Protein AF-E7GTB9-F1 (afdb_monomer)

Organism: Clostridium symbiosum (strain WAL-14163) (NCBI:txid742740)

Radius of gyration: 50.79 Å; Cα contacts (8 Å, |Δi|>4): 417; chains: 1; bounding box: 106×48×145 Å

pLDDT: mean 70.53, std 17.2, range [31.98, 95.56]

Structure (mmCIF, N/CA/C/O backbone):
data_AF-E7GTB9-F1
#
_entry.id   AF-E7GTB9-F1
#
loop_
_atom_site.group_PDB
_atom_site.id
_atom_site.type_symbol
_atom_site.label_atom_id
_atom_site.label_alt_id
_atom_site.label_comp_id
_atom_site.label_asym_id
_atom_site.label_entity_id
_atom_site.label_seq_id
_atom_site.pdbx_PDB_ins_code
_atom_site.Cartn_x
_atom_site.Cartn_y
_atom_site.Cartn_z
_atom_site.occupancy
_atom_site.B_iso_or_equiv
_atom_site.auth_seq_id
_atom_site.auth_comp_id
_atom_site.auth_asym_id
_atom_site.auth_atom_id
_atom_site.pdbx_PDB_model_num
ATOM 1 N N . MET A 1 1 ? 47.084 -7.524 -55.480 1.00 50.69 1 MET A N 1
ATOM 2 C CA . MET A 1 1 ? 47.324 -6.364 -54.593 1.00 50.69 1 MET A CA 1
ATOM 3 C C . MET A 1 1 ? 46.061 -5.521 -54.382 1.00 50.69 1 MET A C 1
ATOM 5 O O . MET A 1 1 ? 45.583 -5.500 -53.260 1.00 50.69 1 MET A O 1
ATOM 9 N N . PHE A 1 2 ? 45.452 -4.916 -55.417 1.00 47.16 2 PHE A N 1
ATOM 10 C CA . PHE A 1 2 ? 44.262 -4.044 -55.263 1.00 47.16 2 PHE A CA 1
ATOM 11 C C . PHE A 1 2 ? 43.011 -4.750 -54.690 1.00 47.16 2 PHE A C 1
ATOM 13 O O . PHE A 1 2 ? 42.332 -4.218 -53.816 1.00 47.16 2 PHE A O 1
ATOM 20 N N . GLY A 1 3 ? 42.738 -5.992 -55.111 1.00 56.59 3 GLY A N 1
ATOM 21 C CA . GLY A 1 3 ? 41.616 -6.779 -54.572 1.00 56.59 3 GLY A CA 1
ATOM 22 C C . GLY A 1 3 ? 41.783 -7.187 -53.101 1.00 56.59 3 GLY A C 1
ATOM 23 O O . GLY A 1 3 ? 40.806 -7.245 -52.364 1.00 56.59 3 GLY A O 1
ATOM 24 N N . GLN A 1 4 ? 43.023 -7.401 -52.645 1.00 58.97 4 GLN A N 1
ATOM 25 C CA . GLN A 1 4 ? 43.315 -7.724 -51.241 1.00 58.97 4 GLN A CA 1
ATOM 26 C C . GLN A 1 4 ? 43.137 -6.497 -50.343 1.00 58.97 4 GLN A C 1
ATOM 28 O O . GLN A 1 4 ? 42.565 -6.608 -49.264 1.00 58.97 4 GLN A O 1
ATOM 33 N N . THR A 1 5 ? 43.551 -5.313 -50.802 1.00 65.88 5 THR A N 1
ATOM 34 C CA . THR A 1 5 ? 43.325 -4.062 -50.066 1.00 65.88 5 THR A CA 1
ATOM 35 C C . THR A 1 5 ? 41.849 -3.673 -50.006 1.00 65.88 5 THR A C 1
ATOM 37 O O . THR A 1 5 ? 41.401 -3.187 -48.972 1.00 65.88 5 THR A O 1
ATOM 40 N N . LEU A 1 6 ? 41.075 -3.942 -51.066 1.00 63.19 6 LEU A N 1
ATOM 41 C CA . LEU A 1 6 ? 39.626 -3.726 -51.069 1.00 63.19 6 LEU A CA 1
ATOM 42 C C . LEU A 1 6 ? 38.918 -4.659 -50.071 1.00 63.19 6 LEU A C 1
ATOM 44 O O . LEU A 1 6 ? 38.095 -4.197 -49.288 1.00 63.19 6 LEU A O 1
ATOM 48 N N . MET A 1 7 ? 39.281 -5.947 -50.049 1.00 64.88 7 MET A N 1
ATOM 49 C CA . MET A 1 7 ? 38.723 -6.929 -49.108 1.00 64.88 7 MET A CA 1
ATOM 50 C C . MET A 1 7 ? 39.005 -6.577 -47.646 1.00 64.88 7 MET A C 1
ATOM 52 O O . MET A 1 7 ? 38.112 -6.679 -46.811 1.00 64.88 7 MET A O 1
ATOM 56 N N . VAL A 1 8 ? 40.223 -6.124 -47.330 1.00 75.12 8 VAL A N 1
ATOM 57 C CA . VAL A 1 8 ? 40.574 -5.698 -45.965 1.00 75.12 8 VAL A CA 1
ATOM 58 C C . VAL A 1 8 ? 39.749 -4.484 -45.539 1.00 75.12 8 VAL A C 1
ATOM 60 O O . VAL A 1 8 ? 39.281 -4.432 -44.405 1.00 75.12 8 VAL A O 1
ATOM 63 N N . LEU A 1 9 ? 39.520 -3.533 -46.447 1.00 70.69 9 LEU A N 1
ATOM 64 C CA . LEU A 1 9 ? 38.722 -2.344 -46.154 1.00 70.69 9 LEU A CA 1
ATOM 65 C C . LEU A 1 9 ? 37.238 -2.691 -45.955 1.00 70.69 9 LEU A C 1
ATOM 67 O O . LEU A 1 9 ? 36.611 -2.157 -45.047 1.00 70.69 9 LEU A O 1
ATOM 71 N N . LEU A 1 10 ? 36.706 -3.637 -46.734 1.00 72.00 10 LEU A N 1
ATOM 72 C CA . LEU A 1 10 ? 35.327 -4.127 -46.618 1.00 72.00 10 LEU A CA 1
ATOM 73 C C . LEU A 1 10 ? 35.112 -4.949 -45.334 1.00 72.00 10 LEU A C 1
ATOM 75 O O . LEU A 1 10 ? 34.101 -4.803 -44.654 1.00 72.00 10 LEU A O 1
ATOM 79 N N . ALA A 1 11 ? 36.090 -5.770 -44.946 1.00 71.88 11 ALA A N 1
ATOM 80 C CA . ALA A 1 11 ? 36.054 -6.481 -43.671 1.00 71.88 11 ALA A CA 1
ATOM 81 C C . ALA A 1 11 ? 36.102 -5.508 -42.482 1.00 71.88 11 ALA A C 1
ATOM 83 O O . ALA A 1 11 ? 35.343 -5.658 -41.526 1.00 71.88 11 ALA A O 1
ATOM 84 N N . LEU A 1 12 ? 36.946 -4.473 -42.557 1.00 75.69 12 LEU A N 1
ATOM 85 C CA . LEU A 1 12 ? 37.057 -3.455 -41.513 1.00 75.69 12 LEU A CA 1
ATOM 86 C C . LEU A 1 12 ? 35.753 -2.657 -41.352 1.00 75.69 12 LEU A C 1
ATOM 88 O O . LEU A 1 12 ? 35.329 -2.410 -40.226 1.00 75.69 12 LEU A O 1
ATOM 92 N N . THR A 1 13 ? 35.090 -2.280 -42.451 1.00 75.50 13 THR A N 1
ATOM 93 C CA . THR A 1 13 ? 33.813 -1.552 -42.382 1.00 75.50 13 THR A CA 1
ATOM 94 C C . THR A 1 13 ? 32.691 -2.408 -41.811 1.00 75.50 13 THR A C 1
ATOM 96 O O . THR A 1 13 ? 31.901 -1.895 -41.022 1.00 75.50 13 THR A O 1
ATOM 99 N N . ILE A 1 14 ? 32.642 -3.705 -42.137 1.00 76.25 14 ILE A N 1
ATOM 100 C CA . ILE A 1 14 ? 31.675 -4.633 -41.536 1.00 76.25 14 ILE A CA 1
ATOM 101 C C . ILE A 1 14 ? 31.921 -4.749 -40.030 1.00 76.25 14 ILE A C 1
ATOM 103 O O . ILE A 1 14 ? 30.980 -4.582 -39.262 1.00 76.25 14 ILE A O 1
ATOM 107 N N . ILE A 1 15 ? 33.171 -4.954 -39.599 1.00 74.31 15 ILE A N 1
ATOM 108 C CA . ILE A 1 15 ? 33.518 -5.090 -38.174 1.00 74.31 15 ILE A CA 1
ATOM 109 C C . ILE A 1 15 ? 33.149 -3.820 -37.401 1.00 74.31 15 ILE A C 1
ATOM 111 O O . ILE A 1 15 ? 32.471 -3.901 -36.375 1.00 74.31 15 ILE A O 1
ATOM 115 N N . ILE A 1 16 ? 33.531 -2.646 -37.913 1.00 75.50 16 ILE A N 1
ATOM 116 C CA . ILE A 1 16 ? 33.202 -1.357 -37.290 1.00 75.50 16 ILE A CA 1
ATOM 117 C C . ILE A 1 16 ? 31.684 -1.145 -37.265 1.00 75.50 16 ILE A C 1
ATOM 119 O O . ILE A 1 16 ? 31.151 -0.738 -36.237 1.00 75.50 16 ILE A O 1
ATOM 123 N N . GLY A 1 17 ? 30.976 -1.473 -38.349 1.00 72.00 17 GLY A N 1
ATOM 124 C CA . GLY A 1 17 ? 29.518 -1.380 -38.423 1.00 72.00 17 GLY A CA 1
ATOM 125 C C . GLY A 1 17 ? 28.814 -2.285 -37.410 1.00 72.00 17 GLY A C 1
ATOM 126 O O . GLY A 1 17 ? 27.910 -1.834 -36.712 1.00 72.00 17 GLY A O 1
ATOM 127 N N . THR A 1 18 ? 29.264 -3.535 -37.264 1.00 72.00 18 THR A N 1
ATOM 128 C CA . THR A 1 18 ? 28.712 -4.476 -36.277 1.00 72.00 18 THR A CA 1
ATOM 129 C C . THR A 1 18 ? 29.018 -4.062 -34.843 1.00 72.00 18 THR A C 1
ATOM 131 O O . THR A 1 18 ? 28.119 -4.072 -34.006 1.00 72.00 18 THR A O 1
ATOM 134 N N . PHE A 1 19 ? 30.252 -3.635 -34.558 1.00 71.94 19 PHE A N 1
ATOM 135 C CA . PHE A 1 19 ? 30.634 -3.162 -33.230 1.00 71.94 19 PHE A CA 1
ATOM 136 C C . PHE A 1 19 ? 29.818 -1.929 -32.841 1.00 71.94 19 PHE A C 1
ATOM 138 O O . PHE A 1 19 ? 29.297 -1.849 -31.734 1.00 71.94 19 PHE A O 1
ATOM 145 N N . PHE A 1 20 ? 29.645 -0.998 -33.778 1.00 69.00 20 PHE A N 1
ATOM 146 C CA . PHE A 1 20 ? 28.876 0.214 -33.558 1.00 69.00 20 PHE A CA 1
ATOM 147 C C . PHE A 1 20 ? 27.376 -0.060 -33.386 1.00 69.00 20 PHE A C 1
ATOM 149 O O . PHE A 1 20 ? 26.754 0.521 -32.502 1.00 69.00 20 PHE A O 1
ATOM 156 N N . GLY A 1 21 ? 26.808 -0.986 -34.164 1.00 67.31 21 GLY A N 1
ATOM 157 C CA . GLY A 1 21 ? 25.423 -1.431 -34.000 1.00 67.31 21 GLY A CA 1
ATOM 158 C C . GLY A 1 21 ? 25.168 -2.066 -32.631 1.00 67.31 21 GLY A C 1
ATOM 159 O O . GLY A 1 21 ? 24.202 -1.706 -31.961 1.00 67.31 21 GLY A O 1
ATOM 160 N N . CYS A 1 22 ? 26.062 -2.950 -32.176 1.00 68.44 22 CYS A N 1
ATOM 161 C CA . CYS A 1 22 ? 25.972 -3.547 -30.841 1.00 68.44 22 CYS A CA 1
ATOM 162 C C . CYS A 1 22 ? 26.158 -2.506 -29.728 1.00 68.44 22 CYS A C 1
ATOM 164 O O . CYS A 1 22 ? 25.395 -2.488 -28.768 1.00 68.44 22 CYS A O 1
ATOM 166 N N . PHE A 1 23 ? 27.135 -1.609 -29.866 1.00 68.50 23 PHE A N 1
ATOM 167 C CA . PHE A 1 23 ? 27.421 -0.586 -28.862 1.00 68.50 23 PHE A CA 1
ATOM 168 C C . PHE A 1 23 ? 26.281 0.430 -28.717 1.00 68.50 23 PHE A C 1
ATOM 170 O O . PHE A 1 23 ? 25.886 0.756 -27.600 1.00 68.50 23 PHE A O 1
ATOM 177 N N . LEU A 1 24 ? 25.710 0.896 -29.834 1.00 66.56 24 LEU A N 1
ATOM 178 C CA . LEU A 1 24 ? 24.548 1.785 -29.812 1.00 66.56 24 LEU A CA 1
ATOM 179 C C . LEU A 1 24 ? 23.325 1.113 -29.199 1.00 66.56 24 LEU A C 1
ATOM 181 O O . LEU A 1 24 ? 22.601 1.766 -28.455 1.00 66.56 24 LEU A O 1
ATOM 185 N N . ARG A 1 25 ? 23.099 -0.169 -29.503 1.00 66.25 25 ARG A N 1
ATOM 186 C CA . ARG A 1 25 ? 21.997 -0.926 -28.910 1.00 66.25 25 ARG A CA 1
ATOM 187 C C . ARG A 1 25 ? 22.142 -0.996 -27.392 1.00 66.25 25 ARG A C 1
ATOM 189 O O . ARG A 1 25 ? 21.190 -0.655 -26.705 1.00 66.25 25 ARG A O 1
ATOM 196 N N . ASN A 1 26 ? 23.325 -1.351 -26.892 1.00 68.88 26 ASN A N 1
ATOM 197 C CA . ASN A 1 26 ? 23.567 -1.462 -25.452 1.00 68.88 26 ASN A CA 1
ATOM 198 C C . ASN A 1 26 ? 23.435 -0.108 -24.739 1.00 68.88 26 ASN A C 1
ATOM 200 O O . ASN A 1 26 ? 22.729 -0.015 -23.744 1.00 68.88 26 ASN A O 1
ATOM 204 N N . LEU A 1 27 ? 24.037 0.961 -25.276 1.00 69.38 27 LEU A N 1
ATOM 205 C CA . LEU A 1 27 ? 23.905 2.299 -24.683 1.00 69.38 27 LEU A CA 1
ATOM 206 C C . LEU A 1 27 ? 22.467 2.824 -24.714 1.00 69.38 27 LEU A C 1
ATOM 208 O O . LEU A 1 27 ? 22.045 3.529 -23.799 1.00 69.38 27 LEU A O 1
ATOM 212 N N . TYR A 1 28 ? 21.728 2.536 -25.787 1.00 67.50 28 TYR A N 1
ATOM 213 C CA . TYR A 1 28 ? 20.330 2.935 -25.893 1.00 67.50 28 TYR A CA 1
ATOM 214 C C . TYR A 1 28 ? 19.472 2.172 -24.889 1.00 67.50 28 TYR A C 1
ATOM 216 O O . TYR A 1 28 ? 18.642 2.786 -24.228 1.00 67.50 28 TYR A O 1
ATOM 224 N N . GLU A 1 29 ? 19.702 0.867 -24.751 1.00 67.94 29 GLU A N 1
ATOM 225 C CA . GLU A 1 29 ? 19.010 0.029 -23.778 1.00 67.94 29 GLU A CA 1
ATOM 226 C C . GLU A 1 29 ? 19.262 0.526 -22.353 1.00 67.94 29 GLU A C 1
ATOM 228 O O . GLU A 1 29 ? 18.302 0.792 -21.638 1.00 67.94 29 GLU A O 1
ATOM 233 N N . GLU A 1 30 ? 20.515 0.804 -21.985 1.00 68.75 30 GLU A N 1
ATOM 234 C CA . GLU A 1 30 ? 20.866 1.353 -20.669 1.00 68.75 30 GLU A CA 1
ATOM 235 C C . GLU A 1 30 ? 20.234 2.729 -20.401 1.00 68.75 30 GLU A C 1
ATOM 237 O O . GLU A 1 30 ? 19.638 2.933 -19.344 1.00 68.75 30 GLU A O 1
ATOM 242 N N . GLN A 1 31 ? 20.311 3.675 -21.346 1.00 69.38 31 GLN A N 1
ATOM 243 C CA . GLN A 1 31 ? 19.751 5.022 -21.149 1.00 69.38 31 GLN A CA 1
ATOM 244 C C . GLN A 1 31 ? 18.223 5.056 -21.173 1.00 69.38 31 GLN A C 1
ATOM 246 O O . GLN A 1 31 ? 17.612 5.907 -20.519 1.00 69.38 31 GLN A O 1
ATOM 251 N N . TYR A 1 32 ? 17.601 4.197 -21.979 1.00 69.50 32 TYR A N 1
ATOM 252 C CA . TYR A 1 32 ? 16.152 4.056 -22.006 1.00 69.50 32 TYR A CA 1
ATOM 253 C C . TYR A 1 32 ? 15.667 3.449 -20.694 1.00 69.50 32 TYR A C 1
ATOM 255 O O . TYR A 1 32 ? 14.778 4.017 -20.065 1.00 69.50 32 TYR A O 1
ATOM 263 N N . LEU A 1 33 ? 16.316 2.369 -20.246 1.00 71.25 33 LEU A N 1
ATOM 264 C CA . LEU A 1 33 ? 16.045 1.743 -18.960 1.00 71.25 33 LEU A CA 1
ATOM 265 C C . LEU A 1 33 ? 16.176 2.736 -17.818 1.00 71.25 33 LEU A C 1
ATOM 267 O O . LEU A 1 33 ? 15.254 2.851 -17.022 1.00 71.25 33 LEU A O 1
ATOM 271 N N . GLU A 1 34 ? 17.274 3.487 -17.745 1.00 74.50 34 GLU A N 1
ATOM 272 C CA . GLU A 1 34 ? 17.503 4.475 -16.688 1.00 74.50 34 GLU A CA 1
ATOM 273 C C . GLU A 1 34 ? 16.373 5.512 -16.643 1.00 74.50 34 GLU A C 1
ATOM 275 O O . GLU A 1 34 ? 15.696 5.649 -15.628 1.00 74.50 34 GLU A O 1
ATOM 280 N N . LYS A 1 35 ? 16.063 6.153 -17.775 1.00 74.88 35 LYS A N 1
ATOM 281 C CA . LYS A 1 35 ? 15.024 7.192 -17.822 1.00 74.88 35 LYS A CA 1
ATOM 282 C C . LYS A 1 35 ? 13.617 6.671 -17.590 1.00 74.88 35 LYS A C 1
ATOM 284 O O . LYS A 1 35 ? 12.850 7.310 -16.877 1.00 74.88 35 LYS A O 1
ATOM 289 N N . GLN A 1 36 ? 13.249 5.565 -18.231 1.00 74.69 36 GLN A N 1
ATOM 290 C CA . GLN A 1 36 ? 11.911 5.005 -18.078 1.00 74.69 36 GLN A CA 1
ATOM 291 C C . GLN A 1 36 ? 11.724 4.505 -16.650 1.00 74.69 36 GLN A C 1
ATOM 293 O O . GLN A 1 36 ? 10.713 4.811 -16.027 1.00 74.69 36 GLN A O 1
ATOM 298 N N . SER A 1 37 ? 12.726 3.819 -16.099 1.00 77.06 37 SER A N 1
ATOM 299 C CA . SER A 1 37 ? 12.666 3.353 -14.719 1.00 77.06 37 SER A CA 1
ATOM 300 C C . SER A 1 37 ? 12.644 4.506 -13.716 1.00 77.06 37 SER A C 1
ATOM 302 O O . SER A 1 37 ? 12.000 4.355 -12.689 1.00 77.06 37 SER A O 1
ATOM 304 N N . ASP A 1 38 ? 13.275 5.653 -13.986 1.00 80.69 38 ASP A N 1
ATOM 305 C CA . ASP A 1 38 ? 13.165 6.846 -13.133 1.00 80.69 38 ASP A CA 1
ATOM 306 C C . ASP A 1 38 ? 11.771 7.477 -13.178 1.00 80.69 38 ASP A C 1
ATOM 308 O O . ASP A 1 38 ? 11.236 7.849 -12.136 1.00 80.69 38 ASP A O 1
ATOM 312 N N . VAL A 1 39 ? 11.154 7.566 -14.361 1.00 81.00 39 VAL A N 1
ATOM 313 C CA . VAL A 1 39 ? 9.777 8.070 -14.508 1.00 81.00 39 VAL A CA 1
ATOM 314 C C . VAL A 1 39 ? 8.779 7.131 -13.829 1.00 81.00 39 VAL A C 1
ATOM 316 O O . VAL A 1 39 ? 7.953 7.586 -13.038 1.00 81.00 39 VAL A O 1
ATOM 319 N N .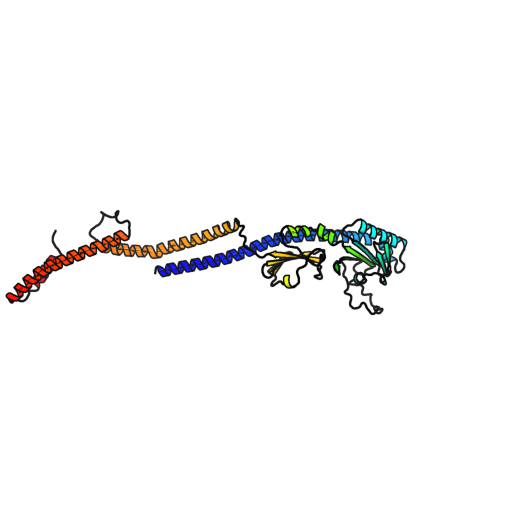 CYS A 1 40 ? 8.879 5.824 -14.087 1.00 79.88 40 CYS A N 1
ATOM 320 C CA . CYS A 1 40 ? 8.051 4.805 -13.443 1.00 79.88 40 CYS A CA 1
ATOM 321 C C . CYS A 1 40 ? 8.253 4.803 -11.924 1.00 79.88 40 CYS A C 1
ATOM 323 O O . CYS A 1 40 ? 7.284 4.801 -11.173 1.00 79.88 40 CYS A O 1
ATOM 325 N N . PHE A 1 41 ? 9.499 4.893 -11.453 1.00 84.31 41 PHE A N 1
ATOM 326 C CA . PHE A 1 41 ? 9.802 4.957 -10.026 1.00 84.31 41 PHE A CA 1
ATOM 327 C C . PHE A 1 41 ? 9.244 6.219 -9.370 1.00 84.31 41 PHE A C 1
ATOM 329 O O . PHE A 1 41 ? 8.657 6.128 -8.297 1.00 84.31 41 PHE A O 1
ATOM 336 N N . ALA A 1 42 ? 9.380 7.385 -10.007 1.00 84.44 42 ALA A N 1
ATOM 337 C CA . ALA A 1 42 ? 8.806 8.627 -9.499 1.00 84.44 42 ALA A CA 1
ATOM 338 C C . ALA A 1 42 ? 7.279 8.529 -9.373 1.00 84.44 42 ALA A C 1
ATOM 340 O O . ALA A 1 42 ? 6.732 8.935 -8.351 1.00 84.44 42 ALA A O 1
ATOM 341 N N . ASN A 1 43 ? 6.614 7.931 -10.363 1.00 84.56 43 ASN A N 1
ATOM 342 C CA . ASN A 1 43 ? 5.172 7.716 -10.340 1.00 84.56 43 ASN A CA 1
ATOM 343 C C . ASN A 1 43 ? 4.750 6.732 -9.232 1.00 84.56 43 ASN A C 1
ATOM 345 O O . ASN A 1 43 ? 3.892 7.058 -8.415 1.00 84.56 43 ASN A O 1
ATOM 349 N N . ILE A 1 44 ? 5.409 5.571 -9.126 1.00 87.06 44 ILE A N 1
ATOM 350 C CA . ILE A 1 44 ? 5.165 4.611 -8.038 1.00 87.06 44 ILE A CA 1
ATOM 351 C C . ILE A 1 44 ? 5.367 5.274 -6.671 1.00 87.06 44 ILE A C 1
ATOM 353 O O . ILE A 1 44 ? 4.528 5.120 -5.788 1.00 87.06 44 ILE A O 1
ATOM 357 N N . LYS A 1 45 ? 6.450 6.037 -6.503 1.00 87.56 45 LYS A N 1
ATOM 358 C CA . LYS A 1 45 ? 6.785 6.724 -5.252 1.00 87.56 45 LYS A CA 1
ATOM 359 C C . LYS A 1 45 ? 5.774 7.813 -4.896 1.00 87.56 45 LYS A C 1
ATOM 361 O O . LYS A 1 45 ? 5.473 8.015 -3.723 1.00 87.56 45 LYS A O 1
ATOM 366 N N . GLU A 1 46 ? 5.240 8.521 -5.887 1.00 87.75 46 GLU A N 1
ATOM 367 C CA . GLU A 1 46 ? 4.146 9.471 -5.680 1.00 87.75 46 GLU A CA 1
ATOM 368 C C . GLU A 1 46 ? 2.882 8.750 -5.191 1.00 87.75 46 GLU A C 1
ATOM 370 O O . GLU A 1 46 ? 2.242 9.211 -4.246 1.00 87.75 46 GLU A O 1
ATOM 375 N N . ARG A 1 47 ? 2.554 7.583 -5.763 1.00 87.69 47 ARG A N 1
ATOM 376 C CA . ARG A 1 47 ? 1.366 6.806 -5.363 1.00 87.69 47 ARG A CA 1
ATOM 377 C C . ARG A 1 47 ? 1.530 6.184 -3.984 1.00 87.69 47 ARG A C 1
ATOM 379 O O . ARG A 1 47 ? 0.615 6.256 -3.165 1.00 87.69 47 ARG A O 1
ATOM 386 N N . SER A 1 48 ? 2.705 5.626 -3.703 1.00 89.06 48 SER A N 1
ATOM 387 C CA . SER A 1 48 ? 3.020 5.063 -2.394 1.00 89.06 48 SER A CA 1
ATOM 388 C C . SER A 1 48 ? 2.980 6.132 -1.306 1.00 89.06 48 SER A C 1
ATOM 390 O O . SER A 1 48 ? 2.530 5.854 -0.201 1.00 89.06 48 SER A O 1
ATOM 392 N N . LEU A 1 49 ? 3.382 7.369 -1.618 1.00 90.44 49 LEU A N 1
ATOM 393 C CA . LEU A 1 49 ? 3.330 8.479 -0.673 1.00 90.44 49 LEU A CA 1
ATOM 394 C C . LEU A 1 49 ? 1.893 8.790 -0.225 1.00 90.44 49 LEU A C 1
ATOM 396 O O . LEU A 1 49 ? 1.689 9.133 0.938 1.00 90.44 49 LEU A O 1
ATOM 400 N N . GLU A 1 50 ? 0.899 8.668 -1.106 1.00 89.56 50 GLU A N 1
ATOM 401 C CA . GLU A 1 50 ? -0.510 8.844 -0.726 1.00 89.56 50 GLU A CA 1
ATOM 402 C C . GLU A 1 50 ? -0.987 7.735 0.224 1.00 89.56 50 GLU A C 1
ATOM 404 O O . GLU A 1 50 ? -1.616 8.033 1.243 1.00 89.56 50 GLU A O 1
ATOM 409 N N . ALA A 1 51 ? -0.606 6.477 -0.025 1.00 88.75 51 ALA A N 1
ATOM 410 C CA . ALA A 1 51 ? -0.870 5.379 0.910 1.00 88.75 51 ALA A CA 1
ATOM 411 C C . ALA A 1 51 ? -0.167 5.594 2.262 1.00 88.75 51 ALA A C 1
ATOM 413 O O . ALA A 1 51 ? -0.772 5.421 3.319 1.00 88.75 51 ALA A O 1
ATOM 414 N N . ASP A 1 52 ? 1.088 6.045 2.244 1.00 91.31 52 ASP A N 1
ATOM 415 C CA . ASP A 1 52 ? 1.878 6.309 3.448 1.00 91.31 52 ASP A CA 1
ATOM 416 C C . ASP A 1 52 ? 1.311 7.472 4.279 1.00 91.31 52 ASP A C 1
ATOM 418 O O . ASP A 1 52 ? 1.415 7.463 5.511 1.00 91.31 52 ASP A O 1
ATOM 422 N N . LYS A 1 53 ? 0.718 8.482 3.627 1.00 91.56 53 LYS A N 1
ATOM 423 C CA . LYS A 1 53 ? -0.006 9.578 4.291 1.00 91.56 53 LYS A CA 1
ATOM 424 C C . LYS A 1 53 ? -1.283 9.071 4.954 1.00 91.56 53 LYS A C 1
ATOM 426 O O . LYS A 1 53 ? -1.522 9.424 6.109 1.00 91.56 53 LYS A O 1
ATOM 431 N N . ALA A 1 54 ? -2.072 8.253 4.252 1.00 90.56 54 ALA A N 1
ATOM 432 C CA . ALA A 1 54 ? -3.292 7.661 4.796 1.00 90.56 54 ALA A CA 1
ATOM 433 C C . ALA A 1 54 ? -2.971 6.780 6.012 1.00 90.56 54 ALA A C 1
ATOM 435 O O . ALA A 1 54 ? -3.493 7.022 7.099 1.00 90.56 54 ALA A O 1
ATOM 436 N N . ALA A 1 55 ? -2.011 5.860 5.872 1.00 91.50 55 ALA A N 1
ATOM 437 C CA . ALA A 1 55 ? -1.549 5.007 6.961 1.00 91.50 55 ALA A CA 1
ATOM 438 C C . ALA A 1 55 ? -1.072 5.831 8.166 1.00 91.50 55 ALA A C 1
ATOM 440 O O . ALA A 1 55 ? -1.509 5.589 9.283 1.00 91.50 55 ALA A O 1
ATOM 441 N N . ALA A 1 56 ? -0.255 6.868 7.956 1.00 92.00 56 ALA A N 1
ATOM 442 C CA . ALA A 1 56 ? 0.215 7.717 9.053 1.00 92.00 56 ALA A CA 1
ATOM 443 C C . ALA A 1 56 ? -0.902 8.508 9.742 1.00 92.00 56 ALA A C 1
ATOM 445 O O . ALA A 1 56 ? -0.866 8.695 10.959 1.00 92.00 56 ALA A O 1
ATOM 446 N N . SER A 1 57 ? -1.890 8.982 8.977 1.00 92.75 57 SER A N 1
ATOM 447 C CA . SER A 1 57 ? -3.058 9.656 9.542 1.00 92.75 57 SER A CA 1
ATOM 448 C C . SER A 1 57 ? -3.864 8.704 10.424 1.00 92.75 57 SER A C 1
ATOM 450 O O . SER A 1 57 ? -4.241 9.081 11.533 1.00 92.75 57 SER A O 1
ATOM 452 N N . LEU A 1 58 ? -4.071 7.466 9.969 1.00 92.69 58 LEU A N 1
ATOM 453 C CA . LEU A 1 58 ? -4.769 6.430 10.725 1.00 92.69 58 LEU A CA 1
ATOM 454 C C . LEU A 1 58 ? -3.986 6.005 11.971 1.00 92.69 58 LEU A C 1
ATOM 456 O O . LEU A 1 58 ? -4.572 5.972 13.049 1.00 92.69 58 LEU A O 1
ATOM 460 N N . THR A 1 59 ? -2.667 5.800 11.870 1.00 92.94 59 THR A N 1
ATOM 461 C CA . THR A 1 59 ? -1.787 5.533 13.022 1.00 92.94 59 THR A CA 1
ATOM 462 C C . THR A 1 59 ? -1.962 6.606 14.096 1.00 92.94 59 THR A C 1
ATOM 464 O O . THR A 1 59 ? -2.252 6.283 15.244 1.00 92.94 59 THR A O 1
ATOM 467 N N . ALA A 1 60 ? -1.880 7.889 13.728 1.00 92.75 60 ALA A N 1
ATOM 468 C CA . ALA A 1 60 ? -2.030 8.988 14.682 1.00 92.75 60 ALA A CA 1
ATOM 469 C C . ALA A 1 60 ? -3.429 9.028 15.332 1.00 92.75 60 ALA A C 1
ATOM 471 O O . ALA A 1 60 ? -3.563 9.365 16.509 1.00 92.75 60 ALA A O 1
ATOM 472 N N . LYS A 1 61 ? -4.483 8.669 14.586 1.00 92.81 61 LYS A N 1
ATOM 473 C CA . LYS A 1 61 ? -5.851 8.568 15.123 1.00 92.81 61 LYS A CA 1
ATOM 474 C C . LYS A 1 61 ? -5.993 7.397 16.098 1.00 92.81 61 LYS A C 1
ATOM 476 O O . LYS A 1 61 ? -6.596 7.577 17.153 1.00 92.81 61 LYS A O 1
ATOM 481 N N . MET A 1 62 ? -5.415 6.237 15.782 1.00 92.94 62 MET A N 1
ATOM 482 C CA . MET A 1 62 ? -5.395 5.064 16.667 1.00 92.94 62 MET A CA 1
ATOM 483 C C . MET A 1 62 ? -4.631 5.370 17.962 1.00 92.94 62 MET A C 1
ATOM 485 O O . MET A 1 62 ? -5.146 5.113 19.048 1.00 92.94 62 MET A O 1
ATOM 489 N N . GLU A 1 63 ? -3.462 6.009 17.869 1.00 92.50 63 GLU A N 1
ATOM 490 C CA . GLU A 1 63 ? -2.695 6.463 19.036 1.00 92.50 63 GLU A CA 1
ATOM 491 C C . GLU A 1 63 ? -3.497 7.452 19.892 1.00 92.50 63 GLU A C 1
ATOM 493 O O . GLU A 1 63 ? -3.551 7.314 21.115 1.00 92.50 63 GLU A O 1
ATOM 498 N N . SER A 1 64 ? -4.167 8.424 19.264 1.00 91.94 64 SER A N 1
ATOM 499 C CA . SER A 1 64 ? -5.015 9.386 19.974 1.00 91.94 64 SER A CA 1
ATOM 500 C C . SER A 1 64 ? -6.190 8.713 20.688 1.00 91.94 64 SER A C 1
ATOM 502 O O . SER A 1 64 ? -6.542 9.140 21.787 1.00 91.94 64 SER A O 1
ATOM 504 N N . LEU A 1 65 ? -6.798 7.685 20.086 1.00 91.81 65 LEU A N 1
ATOM 505 C CA . LEU A 1 65 ? -7.874 6.905 20.702 1.00 91.81 65 LEU A CA 1
ATOM 506 C C . LEU A 1 65 ? -7.359 6.130 21.923 1.00 91.81 65 LEU A C 1
ATOM 508 O O . LEU A 1 65 ? -7.994 6.123 22.973 1.00 91.81 65 LEU A O 1
ATOM 512 N N . LEU A 1 66 ? -6.188 5.503 21.812 1.00 90.12 66 LEU A N 1
ATOM 513 C CA . LEU A 1 66 ? -5.560 4.752 22.903 1.00 90.12 66 LEU A CA 1
ATOM 514 C C . LEU A 1 66 ? -5.163 5.657 24.081 1.00 90.12 66 LEU A C 1
ATOM 516 O O . LEU A 1 66 ? -5.332 5.288 25.244 1.00 90.12 66 LEU A O 1
ATOM 520 N N . GLN A 1 67 ? -4.695 6.870 23.787 1.00 89.19 67 GLN A N 1
ATOM 521 C CA . GLN A 1 67 ? -4.338 7.877 24.790 1.00 89.19 67 GLN A CA 1
ATOM 522 C C . GLN A 1 67 ? -5.556 8.590 25.404 1.00 89.19 67 GLN A C 1
ATOM 524 O O . GLN A 1 67 ? -5.403 9.327 26.384 1.00 89.19 67 GLN A O 1
ATOM 529 N N . ALA A 1 68 ? -6.765 8.387 24.868 1.00 90.44 68 ALA A N 1
ATOM 530 C CA . ALA A 1 68 ? -7.980 8.960 25.431 1.00 90.44 68 ALA A CA 1
ATOM 531 C C . ALA A 1 68 ? -8.205 8.458 26.866 1.00 90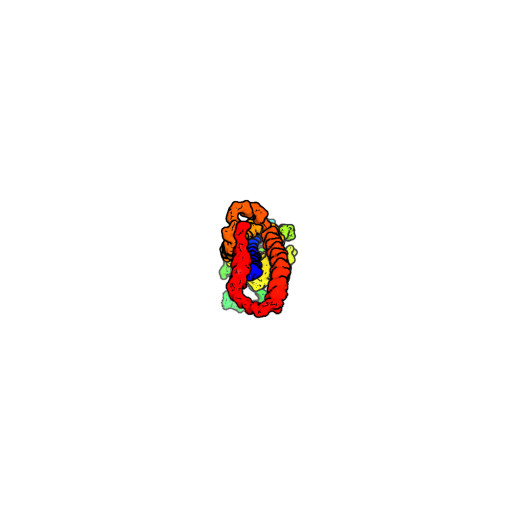.44 68 ALA A C 1
ATOM 533 O O . ALA A 1 68 ? -7.990 7.286 27.190 1.00 90.44 68 ALA A O 1
ATOM 534 N N . GLN A 1 69 ? -8.679 9.349 27.741 1.00 88.12 69 GLN A N 1
ATOM 535 C CA . GLN A 1 69 ? -8.834 9.058 29.169 1.00 88.12 69 GLN A CA 1
ATOM 536 C C . GLN A 1 69 ? -9.763 7.864 29.428 1.00 88.12 69 GLN A C 1
ATOM 538 O O . GLN A 1 69 ? -9.506 7.069 30.335 1.00 88.12 69 GLN A O 1
ATOM 543 N N . ASP A 1 70 ? -10.835 7.736 28.648 1.00 87.88 70 ASP A N 1
ATOM 544 C CA . ASP A 1 70 ? -11.794 6.644 28.797 1.00 87.88 70 ASP A CA 1
ATOM 545 C C . ASP A 1 70 ? -11.210 5.311 28.314 1.00 87.88 70 ASP A C 1
ATOM 547 O O . ASP A 1 70 ? -11.355 4.306 29.010 1.00 87.88 70 ASP A O 1
ATOM 551 N N . CYS A 1 71 ? -10.449 5.313 27.216 1.00 86.44 71 CYS A N 1
ATOM 552 C CA . CYS A 1 71 ? -9.747 4.130 26.715 1.00 86.44 71 CYS A CA 1
ATOM 553 C C . CYS A 1 71 ? -8.668 3.656 27.703 1.00 86.44 71 CYS A C 1
ATOM 555 O O . CYS A 1 71 ? -8.650 2.494 28.106 1.00 86.44 71 CYS A O 1
ATOM 557 N N . SER A 1 72 ? -7.844 4.578 28.209 1.00 87.31 72 SER A N 1
ATOM 558 C CA . SER A 1 72 ? -6.826 4.279 29.226 1.00 87.31 72 SER A CA 1
ATOM 559 C C . SER A 1 72 ? -7.425 3.696 30.512 1.00 87.31 72 SER A C 1
ATOM 561 O O . SER A 1 72 ? -6.841 2.811 31.133 1.00 87.31 72 SER A O 1
ATOM 563 N N . ARG A 1 73 ? -8.612 4.159 30.926 1.00 86.25 73 ARG A N 1
ATOM 564 C CA . ARG A 1 73 ? -9.320 3.599 32.089 1.00 86.25 73 ARG A CA 1
ATOM 565 C C . ARG A 1 73 ? -9.822 2.182 31.839 1.00 86.25 73 ARG A C 1
ATOM 567 O O . ARG A 1 73 ? -9.732 1.368 32.752 1.00 86.25 73 ARG A O 1
ATOM 574 N N . LEU A 1 74 ? -10.313 1.892 30.634 1.00 86.88 74 LEU A N 1
ATOM 575 C CA . LEU A 1 74 ? -10.749 0.547 30.248 1.00 86.88 74 LEU A CA 1
ATOM 576 C C . LEU A 1 74 ? -9.586 -0.451 30.185 1.00 86.88 74 LEU A C 1
ATOM 578 O O . LEU A 1 74 ? -9.747 -1.602 30.578 1.00 86.88 74 LEU A O 1
ATOM 582 N N . MET A 1 75 ? -8.400 -0.010 29.759 1.00 85.81 75 MET A N 1
ATOM 583 C CA . MET A 1 75 ? -7.196 -0.855 29.755 1.00 85.81 75 MET A CA 1
ATOM 584 C C . MET A 1 75 ? -6.766 -1.287 31.164 1.00 85.81 75 MET A C 1
ATOM 586 O O . MET A 1 75 ? -6.187 -2.357 31.337 1.00 85.81 75 MET A O 1
ATOM 590 N N . VAL A 1 76 ? -7.034 -0.458 32.179 1.00 85.00 76 VAL A N 1
ATOM 591 C CA . VAL A 1 76 ? -6.593 -0.685 33.567 1.00 85.00 76 VAL A CA 1
ATOM 592 C C . VAL A 1 76 ? -7.711 -1.264 34.448 1.00 85.00 76 VAL A C 1
ATOM 594 O O . VAL A 1 76 ? -7.431 -1.770 35.533 1.00 85.00 76 VAL A O 1
ATOM 597 N N . SER A 1 77 ? -8.973 -1.247 34.003 1.00 78.38 77 SER A N 1
ATOM 598 C CA . SER A 1 77 ? -10.118 -1.719 34.800 1.00 78.38 77 SER A CA 1
ATOM 599 C C . SER A 1 77 ? -10.178 -3.240 35.007 1.00 78.38 77 SER A C 1
ATOM 601 O O . SER A 1 77 ? -10.974 -3.712 35.815 1.00 78.38 77 SER A O 1
ATOM 603 N N . GLY A 1 78 ? -9.313 -4.017 34.346 1.00 72.62 78 GLY A N 1
ATOM 604 C CA . GLY A 1 78 ? -9.241 -5.470 34.517 1.00 72.62 78 GLY A CA 1
ATOM 605 C C . GLY A 1 78 ? -10.443 -6.192 33.900 1.00 72.62 78 GLY A C 1
ATOM 606 O O . GLY A 1 78 ? -10.850 -5.865 32.789 1.00 72.62 78 GLY A O 1
ATOM 607 N N . LYS A 1 79 ? -10.998 -7.188 34.607 1.00 74.25 79 LYS A N 1
ATOM 608 C CA . LYS A 1 79 ? -12.095 -8.039 34.100 1.00 74.25 79 LYS A CA 1
ATOM 609 C C . LYS A 1 79 ? -13.453 -7.329 34.040 1.00 74.25 79 LYS A C 1
ATOM 611 O O . LYS A 1 79 ? -14.284 -7.679 33.206 1.00 74.25 79 LYS A O 1
ATOM 616 N N . ASP A 1 80 ? -13.677 -6.333 34.898 1.00 76.75 80 ASP A N 1
ATOM 617 C CA . ASP A 1 80 ? -14.948 -5.613 34.961 1.00 76.75 80 ASP A CA 1
ATOM 618 C C . ASP A 1 80 ? -14.929 -4.409 34.013 1.00 76.75 80 ASP A C 1
ATOM 620 O O . ASP A 1 80 ? -14.225 -3.419 34.227 1.00 76.75 80 ASP A O 1
ATOM 624 N N . LEU A 1 81 ? -15.724 -4.491 32.944 1.00 78.56 81 LEU A N 1
ATOM 625 C CA . LEU A 1 81 ? -15.828 -3.421 31.960 1.00 78.56 81 LEU A CA 1
ATOM 626 C C . LEU A 1 81 ? -16.617 -2.239 32.538 1.00 78.56 81 LEU A C 1
ATOM 628 O O . LEU A 1 81 ? -17.802 -2.354 32.864 1.00 78.56 81 LEU A O 1
ATOM 632 N N . LEU A 1 82 ? -15.983 -1.070 32.603 1.00 84.56 82 LEU A N 1
ATOM 633 C CA . LEU A 1 82 ? -16.651 0.160 33.012 1.00 84.56 82 LEU A CA 1
ATOM 634 C C . LEU A 1 82 ? -17.627 0.618 31.917 1.00 84.56 82 LEU A C 1
ATOM 636 O O . LEU A 1 82 ? -17.230 1.192 30.903 1.00 84.56 82 LEU A O 1
ATOM 640 N N . GLN A 1 83 ? -18.920 0.353 32.120 1.00 85.44 83 GLN A N 1
ATOM 641 C CA . GLN A 1 83 ? -19.940 0.482 31.073 1.00 85.44 83 GLN A CA 1
ATOM 642 C C . GLN A 1 83 ? -20.050 1.899 30.489 1.00 85.44 83 GLN A C 1
ATOM 644 O O . GLN A 1 83 ? -20.220 2.045 29.283 1.00 85.44 83 GLN A O 1
ATOM 649 N N . GLN A 1 84 ? -19.914 2.948 31.306 1.00 87.62 84 GLN A N 1
ATOM 650 C CA . GLN A 1 84 ? -19.984 4.330 30.819 1.00 87.62 84 GLN A CA 1
ATOM 651 C C . GLN A 1 84 ? -18.804 4.671 29.894 1.00 87.62 84 GLN A C 1
ATOM 653 O O . GLN A 1 84 ? -19.004 5.226 28.818 1.00 87.62 84 GLN A O 1
ATOM 658 N N . GLN A 1 85 ? -17.588 4.292 30.282 1.00 89.12 85 GLN A N 1
ATOM 659 C CA . GLN A 1 85 ? -16.369 4.496 29.502 1.00 89.12 85 GLN A CA 1
ATOM 660 C C . GLN A 1 85 ? -16.402 3.665 28.218 1.00 89.12 85 GLN A C 1
ATOM 662 O O . GLN A 1 85 ? -16.043 4.167 27.159 1.00 89.12 85 GLN A O 1
ATOM 667 N N . ALA A 1 86 ? -16.898 2.426 28.291 1.00 88.81 86 ALA A N 1
ATOM 668 C CA . ALA A 1 86 ? -17.083 1.577 27.119 1.00 88.81 86 ALA A CA 1
ATOM 669 C C . ALA A 1 86 ? -18.017 2.227 26.091 1.00 88.81 86 ALA A C 1
ATOM 671 O O . ALA A 1 86 ? -17.698 2.252 24.907 1.00 88.81 86 ALA A O 1
ATOM 672 N N . MET A 1 87 ? -19.134 2.813 26.535 1.00 90.75 87 MET A N 1
ATOM 673 C CA . MET A 1 87 ? -20.050 3.527 25.638 1.00 90.75 87 MET A CA 1
ATOM 674 C C . MET A 1 87 ? -19.427 4.792 25.038 1.00 90.75 87 MET A C 1
ATOM 676 O O . MET A 1 87 ? -19.667 5.080 23.866 1.00 90.75 87 MET A O 1
ATOM 680 N N . ASN A 1 88 ? -18.608 5.525 25.798 1.00 91.81 88 ASN A N 1
ATOM 681 C CA . ASN A 1 88 ? -17.889 6.688 25.273 1.00 91.81 88 ASN A CA 1
ATOM 682 C C . ASN A 1 88 ? -16.900 6.283 24.171 1.00 91.81 88 ASN A C 1
ATOM 684 O O . ASN A 1 88 ? -16.928 6.860 23.088 1.00 91.81 88 ASN A O 1
ATOM 688 N N . VAL A 1 89 ? -16.090 5.248 24.409 1.00 92.50 89 VAL A N 1
ATOM 689 C CA . VAL A 1 89 ? -15.109 4.750 23.430 1.00 92.50 89 VAL A CA 1
ATOM 690 C C . VAL A 1 89 ? -15.792 4.189 22.184 1.00 92.50 89 VAL A C 1
ATOM 692 O O . VAL A 1 89 ? -15.374 4.467 21.066 1.00 92.50 89 VAL A O 1
ATOM 695 N N . VAL A 1 90 ? -16.895 3.461 22.350 1.00 94.12 90 VAL A N 1
ATOM 696 C CA . VAL A 1 90 ? -17.736 3.009 21.236 1.00 94.12 90 VAL A CA 1
ATOM 697 C C . VAL A 1 90 ? -18.251 4.184 20.396 1.00 94.12 90 VAL A C 1
ATOM 699 O O . VAL A 1 90 ? -18.242 4.132 19.166 1.00 94.12 90 VAL A O 1
ATOM 702 N N . GLN A 1 91 ? -18.689 5.265 21.044 1.00 93.06 91 GLN A N 1
ATOM 703 C CA . GLN A 1 91 ? -19.149 6.461 20.345 1.00 93.06 91 GLN A CA 1
ATOM 704 C C . GLN A 1 91 ? -17.996 7.179 19.624 1.00 93.06 91 GLN A C 1
ATOM 706 O O . GLN A 1 91 ? -18.214 7.729 18.542 1.00 93.06 91 GLN A O 1
ATOM 711 N N . GLU A 1 92 ? -16.781 7.157 20.174 1.00 92.44 92 GLU A N 1
ATOM 712 C CA . GLU A 1 92 ? -15.571 7.655 19.507 1.00 92.44 92 GLU A CA 1
ATOM 713 C C . GLU A 1 92 ? -15.199 6.808 18.283 1.00 92.44 92 GLU A C 1
ATOM 715 O O . GLU A 1 92 ? -14.959 7.377 17.220 1.00 92.44 92 GLU A O 1
ATOM 720 N N . LEU A 1 93 ? -15.246 5.474 18.385 1.00 94.25 93 LEU A N 1
ATOM 721 C CA . LEU A 1 93 ? -15.038 4.549 17.261 1.00 94.25 93 LEU A CA 1
ATOM 722 C C . LEU A 1 93 ? -16.064 4.775 16.143 1.00 94.25 93 LEU A C 1
ATOM 724 O O . LEU A 1 93 ? -15.696 4.902 14.979 1.00 94.25 93 LEU A O 1
ATOM 728 N N . SER A 1 94 ? -17.348 4.892 16.496 1.00 94.62 94 SER A N 1
ATOM 729 C CA . SER A 1 94 ? -18.415 5.243 15.548 1.00 94.62 94 SER A CA 1
ATOM 730 C C . SER A 1 94 ? -18.144 6.595 14.884 1.00 94.62 94 SER A C 1
ATOM 732 O O . SER A 1 94 ? -18.251 6.717 13.670 1.00 94.62 94 SER A O 1
ATOM 734 N N . SER A 1 95 ? -17.723 7.601 15.659 1.00 92.69 95 SER A N 1
ATOM 735 C CA . SER A 1 95 ? -17.411 8.932 15.122 1.00 92.69 95 SER A CA 1
ATOM 736 C C . SER A 1 95 ? -16.172 8.938 14.223 1.00 92.69 95 SER A C 1
ATOM 738 O O . SER A 1 95 ? -16.058 9.812 13.367 1.00 92.69 95 SER A O 1
ATOM 740 N N . LEU A 1 96 ? -15.229 8.015 14.435 1.00 92.50 96 LEU A N 1
ATOM 741 C CA . LEU A 1 96 ? -14.046 7.849 13.595 1.00 92.50 96 LEU A CA 1
ATOM 742 C C . LEU A 1 96 ? -14.437 7.321 12.213 1.00 92.50 96 LEU A C 1
ATOM 744 O O . LEU A 1 96 ? -14.028 7.918 11.224 1.00 92.50 96 LEU A O 1
ATOM 748 N N . VAL A 1 97 ? -15.288 6.294 12.156 1.00 93.56 97 VAL A N 1
ATOM 749 C CA . VAL A 1 97 ? -15.832 5.760 10.895 1.00 93.56 97 VAL A CA 1
ATOM 750 C C . VAL A 1 97 ? -16.697 6.802 10.175 1.00 93.56 97 VAL A C 1
ATOM 752 O O . VAL A 1 97 ? -16.547 7.008 8.978 1.00 93.56 97 VAL A O 1
ATOM 755 N N . ASP A 1 98 ? -17.542 7.543 10.899 1.00 92.00 98 ASP A N 1
ATOM 756 C CA . ASP A 1 98 ? -18.417 8.560 10.291 1.00 92.00 98 ASP A CA 1
ATOM 757 C C . ASP A 1 98 ? -17.649 9.756 9.691 1.00 92.00 98 ASP A C 1
ATOM 759 O O . ASP A 1 98 ? -18.161 10.456 8.815 1.00 92.00 98 ASP A O 1
ATOM 763 N N . ARG A 1 99 ? -16.446 10.054 10.202 1.00 90.81 99 ARG A N 1
ATOM 764 C CA . ARG A 1 99 ? -15.640 11.218 9.788 1.00 90.81 99 ARG A CA 1
ATOM 765 C C . ARG A 1 99 ? -14.529 10.878 8.806 1.00 90.81 99 ARG A C 1
ATOM 767 O O . ARG A 1 99 ? -13.975 11.803 8.211 1.00 90.81 99 ARG A O 1
ATOM 774 N N . ASP A 1 100 ? -14.152 9.611 8.704 1.00 91.12 100 ASP A N 1
ATOM 775 C CA . ASP A 1 100 ? -13.006 9.173 7.923 1.00 91.12 100 ASP A CA 1
ATOM 776 C C . ASP A 1 100 ? -13.425 8.193 6.833 1.00 91.12 100 ASP A C 1
ATOM 778 O O . ASP A 1 100 ? -13.714 7.030 7.094 1.00 91.12 100 ASP A O 1
ATOM 782 N N . GLU A 1 101 ? -13.411 8.669 5.590 1.00 90.88 101 GLU A N 1
ATOM 783 C CA . GLU A 1 101 ? -13.758 7.868 4.414 1.00 90.88 101 GLU A CA 1
ATOM 784 C C . GLU A 1 101 ? -12.808 6.674 4.204 1.00 90.88 101 GLU A C 1
ATOM 786 O O . GLU A 1 101 ? -13.179 5.725 3.511 1.00 90.88 101 GLU A O 1
ATOM 791 N N . ASP A 1 102 ? -11.604 6.704 4.796 1.00 90.19 102 ASP A N 1
ATOM 792 C CA . ASP A 1 102 ? -10.605 5.634 4.682 1.00 90.19 102 ASP A CA 1
ATOM 793 C C . ASP A 1 102 ? -10.903 4.424 5.585 1.00 90.19 102 ASP A C 1
ATOM 795 O O . ASP A 1 102 ? -10.260 3.382 5.436 1.00 90.19 102 ASP A O 1
ATOM 799 N N . VAL A 1 103 ? -11.880 4.522 6.495 1.00 93.94 103 VAL A N 1
ATOM 800 C CA . VAL A 1 103 ? -12.221 3.468 7.462 1.00 93.94 103 VAL A CA 1
ATOM 801 C C . VAL A 1 103 ? -13.667 3.018 7.270 1.00 93.94 103 VAL A C 1
ATOM 803 O O . VAL A 1 103 ? -14.588 3.824 7.287 1.00 93.94 103 VAL A O 1
ATOM 806 N N . MET A 1 104 ? -13.878 1.711 7.121 1.00 93.44 104 MET A N 1
ATOM 807 C CA . MET A 1 104 ? -15.217 1.116 7.033 1.00 93.44 104 MET A CA 1
ATOM 808 C C . MET A 1 104 ? -15.739 0.649 8.390 1.00 93.44 104 MET A C 1
ATOM 810 O O . MET A 1 104 ? -16.912 0.830 8.704 1.00 93.44 104 MET A O 1
ATOM 814 N N . GLU A 1 105 ? -14.877 0.022 9.187 1.00 94.88 105 GLU A N 1
ATOM 815 C CA . GLU A 1 105 ? -15.219 -0.537 10.495 1.00 94.88 105 GLU A CA 1
ATOM 816 C C . GLU A 1 105 ? -14.042 -0.309 11.445 1.00 94.88 105 GLU A C 1
ATOM 818 O O . GLU A 1 105 ? -12.880 -0.342 11.030 1.00 94.88 105 GLU A O 1
ATOM 823 N N . ALA A 1 106 ? -14.330 -0.074 12.723 1.00 95.56 106 ALA A N 1
ATOM 824 C CA . ALA A 1 106 ? -13.308 0.130 13.739 1.00 95.56 106 ALA A CA 1
ATOM 825 C C . ALA A 1 106 ? -13.652 -0.652 15.006 1.00 95.56 106 ALA A C 1
ATOM 827 O O . ALA A 1 106 ? -14.786 -0.609 15.486 1.00 95.56 106 ALA A O 1
ATOM 828 N N . TYR A 1 107 ? -12.655 -1.328 15.567 1.00 94.94 107 TYR A N 1
ATOM 829 C CA . TYR A 1 107 ? -12.796 -2.153 16.756 1.00 94.94 107 TYR A CA 1
ATOM 830 C C . TYR A 1 107 ? -11.684 -1.869 17.762 1.00 94.94 107 TYR A C 1
ATOM 832 O O . TYR A 1 107 ? -10.538 -1.602 17.398 1.00 94.94 107 TYR A O 1
ATOM 840 N N . LEU A 1 108 ? -12.024 -1.982 19.041 1.00 93.69 108 LEU A N 1
ATOM 841 C CA . LEU A 1 108 ? -11.080 -2.012 20.149 1.00 93.69 108 LEU A CA 1
ATOM 842 C C . LEU A 1 108 ? -11.241 -3.336 20.891 1.00 93.69 108 LEU A C 1
ATOM 844 O O . LEU A 1 108 ? -12.283 -3.599 21.490 1.00 93.69 108 LEU A O 1
ATOM 848 N N . TYR A 1 109 ? -10.198 -4.152 20.872 1.00 92.00 109 TYR A N 1
ATOM 849 C CA . TYR A 1 109 ? -10.102 -5.369 21.658 1.00 92.00 109 TYR A CA 1
ATOM 850 C C . TYR A 1 109 ? -9.344 -5.105 22.959 1.00 92.00 109 TYR A C 1
ATOM 852 O O . TYR A 1 109 ? -8.267 -4.507 22.960 1.00 92.00 109 TYR A O 1
ATOM 860 N N . LEU A 1 110 ? -9.917 -5.561 24.072 1.00 90.06 110 LEU A N 1
ATOM 861 C CA . LEU A 1 110 ? -9.350 -5.459 25.412 1.00 90.06 110 LEU A CA 1
ATOM 862 C C . LEU A 1 110 ? -9.074 -6.870 25.960 1.00 90.06 110 LEU A C 1
ATOM 864 O O . LEU A 1 110 ? -9.992 -7.471 26.532 1.00 90.06 110 LEU A O 1
ATOM 868 N N . PRO A 1 111 ? -7.833 -7.388 25.851 1.00 85.62 111 PRO A N 1
ATOM 869 C CA . PRO A 1 111 ? -7.490 -8.760 26.233 1.00 85.62 111 PRO A CA 1
ATOM 870 C C . PRO A 1 111 ? -7.875 -9.134 27.670 1.00 85.62 111 PRO A C 1
ATOM 872 O O . PRO A 1 111 ? -8.407 -10.208 27.904 1.00 85.62 111 PRO A O 1
ATOM 875 N N . TYR A 1 112 ? -7.694 -8.232 28.642 1.00 83.06 112 TYR A N 1
ATOM 876 C CA . TYR A 1 112 ? -7.971 -8.525 30.061 1.00 83.06 112 TYR A CA 1
ATOM 877 C C . TYR A 1 112 ? -9.454 -8.655 30.408 1.00 83.06 112 TYR A C 1
ATOM 879 O O . TYR A 1 112 ? -9.789 -9.275 31.418 1.00 83.06 112 TYR A O 1
ATOM 887 N N . SER A 1 113 ? -10.325 -8.033 29.614 1.00 84.19 113 SER A N 1
ATOM 888 C CA . SER A 1 113 ? -11.777 -8.102 29.803 1.00 84.19 113 SER A CA 1
ATOM 889 C C . SER A 1 113 ? -12.448 -9.060 28.822 1.00 84.19 113 SER A C 1
ATOM 891 O O . SER A 1 113 ? -13.649 -9.292 28.942 1.00 84.19 113 SER A O 1
ATOM 893 N N . GLU A 1 114 ? -11.687 -9.591 27.855 1.00 87.12 114 GLU A N 1
ATOM 894 C CA . GLU A 1 114 ? -12.181 -10.435 26.762 1.00 87.12 114 GLU A CA 1
ATOM 895 C C . GLU A 1 114 ? -13.363 -9.780 26.026 1.00 87.12 114 GLU A C 1
ATOM 897 O O . GLU A 1 114 ? -14.343 -10.424 25.650 1.00 87.12 114 GLU A O 1
ATOM 902 N N . LYS A 1 115 ? -13.297 -8.453 25.845 1.00 89.56 115 LYS A N 1
ATOM 903 C CA . LYS A 1 115 ? -14.328 -7.662 25.162 1.00 89.56 115 LYS A CA 1
ATOM 904 C C . LYS A 1 115 ? -13.799 -7.040 23.884 1.00 89.56 115 LYS A C 1
ATOM 906 O O . LYS A 1 115 ? -12.679 -6.532 23.845 1.00 89.56 115 LYS A O 1
ATOM 911 N N . VAL A 1 116 ? -14.663 -7.007 22.878 1.00 92.06 116 VAL A N 1
ATOM 912 C CA . VAL A 1 116 ? -14.476 -6.252 21.640 1.00 92.06 116 VAL A CA 1
ATOM 913 C C . VAL A 1 116 ? -15.547 -5.168 21.583 1.00 92.06 116 VAL A C 1
ATOM 915 O O . VAL A 1 116 ? -16.741 -5.454 21.687 1.00 92.06 116 VAL A O 1
ATOM 918 N N . LEU A 1 117 ? -15.111 -3.920 21.459 1.00 93.06 117 LEU A N 1
ATOM 919 C CA . LEU A 1 117 ? -15.957 -2.744 21.294 1.00 93.06 117 LEU A CA 1
ATOM 920 C C . LEU A 1 117 ? -15.934 -2.355 19.817 1.00 93.06 117 LEU A C 1
ATOM 922 O O . LEU A 1 117 ? -14.851 -2.182 19.264 1.00 93.06 117 LEU A O 1
ATOM 926 N N . GLY A 1 118 ? -17.097 -2.235 19.183 1.00 94.12 118 GLY A N 1
ATOM 927 C CA . GLY A 1 118 ? -17.216 -1.955 17.751 1.00 94.12 118 GLY A CA 1
ATOM 928 C C . GLY A 1 118 ? -17.793 -0.577 17.434 1.00 94.12 118 GLY A C 1
ATOM 929 O O . GLY A 1 118 ? -18.570 -0.003 18.202 1.00 94.12 118 GLY A O 1
ATOM 930 N N . SER A 1 119 ? -17.448 -0.057 16.256 1.00 93.88 119 SER A N 1
ATOM 931 C CA . SER A 1 119 ? -18.018 1.170 15.682 1.00 93.88 119 SER A CA 1
ATOM 932 C C . SER A 1 119 ? -19.517 1.063 15.378 1.00 93.88 119 SER A C 1
ATOM 934 O O . SER A 1 119 ? -20.202 2.078 15.295 1.00 93.88 119 SER A O 1
ATOM 936 N N . ASP A 1 120 ? -20.052 -0.154 15.272 1.00 90.75 120 ASP A N 1
ATOM 937 C CA . ASP A 1 120 ? -21.483 -0.473 15.138 1.00 90.75 120 ASP A CA 1
ATOM 938 C C . ASP A 1 120 ? -22.277 -0.317 16.448 1.00 90.75 120 ASP A C 1
ATOM 940 O O . ASP A 1 120 ? -23.464 -0.636 16.526 1.00 90.75 120 ASP A O 1
ATOM 944 N N . LYS A 1 121 ? -21.622 0.200 17.486 1.00 88.81 121 LYS A N 1
ATOM 945 C CA . LYS A 1 121 ? -22.150 0.360 18.837 1.00 88.81 121 LYS A CA 1
ATOM 946 C C . LYS A 1 121 ? -22.353 -0.935 19.609 1.00 88.81 121 LYS A C 1
ATOM 948 O O . LYS A 1 121 ? -23.061 -0.947 20.619 1.00 88.81 121 LYS A O 1
ATOM 953 N N . SER A 1 122 ? -21.694 -2.005 19.175 1.00 88.62 122 SER A N 1
ATOM 954 C CA . SER A 1 122 ? -21.687 -3.276 19.882 1.00 88.62 122 SER A CA 1
ATOM 955 C C . SER A 1 122 ? -20.563 -3.356 20.919 1.00 88.62 122 SER A C 1
ATOM 957 O O . SER A 1 122 ? -19.490 -2.763 20.791 1.00 88.62 122 SER A O 1
ATOM 959 N N . VAL A 1 123 ? -20.832 -4.117 21.979 1.00 90.31 123 VAL A N 1
ATOM 960 C CA . VAL A 1 123 ? -19.823 -4.602 22.922 1.00 90.31 123 VAL A CA 1
ATOM 961 C C . VAL A 1 123 ? -20.054 -6.096 23.061 1.00 90.31 123 VAL A C 1
ATOM 963 O O . VAL A 1 123 ? -21.051 -6.523 23.648 1.00 90.31 123 VAL A O 1
ATOM 966 N N . VAL A 1 124 ? -19.156 -6.890 22.492 1.00 90.62 124 VAL A N 1
ATOM 967 C CA . VAL A 1 124 ? -19.269 -8.351 22.438 1.00 90.62 124 VAL A CA 1
ATOM 968 C C . VAL A 1 124 ? -18.132 -9.007 23.211 1.00 90.62 124 VAL A C 1
ATOM 970 O O . VAL A 1 124 ? -17.097 -8.391 23.455 1.00 90.62 124 VAL A O 1
ATOM 973 N N . ASN A 1 125 ? -18.335 -10.254 23.635 1.00 88.06 125 ASN A N 1
ATOM 974 C CA . ASN A 1 125 ? -17.223 -11.083 24.105 1.00 88.06 125 ASN A CA 1
ATOM 975 C C . ASN A 1 125 ? -16.314 -11.433 22.927 1.00 88.06 125 ASN A C 1
ATOM 977 O O . ASN A 1 125 ? -16.822 -11.592 21.813 1.00 88.06 125 ASN A O 1
ATOM 981 N N . SER A 1 126 ? -15.021 -11.615 23.192 1.00 84.38 126 SER A N 1
ATOM 982 C CA . SER A 1 126 ? -14.040 -12.091 22.214 1.00 84.38 126 SER A CA 1
ATOM 983 C C . SER A 1 126 ? -14.560 -13.308 21.464 1.00 84.38 126 SER A C 1
ATOM 985 O O . SER A 1 126 ? -14.583 -13.262 20.246 1.00 84.38 126 SER A O 1
ATOM 987 N N . ASP A 1 127 ? -15.110 -14.312 22.151 1.00 84.88 127 ASP A N 1
ATOM 988 C CA . ASP A 1 127 ? -15.597 -15.575 21.561 1.00 84.88 127 ASP A CA 1
ATOM 989 C C . ASP A 1 127 ? -16.718 -15.405 20.524 1.00 84.88 127 ASP A C 1
ATOM 991 O O . ASP A 1 127 ? -16.902 -16.244 19.646 1.00 84.88 127 ASP A O 1
ATOM 995 N N . ASN A 1 128 ? -17.480 -14.313 20.621 1.00 86.06 128 ASN A N 1
ATOM 996 C CA . ASN A 1 128 ? -18.585 -14.014 19.710 1.00 86.06 128 ASN A CA 1
ATOM 997 C C . ASN A 1 128 ? -18.162 -13.099 18.552 1.00 86.06 128 ASN A C 1
ATOM 999 O O . ASN A 1 128 ? -18.991 -12.755 17.709 1.00 86.06 128 ASN A O 1
ATOM 1003 N N . PHE A 1 129 ? -16.901 -12.667 18.514 1.00 85.94 129 PHE A N 1
ATOM 1004 C CA . PHE A 1 129 ? -16.370 -11.879 17.415 1.00 85.94 129 PHE A CA 1
ATOM 1005 C C . PHE A 1 129 ? -16.130 -12.776 16.197 1.00 85.94 129 PHE A C 1
ATOM 1007 O O . PHE A 1 129 ? -15.512 -13.834 16.296 1.00 85.94 129 PHE A O 1
ATOM 1014 N N . ALA A 1 130 ? -16.629 -12.356 15.034 1.00 84.12 130 ALA A N 1
ATOM 1015 C CA . ALA A 1 130 ? -16.602 -13.180 13.826 1.00 84.12 130 ALA A CA 1
ATOM 1016 C C . ALA A 1 130 ? -15.181 -13.438 13.290 1.00 84.12 130 ALA A C 1
ATOM 1018 O O . ALA A 1 130 ? -14.952 -14.461 12.656 1.00 84.12 130 ALA A O 1
ATOM 1019 N N . ARG A 1 131 ? -14.242 -12.518 13.546 1.00 83.19 131 ARG A N 1
ATOM 1020 C CA . ARG A 1 131 ? -12.872 -12.526 13.015 1.00 83.19 131 ARG A CA 1
ATOM 1021 C C . ARG A 1 131 ? -11.853 -12.803 14.125 1.00 83.19 131 ARG A C 1
ATOM 1023 O O . ARG A 1 131 ? -11.070 -11.927 14.496 1.00 83.19 131 ARG A O 1
ATOM 1030 N N . GLN A 1 132 ? -11.900 -14.007 14.697 1.00 82.88 132 GLN A N 1
ATOM 1031 C CA . GLN A 1 132 ? -11.021 -14.432 15.801 1.00 82.88 132 GLN A CA 1
ATOM 1032 C C . GLN A 1 132 ? -9.533 -14.260 15.471 1.00 82.88 132 GLN A C 1
ATOM 1034 O O . GLN A 1 132 ? -8.734 -13.884 16.327 1.00 82.88 132 GLN A O 1
ATOM 1039 N N . GLU A 1 133 ? -9.171 -14.470 14.208 1.00 82.44 133 GLU A N 1
ATOM 1040 C CA . GLU A 1 133 ? -7.822 -14.321 13.677 1.00 82.44 133 GLU A CA 1
ATOM 1041 C C . GLU A 1 133 ? -7.226 -12.920 13.892 1.00 82.44 133 GLU A C 1
ATOM 1043 O O . GLU A 1 133 ? -6.022 -12.795 14.097 1.00 82.44 133 GLU A O 1
ATOM 1048 N N . LEU A 1 134 ? -8.051 -11.866 13.943 1.00 84.19 134 LEU A N 1
ATOM 1049 C CA . LEU A 1 134 ? -7.586 -10.490 14.160 1.00 84.19 134 LEU A CA 1
ATOM 1050 C C . LEU A 1 134 ? -7.297 -10.182 15.638 1.00 84.19 134 LEU A C 1
ATOM 1052 O O . LEU A 1 134 ? -6.648 -9.182 15.949 1.00 84.19 134 LEU A O 1
ATOM 1056 N N . LEU A 1 135 ? -7.765 -11.018 16.568 1.00 83.00 135 LEU A N 1
ATOM 1057 C CA . LEU A 1 135 ? -7.570 -10.816 18.008 1.00 83.00 135 LEU A CA 1
ATOM 1058 C C . LEU A 1 135 ? -6.228 -11.383 18.508 1.00 83.00 135 LEU A C 1
ATOM 1060 O O . LEU A 1 135 ? -5.739 -10.961 19.560 1.00 83.00 135 LEU A O 1
ATOM 1064 N N . ARG A 1 136 ? -5.611 -12.313 17.762 1.00 70.50 136 ARG A N 1
ATOM 1065 C CA . ARG A 1 136 ? -4.310 -12.917 18.094 1.00 70.50 136 ARG A CA 1
ATOM 1066 C C . ARG A 1 136 ? -3.152 -12.029 17.650 1.00 70.50 136 ARG A C 1
ATOM 1068 O O . ARG A 1 136 ? -2.967 -11.799 16.457 1.00 70.50 136 ARG A O 1
ATOM 1075 N N . GLY A 1 137 ? -2.378 -11.532 18.610 1.00 61.47 137 GLY A N 1
ATOM 1076 C CA . GLY A 1 137 ? -1.151 -10.784 18.355 1.00 61.47 137 GLY A CA 1
ATOM 1077 C C . GLY A 1 137 ? 0.109 -11.594 18.539 1.00 61.47 137 GLY A C 1
ATOM 1078 O O . GLY A 1 137 ? 0.151 -12.470 19.402 1.00 61.47 137 GLY A O 1
ATOM 1079 N N . ALA A 1 138 ? 1.134 -11.245 17.762 1.00 49.25 138 ALA A N 1
ATOM 1080 C CA . ALA A 1 138 ? 2.492 -11.725 17.965 1.00 49.25 138 ALA A CA 1
ATOM 1081 C C . ALA A 1 138 ? 2.988 -11.225 19.327 1.00 49.25 138 ALA A C 1
ATOM 1083 O O . ALA A 1 138 ? 3.326 -10.057 19.497 1.00 49.25 138 ALA A O 1
ATOM 1084 N N . GLY A 1 139 ? 2.943 -12.098 20.332 1.00 43.66 139 GLY A N 1
ATOM 1085 C CA . GLY A 1 139 ? 3.232 -11.737 21.724 1.00 43.66 139 GLY A CA 1
ATOM 1086 C C . GLY A 1 139 ? 2.111 -12.037 22.717 1.00 43.66 139 GLY A C 1
ATOM 1087 O O . GLY A 1 139 ? 2.335 -11.914 23.919 1.00 43.66 139 GLY A O 1
ATOM 1088 N N . ASN A 1 140 ? 0.959 -12.550 22.269 1.00 42.78 140 ASN A N 1
ATOM 1089 C CA . ASN A 1 140 ? -0.066 -13.128 23.153 1.00 42.78 140 ASN A CA 1
ATOM 1090 C C . ASN A 1 140 ? 0.354 -14.490 23.747 1.00 42.78 140 ASN A C 1
ATOM 1092 O O . ASN A 1 140 ? -0.493 -15.263 24.195 1.00 42.78 140 ASN A O 1
ATOM 1096 N N . GLY A 1 141 ? 1.661 -14.776 23.792 1.00 39.78 141 GLY A N 1
ATOM 1097 C CA . GLY A 1 141 ? 2.231 -15.780 24.673 1.00 39.78 141 GLY A CA 1
ATOM 1098 C C . GLY A 1 141 ? 1.976 -15.359 26.114 1.00 39.78 141 GLY A C 1
ATOM 1099 O O . GLY A 1 141 ? 2.794 -14.682 26.736 1.00 39.78 141 GLY A O 1
ATOM 1100 N N . TYR A 1 142 ? 0.810 -15.739 26.634 1.00 41.88 142 TYR A N 1
ATOM 1101 C CA . TYR A 1 142 ? 0.564 -15.809 28.063 1.00 41.88 142 TYR A CA 1
ATOM 1102 C C . TYR A 1 142 ? 1.773 -16.495 28.705 1.00 41.88 142 TYR A C 1
ATOM 1104 O O . TYR A 1 142 ? 2.121 -17.625 28.363 1.00 41.88 142 TYR A O 1
ATOM 1112 N N . GLY A 1 143 ? 2.467 -15.761 29.574 1.00 35.91 143 GLY A N 1
ATOM 1113 C CA . GLY A 1 143 ? 3.630 -16.271 30.280 1.00 35.91 143 GLY A CA 1
ATOM 1114 C C . GLY A 1 143 ? 3.283 -17.525 31.083 1.00 35.91 143 GLY A C 1
ATOM 1115 O O . GLY A 1 143 ? 2.300 -17.528 31.810 1.00 35.91 143 GLY A O 1
ATOM 1116 N N . ASP A 1 144 ? 4.120 -18.549 30.932 1.00 34.28 144 ASP A N 1
ATOM 1117 C CA . ASP A 1 144 ? 4.482 -19.620 31.878 1.00 34.28 144 ASP A CA 1
ATOM 1118 C C . ASP A 1 144 ? 3.408 -20.429 32.641 1.00 34.28 144 ASP A C 1
ATOM 1120 O O . ASP A 1 144 ? 3.762 -21.347 33.377 1.00 34.28 144 ASP A O 1
ATOM 1124 N N . GLU A 1 145 ? 2.112 -20.214 32.430 1.00 36.62 145 GLU A N 1
ATOM 1125 C CA . GLU A 1 145 ? 1.052 -21.105 32.918 1.00 36.62 145 GLU A CA 1
ATOM 1126 C C . GLU A 1 145 ? 0.094 -21.423 31.768 1.00 36.62 145 GLU A C 1
ATOM 1128 O O . GLU A 1 145 ? -0.892 -20.735 31.517 1.00 36.62 145 GLU A O 1
ATOM 1133 N N . ALA A 1 146 ? 0.444 -22.473 31.025 1.00 38.66 146 ALA A N 1
ATOM 1134 C CA . ALA A 1 146 ? -0.353 -23.027 29.944 1.00 38.66 146 ALA A CA 1
ATOM 1135 C C . ALA A 1 146 ? -1.696 -23.566 30.472 1.00 38.66 146 ALA A C 1
ATOM 1137 O O . ALA A 1 146 ? -1.794 -24.730 30.869 1.00 38.66 146 ALA A O 1
ATOM 1138 N N . GLU A 1 147 ? -2.746 -22.744 30.436 1.00 38.75 147 GLU A N 1
ATOM 1139 C CA . GLU A 1 147 ? -4.090 -23.288 30.261 1.00 38.75 147 GLU A CA 1
ATOM 1140 C C . GLU A 1 147 ? -4.199 -23.836 28.827 1.00 38.75 147 GLU A C 1
ATOM 1142 O O . GLU A 1 147 ? -3.775 -23.175 27.874 1.00 38.75 147 GLU A O 1
ATOM 1147 N N . PRO A 1 148 ? -4.682 -25.077 28.651 1.00 37.66 148 PRO A N 1
ATOM 1148 C CA . PRO A 1 148 ? -4.694 -25.726 27.351 1.00 37.66 148 PRO A CA 1
ATOM 1149 C C . PRO A 1 148 ? -5.639 -24.983 26.408 1.00 37.66 148 PRO A C 1
ATOM 1151 O O . PRO A 1 148 ? -6.821 -24.814 26.711 1.00 37.66 148 PRO A O 1
ATOM 1154 N N . GLU A 1 149 ? -5.107 -24.573 25.254 1.00 44.62 149 GLU A N 1
ATOM 1155 C CA . GLU A 1 149 ? -5.884 -23.941 24.193 1.00 44.62 149 GLU A CA 1
ATOM 1156 C C . GLU A 1 149 ? -7.146 -24.760 23.865 1.00 44.62 149 GLU A C 1
ATOM 1158 O O . GLU A 1 149 ? -7.071 -25.996 23.769 1.00 44.62 149 GLU A O 1
ATOM 1163 N N . PRO A 1 150 ? -8.306 -24.111 23.646 1.00 39.41 150 PRO A N 1
ATOM 1164 C CA . PRO A 1 150 ? -9.479 -24.806 23.150 1.00 39.41 150 PRO A CA 1
ATOM 1165 C C . PRO A 1 150 ? -9.131 -25.503 21.830 1.00 39.41 150 PRO A C 1
ATOM 1167 O O . PRO A 1 150 ? -8.608 -24.916 20.880 1.00 39.41 150 PRO A O 1
ATOM 1170 N N . SER A 1 151 ? -9.376 -26.810 21.821 1.00 35.06 151 SER A N 1
ATOM 1171 C CA . SER A 1 151 ? -8.951 -27.764 20.802 1.00 35.06 151 SER A CA 1
ATOM 1172 C C . SER A 1 151 ? -9.655 -27.473 19.471 1.00 35.06 151 SER A C 1
ATOM 1174 O O . SER A 1 151 ? -10.730 -27.998 19.200 1.00 35.06 151 SER A O 1
ATOM 1176 N N . GLY A 1 152 ? -9.074 -26.589 18.660 1.00 41.12 152 GLY A N 1
ATOM 1177 C CA . GLY A 1 152 ? -9.631 -26.185 17.364 1.00 41.12 152 GLY A CA 1
ATOM 1178 C C . GLY A 1 152 ? -8.949 -24.990 16.689 1.00 41.12 152 GLY A C 1
ATOM 1179 O O . GLY A 1 152 ? -9.208 -24.753 15.516 1.00 41.12 152 GLY A O 1
ATOM 1180 N N . LEU A 1 153 ? -8.071 -24.261 17.391 1.00 46.47 153 LEU A N 1
ATOM 1181 C CA . LEU A 1 153 ? -7.458 -23.006 16.914 1.00 46.47 153 LEU A CA 1
ATOM 1182 C C . LEU A 1 153 ? -5.945 -23.104 16.611 1.00 46.47 153 LEU A C 1
ATOM 1184 O O . LEU A 1 153 ? -5.277 -22.083 16.455 1.00 46.47 153 LEU A O 1
ATOM 1188 N N . GLN A 1 154 ? -5.386 -24.316 16.519 1.00 41.34 154 GLN A N 1
ATOM 1189 C CA . GLN A 1 154 ? -3.935 -24.543 16.363 1.00 41.34 154 GLN A CA 1
ATOM 1190 C C . GLN A 1 154 ? -3.368 -24.202 14.970 1.00 41.34 154 GLN A C 1
ATOM 1192 O O . GLN A 1 154 ? -2.159 -24.041 14.853 1.00 41.34 154 GLN A O 1
ATOM 1197 N N . ASP A 1 155 ? -4.213 -24.029 13.948 1.00 42.25 155 ASP A N 1
ATOM 1198 C CA . ASP A 1 155 ? -3.778 -23.763 12.563 1.00 42.25 155 ASP A CA 1
ATOM 1199 C C . ASP A 1 155 ? -3.927 -22.290 12.120 1.00 42.25 155 ASP A C 1
ATOM 1201 O O . ASP A 1 155 ? -3.642 -21.958 10.969 1.00 42.25 155 ASP A O 1
ATOM 1205 N N . MET A 1 156 ? -4.384 -21.383 12.993 1.00 50.75 156 MET A N 1
ATOM 1206 C CA . MET A 1 156 ? -4.621 -19.982 12.609 1.00 50.75 156 MET A CA 1
ATOM 1207 C C . MET A 1 156 ? -3.376 -19.116 12.837 1.00 50.75 156 MET A C 1
ATOM 1209 O O . MET A 1 156 ? -2.927 -18.946 13.971 1.00 50.75 156 MET A O 1
ATOM 1213 N N . GLN A 1 157 ? -2.842 -18.570 11.740 1.00 55.78 157 GLN A N 1
ATOM 1214 C CA . GLN A 1 157 ? -1.643 -17.731 11.687 1.00 55.78 157 GLN A CA 1
ATOM 1215 C C . GLN A 1 157 ? -1.810 -16.458 12.537 1.00 55.78 157 GLN A C 1
ATOM 1217 O O . GLN A 1 157 ? -2.813 -15.756 12.413 1.00 55.78 157 GLN A O 1
ATOM 1222 N N . GLU A 1 158 ? -0.835 -16.168 13.404 1.00 60.94 158 GLU A N 1
ATOM 1223 C CA . GLU A 1 158 ? -0.818 -14.941 14.208 1.00 60.94 158 GLU A CA 1
ATOM 1224 C C . GLU A 1 158 ? -0.709 -13.701 13.315 1.00 60.94 158 GLU A C 1
ATOM 1226 O O . GLU A 1 158 ? 0.015 -13.695 12.315 1.00 60.94 158 GLU A O 1
ATOM 1231 N N . VAL A 1 159 ? -1.434 -12.644 13.685 1.00 65.06 159 VAL A N 1
ATOM 1232 C CA . VAL A 1 159 ? -1.487 -11.399 12.922 1.00 65.06 159 VAL A CA 1
ATOM 1233 C C . VAL A 1 159 ? -0.733 -10.309 13.683 1.00 65.06 159 VAL A C 1
ATOM 1235 O O . VAL A 1 159 ? -1.148 -9.857 14.758 1.00 65.06 159 VAL A O 1
ATOM 1238 N N . GLU A 1 160 ? 0.405 -9.908 13.116 1.00 70.75 160 GLU A N 1
ATOM 1239 C CA . GLU A 1 160 ? 1.249 -8.828 13.632 1.00 70.75 160 GLU A CA 1
ATOM 1240 C C . GLU A 1 160 ? 0.574 -7.455 13.492 1.00 70.75 160 GLU A C 1
ATOM 1242 O O . GLU A 1 160 ? -0.287 -7.237 12.633 1.00 70.75 160 GLU A O 1
ATOM 1247 N N . SER A 1 161 ? 0.973 -6.518 14.355 1.00 77.50 161 SER A N 1
ATOM 1248 C CA . SER A 1 161 ? 0.588 -5.117 14.220 1.00 77.50 161 SER A CA 1
ATOM 1249 C C . SER A 1 161 ? 1.161 -4.539 12.921 1.00 77.50 161 SER A C 1
ATOM 1251 O O . SER A 1 161 ? 2.290 -4.821 12.523 1.00 77.50 161 SER A O 1
ATOM 1253 N N . GLY A 1 162 ? 0.359 -3.741 12.222 1.00 82.81 162 GLY A N 1
ATOM 1254 C CA . GLY A 1 162 ? 0.702 -3.226 10.904 1.00 82.81 162 GLY A CA 1
ATOM 1255 C C . GLY A 1 162 ? -0.474 -3.226 9.938 1.00 82.81 162 GLY A C 1
ATOM 1256 O O . GLY A 1 162 ? -1.636 -3.328 10.335 1.00 82.81 162 GLY A O 1
ATOM 1257 N N . LEU A 1 163 ? -0.149 -3.068 8.658 1.00 86.56 163 LEU A N 1
ATOM 1258 C CA . LEU A 1 163 ? -1.090 -2.947 7.552 1.00 86.56 163 LEU A CA 1
ATOM 1259 C C . LEU A 1 163 ? -0.981 -4.170 6.636 1.00 86.56 163 LEU A C 1
ATOM 1261 O O . LEU A 1 163 ? 0.087 -4.433 6.088 1.00 86.56 163 LEU A O 1
ATOM 1265 N N . PHE A 1 164 ? -2.076 -4.897 6.435 1.00 87.75 164 PHE A N 1
ATOM 1266 C CA . PHE A 1 164 ? -2.071 -6.141 5.659 1.00 87.75 164 PHE A CA 1
ATOM 1267 C C . PHE A 1 164 ? -3.438 -6.435 5.024 1.00 87.75 164 PHE A C 1
ATOM 1269 O O . PHE A 1 164 ? -4.438 -5.787 5.343 1.00 87.75 164 PHE A O 1
ATOM 1276 N N . CYS A 1 165 ? -3.495 -7.415 4.117 1.00 86.12 165 CYS A N 1
ATOM 1277 C CA . CYS A 1 165 ? -4.729 -7.789 3.415 1.00 86.12 165 CYS A CA 1
ATOM 1278 C C . CYS A 1 165 ? -5.144 -9.233 3.697 1.00 86.12 165 CYS A C 1
ATOM 1280 O O . CYS A 1 165 ? -4.415 -10.166 3.380 1.00 86.12 165 CYS A O 1
ATOM 1282 N N . LEU A 1 166 ? -6.321 -9.435 4.286 1.00 84.50 166 LEU A N 1
ATOM 1283 C CA . LEU A 1 166 ? -6.854 -10.752 4.637 1.00 84.50 166 LEU A CA 1
ATOM 1284 C C . LEU A 1 166 ? -8.182 -10.971 3.910 1.00 84.50 166 LEU A C 1
ATOM 1286 O O . LEU A 1 166 ? -9.065 -10.125 3.995 1.00 84.50 166 LEU A O 1
ATOM 1290 N N . ASP A 1 167 ? -8.317 -12.089 3.195 1.00 81.31 167 ASP A N 1
ATOM 1291 C CA . ASP A 1 167 ? -9.518 -12.441 2.417 1.00 81.31 167 ASP A CA 1
ATOM 1292 C C . ASP A 1 167 ? -9.994 -11.348 1.433 1.00 81.31 167 ASP A C 1
ATOM 1294 O O . ASP A 1 167 ? -11.184 -11.221 1.162 1.00 81.31 167 ASP A O 1
ATOM 1298 N N . GLY A 1 168 ? -9.071 -10.539 0.897 1.00 77.56 168 GLY A N 1
ATOM 1299 C CA . GLY A 1 168 ? -9.393 -9.404 0.017 1.00 77.56 168 GLY A CA 1
ATOM 1300 C C . GLY A 1 168 ? -9.826 -8.126 0.749 1.00 77.56 168 GLY A C 1
ATOM 1301 O O . GLY A 1 168 ? -10.072 -7.108 0.109 1.00 77.56 168 GLY A O 1
ATOM 1302 N N . GLU A 1 169 ? -9.873 -8.140 2.081 1.00 88.19 169 GLU A N 1
ATOM 1303 C CA . GLU A 1 169 ? -10.154 -6.973 2.915 1.00 88.19 169 GLU A CA 1
ATOM 1304 C C . GLU A 1 169 ? -8.848 -6.378 3.470 1.00 88.19 169 GLU A C 1
ATOM 1306 O O . GLU A 1 169 ? -7.936 -7.096 3.889 1.00 88.19 169 GLU A O 1
ATOM 1311 N N . GLY A 1 170 ? -8.746 -5.048 3.480 1.00 89.69 170 GLY A N 1
ATOM 1312 C CA . GLY A 1 170 ? -7.600 -4.332 4.039 1.00 89.69 170 GLY A CA 1
ATOM 1313 C C . GLY A 1 170 ? -7.778 -4.094 5.532 1.00 89.69 170 GLY A C 1
ATOM 1314 O O . GLY A 1 170 ? -8.792 -3.533 5.944 1.00 89.69 170 GLY A O 1
ATOM 1315 N N . TRP A 1 171 ? -6.785 -4.468 6.332 1.00 91.62 171 TRP A N 1
ATOM 1316 C CA . TRP A 1 171 ? -6.822 -4.341 7.785 1.00 91.62 171 TRP A CA 1
ATOM 1317 C C . TRP A 1 171 ? -5.594 -3.607 8.305 1.00 91.62 171 TRP A C 1
ATOM 1319 O O . TRP A 1 171 ? -4.478 -3.803 7.822 1.00 91.62 171 TRP A O 1
ATOM 1329 N N . MET A 1 172 ? -5.809 -2.779 9.321 1.00 92.56 172 MET A N 1
ATOM 1330 C CA . MET A 1 172 ? -4.752 -2.099 10.052 1.00 92.56 172 MET A CA 1
ATOM 1331 C C . MET A 1 172 ? -4.900 -2.377 11.544 1.00 92.56 172 MET A C 1
ATOM 1333 O O . MET A 1 172 ? -5.942 -2.083 12.132 1.00 92.56 172 MET A O 1
ATOM 1337 N N . ILE A 1 173 ? -3.861 -2.945 12.153 1.00 91.50 173 ILE A N 1
ATOM 1338 C CA . ILE A 1 173 ? -3.851 -3.332 13.566 1.00 91.50 173 ILE A CA 1
ATOM 1339 C C . ILE A 1 173 ? -2.753 -2.581 14.309 1.00 91.50 173 ILE A C 1
ATOM 1341 O O . ILE A 1 173 ? -1.620 -2.495 13.842 1.00 91.50 173 ILE A O 1
ATOM 1345 N N . MET A 1 174 ? -3.088 -2.073 15.492 1.00 90.69 174 MET A N 1
ATOM 1346 C CA . MET A 1 174 ? -2.136 -1.488 16.430 1.00 90.69 174 MET A CA 1
ATOM 1347 C C . MET A 1 174 ? -2.316 -2.119 17.802 1.00 90.69 174 MET A C 1
ATOM 1349 O O . MET A 1 174 ? -3.406 -2.065 18.375 1.00 90.69 174 MET A O 1
ATOM 1353 N N . ASP A 1 175 ? -1.232 -2.672 18.328 1.00 89.62 175 ASP A N 1
ATOM 1354 C CA . ASP A 1 175 ? -1.152 -3.140 19.704 1.00 89.62 175 ASP A CA 1
ATOM 1355 C C . ASP A 1 175 ? -0.658 -2.014 20.606 1.00 89.62 175 ASP A C 1
ATOM 1357 O O . ASP A 1 175 ? 0.150 -1.182 20.201 1.00 89.62 175 ASP A O 1
ATOM 1361 N N . TYR A 1 176 ? -1.168 -1.951 21.833 1.00 86.06 176 TYR A N 1
ATOM 1362 C CA . TYR A 1 176 ? -0.728 -0.954 22.795 1.00 86.06 176 TYR A CA 1
ATOM 1363 C C . TYR A 1 176 ? -0.759 -1.475 24.230 1.00 86.06 176 TYR A C 1
ATOM 1365 O O . TYR A 1 176 ? -1.800 -1.955 24.691 1.00 86.06 176 TYR A O 1
ATOM 1373 N N . PRO A 1 177 ? 0.339 -1.316 24.988 1.00 81.69 177 PRO A N 1
ATOM 1374 C CA . PRO A 1 177 ? 1.705 -1.076 24.519 1.00 81.69 177 PRO A CA 1
ATOM 1375 C C . PRO A 1 177 ? 2.273 -2.319 23.804 1.00 81.69 177 PRO A C 1
ATOM 1377 O O . PRO A 1 177 ? 1.932 -3.440 24.175 1.00 81.69 177 PRO A O 1
ATOM 1380 N N . ASP A 1 178 ? 3.198 -2.121 22.860 1.00 70.31 178 ASP A N 1
ATOM 1381 C CA . ASP A 1 178 ? 3.788 -3.187 22.021 1.00 70.31 178 ASP A CA 1
ATOM 1382 C C . ASP A 1 178 ? 4.387 -4.371 22.804 1.00 70.31 178 ASP A C 1
ATOM 1384 O O . ASP A 1 178 ? 4.419 -5.496 22.320 1.00 70.31 178 ASP A O 1
ATOM 1388 N N . SER A 1 179 ? 4.895 -4.139 24.019 1.00 71.31 179 SER A N 1
ATOM 1389 C CA . SER A 1 179 ? 5.572 -5.172 24.817 1.00 71.31 179 SER A CA 1
ATOM 1390 C C . SER A 1 179 ? 4.626 -6.087 25.596 1.00 71.31 179 SER A C 1
ATOM 1392 O O . SER A 1 179 ? 5.004 -7.204 25.947 1.00 71.31 179 SER A O 1
ATOM 1394 N N . LYS A 1 180 ? 3.426 -5.600 25.927 1.00 79.88 180 LYS A N 1
ATOM 1395 C CA . LYS A 1 180 ? 2.386 -6.356 26.629 1.00 79.88 180 LYS A CA 1
ATOM 1396 C C . LYS A 1 180 ? 1.034 -5.743 26.301 1.00 79.88 180 LYS A C 1
ATOM 1398 O O . LYS A 1 180 ? 0.561 -4.874 27.033 1.00 79.88 180 LYS A O 1
ATOM 1403 N N . THR A 1 181 ? 0.428 -6.221 25.224 1.00 81.88 181 THR A N 1
ATOM 1404 C CA . THR A 1 181 ? -0.817 -5.694 24.664 1.00 81.88 181 THR A CA 1
ATOM 1405 C C . THR A 1 181 ? -1.913 -5.589 25.730 1.00 81.88 181 THR A C 1
ATOM 1407 O O . THR A 1 181 ? -2.443 -6.588 26.215 1.00 81.88 181 THR A O 1
ATOM 1410 N N . LEU A 1 182 ? -2.239 -4.357 26.127 1.00 85.44 182 LEU A N 1
ATOM 1411 C CA . LEU A 1 182 ? -3.364 -4.029 27.011 1.00 85.44 182 LEU A CA 1
ATOM 1412 C C . LEU A 1 182 ? -4.623 -3.698 26.205 1.00 85.44 182 LEU A C 1
ATOM 1414 O O . LEU A 1 182 ? -5.739 -3.880 26.688 1.00 85.44 182 LEU A O 1
ATOM 1418 N N . ALA A 1 183 ? -4.430 -3.205 24.986 1.00 88.94 183 ALA A N 1
ATOM 1419 C CA . ALA A 1 183 ? -5.461 -2.894 24.020 1.00 88.94 183 ALA A CA 1
ATOM 1420 C C . ALA A 1 183 ? -4.941 -3.165 22.611 1.00 88.94 183 ALA A C 1
ATOM 1422 O O . ALA A 1 183 ? -3.765 -2.953 22.322 1.00 88.94 183 ALA A O 1
ATOM 1423 N N . ARG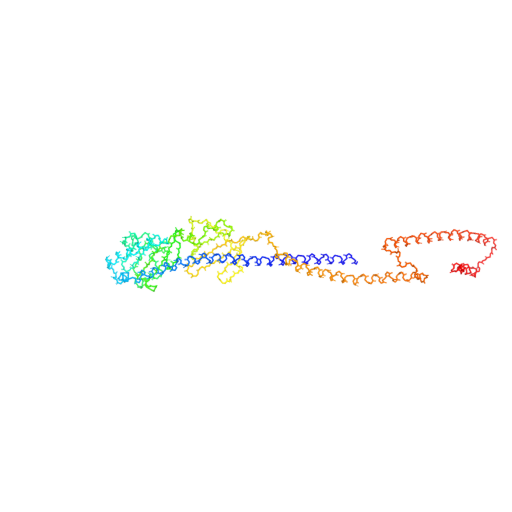 A 1 184 ? -5.845 -3.583 21.734 1.00 91.62 184 ARG A N 1
ATOM 1424 C CA . ARG A 1 184 ? -5.592 -3.742 20.308 1.00 91.62 184 ARG A CA 1
ATOM 1425 C C . ARG A 1 184 ? -6.654 -2.980 19.532 1.00 91.62 184 ARG A C 1
ATOM 1427 O O . ARG A 1 184 ? -7.841 -3.259 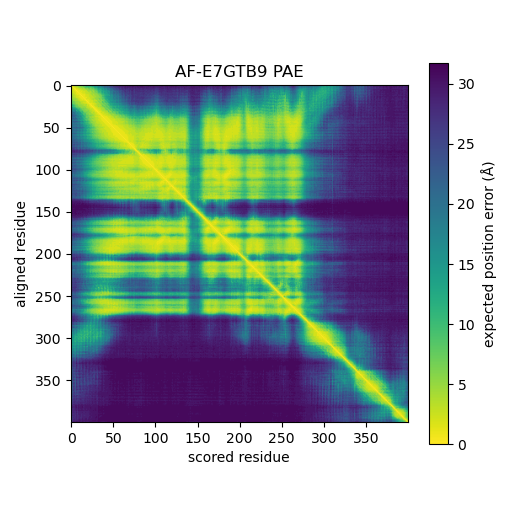19.680 1.00 91.62 184 ARG A O 1
ATOM 1434 N N . VAL A 1 185 ? -6.239 -2.024 18.711 1.00 93.50 185 VAL A N 1
ATOM 1435 C CA . VAL A 1 185 ? -7.135 -1.302 17.800 1.00 93.50 185 VAL A CA 1
ATOM 1436 C C . VAL A 1 185 ? -7.065 -1.965 16.434 1.00 93.50 185 VAL A C 1
ATOM 1438 O O . VAL A 1 185 ? -5.975 -2.197 15.917 1.00 93.50 185 VAL A O 1
ATOM 1441 N N . ILE A 1 186 ? -8.223 -2.268 15.858 1.00 94.38 186 ILE A N 1
ATOM 1442 C CA . ILE A 1 186 ? -8.363 -2.960 14.576 1.00 94.38 186 ILE A CA 1
ATOM 1443 C C . ILE A 1 186 ? -9.238 -2.087 13.687 1.00 94.38 186 ILE A C 1
ATOM 1445 O O . ILE A 1 186 ? -10.384 -1.807 14.032 1.00 94.38 186 ILE A O 1
ATOM 1449 N N . LEU A 1 187 ? -8.712 -1.658 12.547 1.00 94.94 187 LEU A N 1
ATOM 1450 C CA . LEU A 1 187 ? -9.453 -0.894 11.551 1.00 94.94 187 LEU A CA 1
ATOM 1451 C C . LEU A 1 187 ? -9.596 -1.718 10.277 1.00 94.94 187 LEU A C 1
ATOM 1453 O O . LEU A 1 187 ? -8.608 -2.242 9.760 1.00 94.94 187 LEU A O 1
ATOM 1457 N N . LYS A 1 188 ? -10.815 -1.776 9.748 1.00 94.62 188 LYS A N 1
ATOM 1458 C CA . LYS A 1 188 ? -11.087 -2.226 8.386 1.00 94.62 188 LYS A CA 1
ATOM 1459 C C . LYS A 1 188 ? -11.006 -1.030 7.456 1.00 94.62 188 LYS A C 1
ATOM 1461 O O . LYS A 1 188 ? -11.723 -0.044 7.639 1.00 94.62 188 LYS A O 1
ATOM 1466 N N . LEU A 1 189 ? -10.145 -1.117 6.457 1.00 94.00 189 LEU A N 1
ATOM 1467 C CA . LEU A 1 189 ? -9.874 -0.027 5.535 1.00 94.00 189 LEU A CA 1
ATOM 1468 C C . LEU A 1 189 ? -10.824 -0.036 4.346 1.00 94.00 189 LEU A C 1
ATOM 1470 O O . LEU A 1 189 ? -11.177 -1.085 3.807 1.00 94.00 189 LEU A O 1
ATOM 1474 N N . ASN A 1 190 ? -11.159 1.160 3.878 1.00 92.56 190 ASN A N 1
ATOM 1475 C CA . ASN A 1 190 ? -11.871 1.362 2.629 1.00 92.56 190 ASN A CA 1
ATOM 1476 C C . ASN A 1 190 ? -10.887 1.316 1.451 1.00 92.56 190 ASN A C 1
ATOM 1478 O O . ASN A 1 190 ? -10.415 2.341 0.953 1.00 92.56 190 ASN A O 1
ATOM 1482 N N . LEU A 1 191 ? -10.554 0.099 1.013 1.00 91.31 191 LEU A N 1
ATOM 1483 C CA . LEU A 1 191 ? -9.651 -0.117 -0.119 1.00 91.31 191 LEU A CA 1
ATOM 1484 C C . LEU A 1 191 ? -10.093 0.621 -1.404 1.00 91.31 191 LEU A C 1
ATOM 1486 O O . LEU A 1 191 ? -9.217 1.189 -2.057 1.00 91.31 191 LEU A O 1
ATOM 1490 N N . PRO A 1 192 ? -11.393 0.686 -1.773 1.00 91.12 192 PRO A N 1
ATOM 1491 C CA . PRO A 1 192 ? -11.853 1.490 -2.910 1.00 91.12 192 PRO A CA 1
ATOM 1492 C C . PRO A 1 192 ? -11.488 2.975 -2.839 1.00 91.12 192 PRO A C 1
ATOM 1494 O O . PRO A 1 192 ? -11.021 3.550 -3.827 1.00 91.12 192 PRO A O 1
ATOM 1497 N N . GLU A 1 193 ? -11.666 3.608 -1.679 1.00 90.50 193 GLU A N 1
ATOM 1498 C CA . GLU A 1 193 ? -11.318 5.021 -1.512 1.00 90.50 193 GLU A CA 1
ATOM 1499 C C . GLU A 1 193 ? -9.807 5.239 -1.537 1.00 90.50 193 GLU A C 1
ATOM 1501 O O . GLU A 1 193 ? -9.326 6.172 -2.189 1.00 90.50 193 GLU A O 1
ATOM 1506 N N . LEU A 1 194 ? -9.038 4.334 -0.928 1.00 89.19 194 LEU A N 1
ATOM 1507 C CA . LEU A 1 194 ? -7.580 4.382 -0.984 1.00 89.19 194 LEU A CA 1
ATOM 1508 C C . LEU A 1 194 ? -7.064 4.209 -2.424 1.00 89.19 194 LEU A C 1
ATOM 1510 O O . LEU A 1 194 ? -6.199 4.963 -2.872 1.00 89.19 194 LEU A O 1
ATOM 1514 N N . TYR A 1 195 ? -7.649 3.278 -3.185 1.00 89.00 195 TYR A N 1
ATOM 1515 C CA . TYR A 1 195 ? -7.370 3.071 -4.609 1.00 89.00 195 TYR A CA 1
ATOM 1516 C C . TYR A 1 195 ? -7.614 4.344 -5.432 1.00 89.00 195 TYR A C 1
ATOM 1518 O O . TYR A 1 195 ? -6.784 4.734 -6.263 1.00 89.00 195 TYR A O 1
ATOM 1526 N N . ARG A 1 196 ? -8.729 5.037 -5.161 1.00 88.38 196 ARG A N 1
ATOM 1527 C CA . ARG A 1 196 ? -9.080 6.310 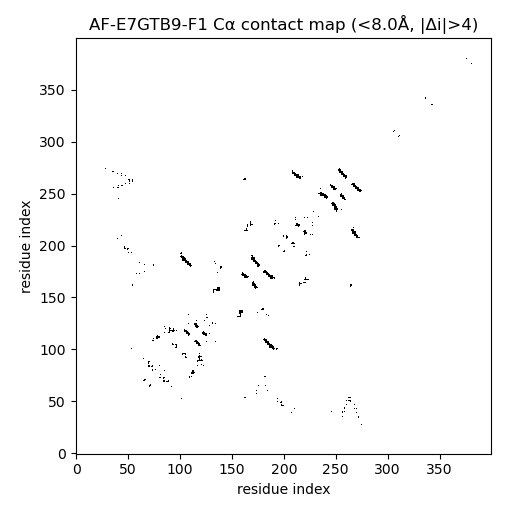-5.800 1.00 88.38 196 ARG A CA 1
ATOM 1528 C C . ARG A 1 196 ? -8.097 7.423 -5.439 1.00 88.38 196 ARG A C 1
ATOM 1530 O O . ARG A 1 196 ? -7.640 8.125 -6.341 1.00 88.38 196 ARG A O 1
ATOM 1537 N N . LYS A 1 197 ? -7.749 7.576 -4.156 1.00 88.31 197 LYS A N 1
ATOM 1538 C CA . LYS A 1 197 ? -6.812 8.604 -3.661 1.00 88.31 197 LYS A CA 1
ATOM 1539 C C . LYS A 1 197 ? -5.405 8.429 -4.226 1.00 88.31 197 LYS A C 1
ATOM 1541 O O . LYS A 1 197 ? -4.790 9.412 -4.630 1.00 88.31 197 LYS A O 1
ATOM 1546 N N . MET A 1 198 ? -4.931 7.190 -4.351 1.00 87.00 198 MET A N 1
ATOM 1547 C CA . MET A 1 198 ? -3.652 6.906 -5.011 1.00 87.00 198 MET A CA 1
ATOM 1548 C C . MET A 1 198 ? -3.685 7.171 -6.521 1.00 87.00 198 MET A C 1
ATOM 1550 O O . MET A 1 198 ? -2.634 7.248 -7.147 1.00 87.00 198 MET A O 1
ATOM 1554 N N . GLY A 1 199 ? -4.858 7.333 -7.140 1.00 84.00 199 GLY A N 1
ATOM 1555 C CA . GLY A 1 199 ? -4.975 7.629 -8.569 1.00 84.00 199 GLY A CA 1
ATOM 1556 C C . GLY A 1 199 ? -4.617 6.458 -9.488 1.00 84.00 199 GLY A C 1
ATOM 1557 O O . GLY A 1 199 ? -4.382 6.673 -10.676 1.00 84.00 199 GLY A O 1
ATOM 1558 N N . LEU A 1 200 ? -4.627 5.225 -8.971 1.00 81.50 200 LEU A N 1
ATOM 1559 C CA . LEU A 1 200 ? -4.299 4.008 -9.728 1.00 81.50 200 LEU A CA 1
ATOM 1560 C C . LEU A 1 200 ? -5.297 3.727 -10.869 1.00 81.50 200 LEU A C 1
ATOM 1562 O O . LEU A 1 200 ? -4.955 3.087 -11.860 1.00 81.50 200 LEU A O 1
ATOM 1566 N N . ALA A 1 201 ? -6.520 4.259 -10.773 1.00 69.25 201 ALA A N 1
ATOM 1567 C CA . ALA A 1 201 ? -7.530 4.165 -11.827 1.00 69.25 201 ALA A CA 1
ATOM 1568 C C . ALA A 1 201 ? -7.143 4.932 -13.107 1.00 69.25 201 ALA A C 1
ATOM 1570 O O . ALA A 1 201 ? -7.509 4.529 -14.211 1.00 69.25 201 ALA A O 1
ATOM 1571 N N . ALA A 1 202 ? -6.412 6.046 -12.978 1.00 60.53 202 ALA A N 1
ATOM 1572 C CA . ALA A 1 202 ? -6.083 6.912 -14.111 1.00 60.53 202 ALA A CA 1
ATOM 1573 C C . ALA A 1 202 ? -5.064 6.259 -15.062 1.00 60.53 202 ALA A C 1
ATOM 1575 O O . ALA A 1 202 ? -5.113 6.478 -16.274 1.00 60.53 202 ALA A O 1
ATOM 1576 N N . GLU A 1 203 ? -4.188 5.401 -14.539 1.00 57.78 203 GLU A N 1
ATOM 1577 C CA . GLU A 1 203 ? -3.137 4.724 -15.311 1.00 57.78 203 GLU A CA 1
ATOM 1578 C C . GLU A 1 203 ? -3.660 3.668 -16.279 1.00 57.78 203 GLU A C 1
ATOM 1580 O O . GLU A 1 203 ? -2.998 3.369 -17.275 1.00 57.78 203 GLU A O 1
ATOM 1585 N N . GLN A 1 204 ? -4.886 3.180 -16.061 1.00 54.88 204 GLN A N 1
ATOM 1586 C CA . GLN A 1 204 ? -5.551 2.293 -17.013 1.00 54.88 204 GLN A CA 1
ATOM 1587 C C . GLN A 1 204 ? -5.750 2.958 -18.384 1.00 54.88 204 GLN A C 1
ATOM 1589 O O . GLN A 1 204 ? -5.891 2.270 -19.393 1.00 54.88 204 GLN A O 1
ATOM 1594 N N . THR A 1 205 ? -5.754 4.295 -18.429 1.00 43.97 205 THR A N 1
ATOM 1595 C CA . THR A 1 205 ? -6.105 5.074 -19.624 1.00 43.97 205 THR A CA 1
ATOM 1596 C C . THR A 1 205 ? -4.915 5.729 -20.323 1.00 43.97 205 THR A C 1
ATOM 1598 O O . THR A 1 205 ? -4.994 6.003 -21.518 1.00 43.97 205 THR A O 1
ATOM 1601 N N . THR A 1 206 ? -3.802 5.959 -19.620 1.00 45.06 206 THR A N 1
ATOM 1602 C CA . THR A 1 206 ? -2.645 6.723 -20.127 1.00 45.06 206 THR A CA 1
ATOM 1603 C C . THR A 1 206 ? -1.530 5.872 -20.728 1.00 45.06 206 THR A C 1
ATOM 1605 O O . THR A 1 206 ? -0.533 6.424 -21.185 1.00 45.06 206 THR A O 1
ATOM 1608 N N . GLY A 1 207 ? -1.667 4.543 -20.750 1.00 46.66 207 GLY A N 1
ATOM 1609 C CA . GLY A 1 207 ? -0.662 3.655 -21.348 1.00 46.66 207 GLY A CA 1
ATOM 1610 C C . GLY A 1 207 ? 0.669 3.597 -20.584 1.00 46.66 207 GLY A C 1
ATOM 1611 O O . GLY A 1 207 ? 1.623 3.011 -21.080 1.00 46.66 207 GLY A O 1
ATOM 1612 N N . SER A 1 208 ? 0.742 4.159 -19.368 1.00 54.41 208 SER A N 1
ATOM 1613 C CA . SER A 1 208 ? 1.959 4.192 -18.536 1.00 54.41 208 SER A CA 1
ATOM 1614 C C . SER A 1 208 ? 2.284 2.856 -17.844 1.00 54.41 208 SER A C 1
ATOM 1616 O O . SER A 1 208 ? 3.226 2.795 -17.061 1.00 54.41 208 SER A O 1
ATOM 1618 N N . GLY A 1 209 ? 1.549 1.780 -18.136 1.00 66.25 209 GLY A N 1
ATOM 1619 C CA . GLY A 1 209 ? 1.699 0.481 -17.479 1.00 66.25 209 GLY A CA 1
ATOM 1620 C C . GLY A 1 209 ? 1.005 0.444 -16.115 1.00 66.25 209 GLY A C 1
ATOM 1621 O O . GLY A 1 209 ? 1.123 1.372 -15.324 1.00 66.25 209 GLY A O 1
ATOM 1622 N N . MET A 1 210 ? 0.271 -0.636 -15.845 1.00 77.56 210 MET A N 1
ATOM 1623 C CA . MET A 1 210 ? -0.477 -0.822 -14.595 1.00 77.56 210 MET A CA 1
ATOM 1624 C C . MET A 1 210 ? 0.467 -1.010 -13.400 1.00 77.56 210 MET A C 1
ATOM 1626 O O . MET A 1 210 ? 1.405 -1.810 -13.489 1.00 77.56 210 MET A O 1
ATOM 1630 N N . ILE A 1 211 ? 0.180 -0.339 -12.281 1.00 85.69 211 ILE A N 1
ATOM 1631 C CA . ILE A 1 211 ? 0.809 -0.603 -10.980 1.00 85.69 211 ILE A CA 1
ATOM 1632 C C . ILE A 1 211 ? -0.026 -1.634 -10.208 1.00 85.69 211 ILE A C 1
ATOM 1634 O O . ILE A 1 211 ? -1.206 -1.425 -9.927 1.00 85.69 211 ILE A O 1
ATOM 1638 N N . TYR A 1 212 ? 0.607 -2.743 -9.839 1.00 87.50 212 TYR A N 1
ATOM 1639 C CA . TYR A 1 212 ? 0.056 -3.786 -8.979 1.00 87.50 212 TYR A CA 1
ATOM 1640 C C . TYR A 1 212 ? 0.594 -3.615 -7.562 1.00 87.50 212 TYR A C 1
ATOM 1642 O O . TYR A 1 212 ? 1.790 -3.402 -7.382 1.00 87.50 212 TYR A O 1
ATOM 1650 N N . VAL A 1 213 ? -0.276 -3.726 -6.560 1.00 89.44 213 VAL A N 1
ATOM 1651 C CA . VAL A 1 213 ? 0.102 -3.549 -5.151 1.00 89.44 213 VAL A CA 1
ATOM 1652 C C . VAL A 1 213 ? -0.111 -4.851 -4.391 1.00 89.44 213 VAL A C 1
ATOM 1654 O O . VAL A 1 213 ? -1.203 -5.421 -4.456 1.00 89.44 213 VAL A O 1
ATOM 1657 N N . TYR A 1 214 ? 0.916 -5.308 -3.685 1.00 88.31 214 TYR A N 1
ATOM 1658 C CA . TYR A 1 214 ? 0.892 -6.494 -2.831 1.00 88.31 214 TYR A CA 1
ATOM 1659 C C . TYR A 1 214 ? 1.223 -6.105 -1.391 1.00 88.31 214 TYR A C 1
ATOM 1661 O O . TYR A 1 214 ? 2.012 -5.186 -1.165 1.00 88.31 214 TYR A O 1
ATOM 1669 N N . ASP A 1 215 ? 0.623 -6.787 -0.421 1.00 86.38 215 ASP A N 1
ATOM 1670 C CA . ASP A 1 215 ? 0.994 -6.635 0.983 1.00 86.38 215 ASP A CA 1
ATOM 1671 C C . ASP A 1 215 ? 2.351 -7.307 1.273 1.00 86.38 215 ASP A C 1
ATOM 1673 O O . ASP A 1 215 ? 2.964 -7.935 0.404 1.00 86.38 215 ASP A O 1
ATOM 1677 N N . SER A 1 216 ? 2.845 -7.177 2.505 1.00 79.19 216 SER A N 1
ATOM 1678 C CA . SER A 1 216 ? 4.114 -7.785 2.933 1.00 79.19 216 SER A CA 1
ATOM 1679 C C . SER A 1 216 ? 4.120 -9.320 2.890 1.00 79.19 216 SER A C 1
ATOM 1681 O O . SER A 1 216 ? 5.185 -9.926 2.979 1.00 79.19 216 SER A O 1
ATOM 1683 N N . ARG A 1 217 ? 2.948 -9.949 2.744 1.00 77.69 217 ARG A N 1
ATOM 1684 C CA . ARG A 1 217 ? 2.742 -11.400 2.644 1.00 77.69 217 ARG A CA 1
ATOM 1685 C C . ARG A 1 217 ? 2.497 -11.840 1.200 1.00 77.69 217 ARG A C 1
ATOM 1687 O O . ARG A 1 217 ? 2.033 -12.954 0.975 1.00 77.69 217 ARG A O 1
ATOM 1694 N N . GLU A 1 218 ? 2.800 -10.968 0.237 1.00 79.31 218 GLU A N 1
ATOM 1695 C CA . GLU A 1 218 ? 2.637 -11.203 -1.200 1.00 79.31 218 GLU A CA 1
ATOM 1696 C C . GLU A 1 218 ? 1.167 -11.386 -1.628 1.00 79.31 218 GLU A C 1
ATOM 1698 O O . GLU A 1 218 ? 0.877 -11.916 -2.703 1.00 79.31 218 GLU A O 1
ATOM 1703 N N . VAL A 1 219 ? 0.214 -10.906 -0.820 1.00 84.38 219 VAL A N 1
ATOM 1704 C CA . VAL A 1 219 ? -1.220 -10.962 -1.126 1.00 84.38 219 VAL A CA 1
ATOM 1705 C C . VAL A 1 219 ? -1.639 -9.710 -1.908 1.00 84.38 219 VAL A C 1
ATOM 1707 O O . VAL A 1 219 ? -1.304 -8.593 -1.507 1.00 84.38 219 VAL A O 1
ATOM 1710 N N . PRO A 1 220 ? -2.389 -9.848 -3.018 1.00 86.88 220 PRO A N 1
ATOM 1711 C CA . PRO A 1 220 ? -2.956 -8.717 -3.750 1.00 86.88 220 PRO A CA 1
ATOM 1712 C C . PRO A 1 220 ? -3.811 -7.794 -2.869 1.00 86.88 220 PRO A C 1
ATOM 1714 O O . PRO A 1 220 ? -4.786 -8.243 -2.271 1.00 86.88 220 PRO A O 1
ATOM 1717 N N . VAL A 1 221 ? -3.490 -6.496 -2.841 1.00 88.00 221 VAL A N 1
ATOM 1718 C CA . VAL A 1 221 ? -4.218 -5.505 -2.023 1.00 88.00 221 VAL A CA 1
ATOM 1719 C C . VAL A 1 221 ? -5.559 -5.101 -2.647 1.00 88.00 221 VAL A C 1
ATOM 1721 O O . VAL A 1 221 ? -6.545 -4.959 -1.939 1.00 88.00 221 VAL A O 1
ATOM 1724 N N . PHE A 1 222 ? -5.629 -4.917 -3.970 1.00 88.38 222 PHE A N 1
ATOM 1725 C CA . PHE A 1 222 ? -6.812 -4.394 -4.676 1.00 88.38 222 PHE A CA 1
ATOM 1726 C C . PHE A 1 222 ? -7.454 -5.436 -5.598 1.00 88.38 222 PHE A C 1
ATOM 1728 O O . PHE A 1 222 ? -7.768 -5.136 -6.753 1.00 88.38 222 PHE A O 1
ATOM 1735 N N . SER A 1 223 ? -7.605 -6.674 -5.124 1.00 83.00 223 SER A N 1
ATOM 1736 C CA . SER A 1 223 ? -8.094 -7.820 -5.912 1.00 83.00 223 SER A CA 1
ATOM 1737 C C . SER A 1 223 ? -9.448 -7.579 -6.592 1.00 83.00 223 SER A C 1
ATOM 1739 O O . SER A 1 223 ? -9.657 -8.049 -7.709 1.00 83.00 223 SER A O 1
ATOM 1741 N N . ASP A 1 224 ? -10.332 -6.803 -5.964 1.00 82.19 224 ASP A N 1
ATOM 1742 C CA . ASP A 1 224 ? -11.664 -6.487 -6.500 1.00 82.19 224 ASP A CA 1
ATOM 1743 C C . ASP A 1 224 ? -11.657 -5.380 -7.572 1.00 82.19 224 ASP A C 1
ATOM 1745 O O . ASP A 1 224 ? -12.620 -5.230 -8.325 1.00 82.19 224 ASP A O 1
ATOM 1749 N N . MET A 1 225 ? -10.584 -4.585 -7.651 1.00 82.62 225 MET A N 1
ATOM 1750 C CA . MET A 1 225 ? -10.485 -3.409 -8.533 1.00 82.62 225 MET A CA 1
ATOM 1751 C C . MET A 1 225 ? -9.493 -3.607 -9.682 1.00 82.62 225 MET A C 1
ATOM 1753 O O . MET A 1 225 ? -9.627 -2.978 -10.734 1.00 82.62 225 MET A O 1
ATOM 1757 N N . LEU A 1 226 ? -8.490 -4.465 -9.488 1.00 81.69 226 LEU A N 1
ATOM 1758 C CA . LEU A 1 226 ? -7.436 -4.755 -10.451 1.00 81.69 226 LEU A CA 1
ATOM 1759 C C . LEU A 1 226 ? -7.383 -6.253 -10.748 1.00 81.69 226 LEU A C 1
ATOM 1761 O O . LEU A 1 226 ? -7.357 -7.087 -9.850 1.00 81.69 226 LEU A O 1
ATOM 1765 N N . ALA A 1 227 ? -7.280 -6.599 -12.031 1.00 79.81 227 ALA A N 1
ATOM 1766 C CA . ALA A 1 227 ? -6.997 -7.967 -12.443 1.00 79.81 227 ALA A CA 1
ATOM 1767 C C . ALA A 1 227 ? -5.493 -8.236 -12.313 1.00 79.81 227 ALA A C 1
ATOM 1769 O O . ALA A 1 227 ? -4.697 -7.814 -13.157 1.00 79.81 227 ALA A O 1
ATOM 1770 N N . TYR A 1 228 ? -5.105 -8.937 -11.250 1.00 80.00 228 TYR A N 1
ATOM 1771 C CA . TYR A 1 228 ? -3.707 -9.268 -11.001 1.00 80.00 228 TYR A CA 1
ATOM 1772 C C . TYR A 1 228 ? -3.191 -10.310 -12.008 1.00 80.00 228 TYR A C 1
ATOM 1774 O O . TYR A 1 228 ? -3.907 -11.253 -12.368 1.00 80.00 228 TYR A O 1
ATOM 1782 N N . PRO A 1 229 ? -1.950 -10.163 -12.501 1.00 73.31 229 PRO A N 1
ATOM 1783 C CA . PRO A 1 229 ? -1.342 -11.149 -13.376 1.00 73.31 229 PRO A CA 1
ATOM 1784 C C . PRO A 1 229 ? -1.092 -12.447 -12.598 1.00 73.31 229 PRO A C 1
ATOM 1786 O O . PRO A 1 229 ? -0.600 -12.419 -11.476 1.00 73.31 229 PRO A O 1
ATOM 1789 N N . GLY A 1 230 ? -1.404 -13.595 -13.206 1.00 67.88 230 GLY A N 1
ATOM 1790 C CA . GLY A 1 230 ? -1.051 -14.896 -12.629 1.00 67.88 230 GLY A CA 1
ATOM 1791 C C . GLY A 1 230 ? 0.466 -15.058 -12.467 1.00 67.88 230 GLY A C 1
ATOM 1792 O O . GLY A 1 230 ? 1.230 -14.419 -13.195 1.00 67.88 230 GLY A O 1
ATOM 1793 N N . ALA A 1 231 ? 0.891 -15.937 -11.553 1.00 63.91 231 ALA A N 1
ATOM 1794 C CA . ALA A 1 231 ? 2.298 -16.161 -11.195 1.00 63.91 231 ALA A CA 1
ATOM 1795 C C . ALA A 1 231 ? 3.214 -16.380 -12.417 1.00 63.91 231 ALA A C 1
ATOM 1797 O O . ALA A 1 231 ? 4.310 -15.826 -12.486 1.00 63.91 231 ALA A O 1
ATOM 1798 N N . ASP A 1 232 ? 2.720 -17.078 -13.443 1.00 55.19 232 ASP A N 1
ATOM 1799 C CA . ASP A 1 232 ? 3.445 -17.351 -14.691 1.00 55.19 232 ASP A CA 1
ATOM 1800 C C . ASP A 1 232 ? 3.853 -16.075 -15.456 1.00 55.19 232 ASP A C 1
ATOM 1802 O O . ASP A 1 232 ? 4.828 -16.065 -16.206 1.00 55.19 232 ASP A O 1
ATOM 1806 N N . LYS A 1 233 ? 3.103 -14.978 -15.283 1.00 56.66 233 LYS A N 1
ATOM 1807 C CA . LYS A 1 233 ? 3.337 -13.685 -15.950 1.00 56.66 233 LYS A CA 1
ATOM 1808 C C . LYS A 1 233 ? 4.301 -12.775 -15.184 1.00 56.66 233 LYS A C 1
ATOM 1810 O O . LYS A 1 233 ? 4.738 -11.774 -15.750 1.00 56.66 233 LYS A O 1
ATOM 1815 N N . LEU A 1 234 ? 4.615 -13.112 -13.933 1.00 60.38 234 LEU A N 1
ATOM 1816 C CA . LEU A 1 234 ? 5.564 -12.397 -13.075 1.00 60.38 234 LEU A CA 1
ATOM 1817 C C . LEU A 1 234 ? 6.903 -13.129 -12.949 1.00 60.38 234 LEU A C 1
ATOM 1819 O O . LEU A 1 234 ? 7.751 -12.712 -12.168 1.00 60.38 234 LEU A O 1
ATOM 1823 N N . LEU A 1 235 ? 7.118 -14.198 -13.723 1.00 59.16 235 LEU A N 1
ATOM 1824 C CA . LEU A 1 235 ? 8.390 -14.912 -13.740 1.00 59.16 235 LEU A CA 1
ATOM 1825 C C . LEU A 1 235 ? 9.519 -13.956 -14.150 1.00 59.16 235 LEU A C 1
ATOM 1827 O O . LEU A 1 235 ? 9.585 -13.473 -15.287 1.00 59.16 235 LEU A O 1
ATOM 1831 N N . VAL A 1 236 ? 10.401 -13.682 -13.195 1.00 63.81 236 VAL A N 1
ATOM 1832 C CA . VAL A 1 236 ? 11.615 -12.887 -13.363 1.00 63.81 236 VAL A CA 1
ATOM 1833 C C . VAL A 1 236 ? 12.798 -13.822 -13.575 1.00 63.81 236 VAL A C 1
ATOM 1835 O O . VAL A 1 236 ? 12.903 -14.863 -12.931 1.00 63.81 236 VAL A O 1
ATOM 1838 N N . SER A 1 237 ? 13.663 -13.489 -14.529 1.00 58.78 237 SER A N 1
ATOM 1839 C CA . SER A 1 237 ? 14.801 -14.337 -14.899 1.00 58.78 237 SER A CA 1
ATOM 1840 C C . SER A 1 237 ? 16.053 -13.974 -14.105 1.00 58.78 237 SER A C 1
ATOM 1842 O O . SER A 1 237 ? 16.720 -14.863 -13.590 1.00 58.78 237 SER A O 1
ATOM 1844 N N . GLU A 1 238 ? 16.351 -12.678 -13.974 1.00 62.22 238 GLU A N 1
ATOM 1845 C CA . GLU A 1 238 ? 17.522 -12.156 -13.259 1.00 62.22 238 GLU A CA 1
ATOM 1846 C C . GLU A 1 238 ? 17.219 -10.758 -12.682 1.00 62.22 238 GLU A C 1
ATOM 1848 O O . GLU A 1 238 ? 16.471 -9.975 -13.282 1.00 62.22 238 GLU A O 1
ATOM 1853 N N . GLN A 1 239 ? 17.790 -10.448 -11.512 1.00 64.50 239 GLN A N 1
ATOM 1854 C CA . GLN A 1 239 ? 17.786 -9.101 -10.931 1.00 64.50 239 GLN A CA 1
ATOM 1855 C C . GLN A 1 239 ? 18.920 -8.2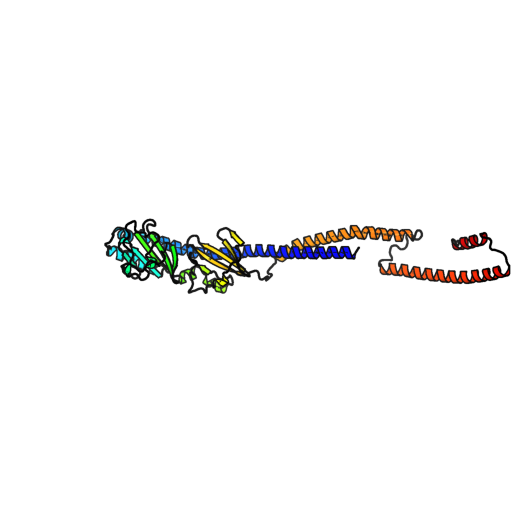91 -11.565 1.00 64.50 239 GLN A C 1
ATOM 1857 O O . GLN A 1 239 ? 20.087 -8.648 -11.412 1.00 64.50 239 GLN A O 1
ATOM 1862 N N . GLU A 1 240 ? 18.596 -7.204 -12.264 1.00 60.97 240 GLU A N 1
ATOM 1863 C CA . GLU A 1 240 ? 19.611 -6.403 -12.963 1.00 60.97 240 GLU A CA 1
ATOM 1864 C C . GLU A 1 240 ? 20.180 -5.277 -12.100 1.00 60.97 240 GLU A C 1
ATOM 1866 O O . GLU A 1 240 ? 21.360 -4.940 -12.217 1.00 60.97 240 GLU A O 1
ATOM 1871 N N . ARG A 1 241 ? 19.359 -4.665 -11.237 1.00 63.84 241 ARG A N 1
ATOM 1872 C CA . ARG A 1 241 ? 19.791 -3.511 -10.439 1.00 63.84 241 ARG A CA 1
ATOM 1873 C C . ARG A 1 241 ? 19.018 -3.397 -9.127 1.00 63.84 241 ARG A C 1
ATOM 1875 O O . ARG A 1 241 ? 17.802 -3.587 -9.101 1.00 63.84 241 ARG A O 1
ATOM 1882 N N . LYS A 1 242 ? 19.739 -3.045 -8.058 1.00 70.31 242 LYS A N 1
ATOM 1883 C CA . LYS A 1 242 ? 19.196 -2.631 -6.759 1.00 70.31 242 LYS A CA 1
ATOM 1884 C C . LYS A 1 242 ? 19.880 -1.339 -6.339 1.00 70.31 242 LYS A C 1
ATOM 1886 O O . LYS A 1 242 ? 21.065 -1.349 -6.019 1.00 70.31 242 LYS A O 1
ATOM 1891 N N . GLU A 1 243 ? 19.147 -0.236 -6.368 1.00 61.78 243 GLU A N 1
ATOM 1892 C CA . GLU A 1 243 ? 19.675 1.083 -6.010 1.00 61.78 243 GLU A CA 1
ATOM 1893 C C . GLU A 1 243 ? 18.558 1.895 -5.341 1.00 61.78 243 GLU A C 1
ATOM 1895 O O . GLU A 1 243 ? 17.461 1.968 -5.874 1.00 61.78 243 GLU A O 1
ATOM 1900 N N . ASP A 1 244 ? 18.792 2.446 -4.148 1.00 61.19 244 ASP A N 1
ATOM 1901 C CA . ASP A 1 244 ? 17.844 3.333 -3.438 1.00 61.19 244 ASP A CA 1
ATOM 1902 C C . ASP A 1 244 ? 16.386 2.806 -3.303 1.00 61.19 244 ASP A C 1
ATOM 1904 O O . ASP A 1 244 ? 15.411 3.527 -3.508 1.00 61.19 244 ASP A O 1
ATOM 1908 N N . GLY A 1 245 ? 16.216 1.510 -2.997 1.00 65.00 245 GLY A N 1
ATOM 1909 C CA . GLY A 1 245 ? 14.892 0.869 -2.857 1.00 65.00 245 GLY A CA 1
ATOM 1910 C C . GLY A 1 245 ? 14.174 0.565 -4.181 1.00 65.00 245 GLY A C 1
ATOM 1911 O O . GLY A 1 245 ? 13.049 0.072 -4.169 1.00 65.00 245 GLY A O 1
ATOM 1912 N N . LYS A 1 246 ? 14.830 0.837 -5.313 1.00 72.94 246 LYS A N 1
ATOM 1913 C CA . LYS A 1 246 ? 14.409 0.501 -6.674 1.00 72.94 246 LYS A CA 1
ATOM 1914 C C . LYS A 1 246 ? 14.981 -0.864 -7.047 1.00 72.94 246 LYS A C 1
ATOM 1916 O O . LYS A 1 246 ? 16.202 -1.013 -7.159 1.00 72.94 246 LYS A O 1
ATOM 1921 N N . GLU A 1 247 ? 14.122 -1.855 -7.251 1.00 79.94 247 GLU A N 1
ATOM 1922 C CA . GLU A 1 247 ? 14.530 -3.184 -7.710 1.00 79.94 247 GLU A CA 1
ATOM 1923 C C . GLU A 1 247 ? 14.007 -3.422 -9.127 1.00 79.94 247 GLU A C 1
ATOM 1925 O O . GLU A 1 247 ? 12.808 -3.335 -9.384 1.00 79.94 247 GLU A O 1
ATOM 1930 N N . ILE A 1 248 ? 14.919 -3.676 -10.071 1.00 78.25 248 ILE A N 1
ATOM 1931 C CA . ILE A 1 248 ? 14.573 -3.917 -11.477 1.00 78.25 248 ILE A CA 1
ATOM 1932 C C . ILE A 1 248 ? 14.892 -5.364 -11.828 1.00 78.25 248 ILE A C 1
ATOM 1934 O O . ILE A 1 248 ? 16.031 -5.820 -11.685 1.00 78.25 248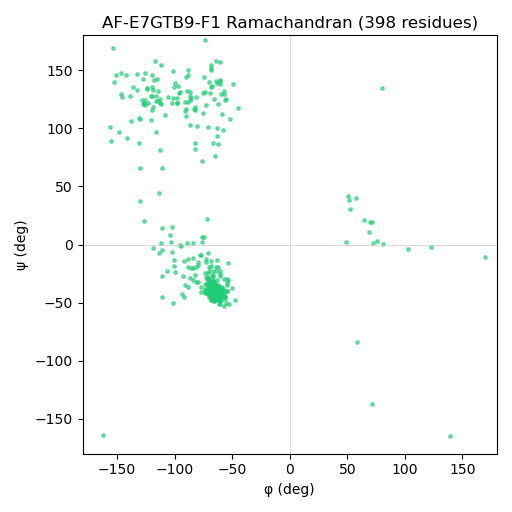 ILE A O 1
ATOM 1938 N N . TYR A 1 249 ? 13.883 -6.059 -12.339 1.00 76.62 249 TYR A N 1
ATOM 1939 C CA . TYR A 1 249 ? 13.967 -7.447 -12.762 1.00 76.62 249 TYR A CA 1
ATOM 1940 C C . TYR A 1 249 ? 13.687 -7.588 -14.251 1.00 76.62 249 TYR A C 1
ATOM 1942 O O . TYR A 1 249 ? 12.788 -6.946 -14.796 1.00 76.62 249 TYR A O 1
ATOM 1950 N N . ARG A 1 250 ? 14.417 -8.483 -14.916 1.00 72.94 250 ARG A N 1
ATOM 1951 C CA . ARG A 1 250 ? 14.170 -8.811 -16.321 1.00 72.94 250 ARG A CA 1
ATOM 1952 C C . ARG A 1 250 ? 13.114 -9.909 -16.434 1.00 72.94 250 ARG A C 1
ATOM 1954 O O . ARG A 1 250 ? 13.234 -10.943 -15.779 1.00 72.94 250 ARG A O 1
ATOM 1961 N N . SER A 1 251 ? 12.100 -9.720 -17.281 1.00 69.31 251 SER A N 1
ATOM 1962 C CA . SER A 1 251 ? 11.050 -10.723 -17.514 1.00 69.31 251 SER A CA 1
ATOM 1963 C C . SER A 1 251 ? 10.703 -10.834 -19.000 1.00 69.31 251 SER A C 1
ATOM 1965 O O . SER A 1 251 ? 10.045 -9.960 -19.570 1.00 69.31 251 SER A O 1
ATOM 1967 N N . GLY A 1 252 ? 11.146 -11.931 -19.629 1.00 65.62 252 GLY A N 1
ATOM 1968 C CA . GLY A 1 252 ? 10.830 -12.322 -21.009 1.00 65.62 252 GLY A CA 1
ATOM 1969 C C . GLY A 1 252 ? 11.226 -11.292 -22.074 1.00 65.62 252 GLY A C 1
ATOM 1970 O O . GLY A 1 252 ? 12.274 -11.414 -22.701 1.00 65.62 252 GLY A O 1
ATOM 1971 N N . GLY A 1 253 ? 10.357 -10.303 -22.295 1.00 64.38 253 GLY A N 1
ATOM 1972 C CA . GLY A 1 253 ? 10.498 -9.233 -23.287 1.00 64.38 253 GLY A CA 1
ATOM 1973 C C . GLY A 1 253 ? 10.347 -7.823 -22.713 1.00 64.38 253 GLY A C 1
ATOM 1974 O O . GLY A 1 253 ? 10.033 -6.910 -23.464 1.00 64.38 253 GLY A O 1
ATOM 1975 N N . GLY A 1 254 ? 10.513 -7.642 -21.402 1.00 73.75 254 GLY A N 1
ATOM 1976 C CA . GLY A 1 254 ? 10.447 -6.343 -20.738 1.00 73.75 254 GLY A CA 1
ATOM 1977 C C . GLY A 1 254 ? 11.082 -6.372 -19.354 1.00 73.75 254 GLY A C 1
ATOM 1978 O O . GLY A 1 254 ? 11.812 -7.305 -19.003 1.00 73.75 254 GLY A O 1
ATOM 1979 N N . TYR A 1 255 ? 10.777 -5.347 -18.569 1.00 77.00 255 TYR A N 1
ATOM 1980 C CA . TYR A 1 255 ? 11.344 -5.140 -17.245 1.00 77.00 255 TYR A CA 1
ATOM 1981 C C . TYR A 1 255 ? 10.226 -4.977 -16.218 1.00 77.00 255 TYR A C 1
ATOM 1983 O O . TYR A 1 255 ? 9.147 -4.474 -16.523 1.00 77.00 255 TYR A O 1
ATOM 1991 N N . ILE A 1 256 ? 10.464 -5.429 -14.997 1.00 80.81 256 ILE A N 1
ATOM 1992 C CA . ILE A 1 256 ? 9.547 -5.282 -13.872 1.00 80.81 256 ILE A CA 1
ATOM 1993 C C . ILE A 1 256 ? 10.250 -4.412 -12.846 1.00 80.81 256 ILE A C 1
ATOM 1995 O O . ILE A 1 256 ? 11.361 -4.720 -12.420 1.00 80.81 256 ILE A O 1
ATOM 1999 N N . LEU A 1 257 ? 9.603 -3.312 -12.489 1.00 83.50 257 LEU A N 1
ATOM 2000 C CA . LEU A 1 257 ? 10.048 -2.411 -11.447 1.00 83.50 257 LEU A CA 1
ATOM 2001 C C . LEU A 1 257 ? 9.300 -2.748 -10.160 1.00 83.50 257 LEU A C 1
ATOM 2003 O O . LEU A 1 257 ? 8.070 -2.774 -10.162 1.00 83.50 257 LEU A O 1
ATOM 2007 N N . VAL A 1 258 ? 10.042 -2.983 -9.084 1.00 86.19 258 VAL A N 1
ATOM 2008 C CA . VAL A 1 258 ? 9.519 -3.256 -7.746 1.00 86.19 258 VAL A CA 1
ATOM 2009 C C . VAL A 1 258 ? 10.016 -2.176 -6.793 1.00 86.19 258 VAL A C 1
ATOM 2011 O O . VAL A 1 258 ? 11.198 -1.822 -6.781 1.00 86.19 258 VAL A O 1
ATOM 2014 N N . TYR A 1 259 ? 9.095 -1.649 -5.996 1.00 87.00 259 TYR A N 1
ATOM 2015 C CA . TYR A 1 259 ? 9.368 -0.711 -4.918 1.00 87.00 259 TYR A CA 1
ATOM 2016 C C . TYR A 1 259 ? 8.629 -1.155 -3.660 1.00 87.00 259 TYR A C 1
ATOM 2018 O O . TYR A 1 259 ? 7.437 -1.443 -3.717 1.00 87.00 259 TYR A O 1
ATOM 2026 N N . GLN A 1 260 ? 9.320 -1.175 -2.524 1.00 87.56 260 GLN A N 1
ATOM 2027 C CA . GLN A 1 260 ? 8.709 -1.455 -1.229 1.00 87.56 260 GLN A CA 1
ATOM 2028 C C . GLN A 1 260 ? 8.596 -0.163 -0.417 1.00 87.56 260 GLN A C 1
ATOM 2030 O O . GLN A 1 260 ? 9.596 0.526 -0.201 1.00 87.56 260 GLN A O 1
ATOM 2035 N N . SER A 1 261 ? 7.395 0.154 0.072 1.00 85.06 261 SER A N 1
ATOM 2036 C CA . SER A 1 261 ? 7.237 1.258 1.023 1.00 85.06 261 SER A CA 1
ATOM 2037 C C . SER A 1 261 ? 7.773 0.857 2.396 1.00 85.06 261 SER A C 1
ATOM 2039 O O . SER A 1 261 ? 7.399 -0.174 2.954 1.00 85.06 261 SER A O 1
ATOM 2041 N N . GLY A 1 262 ? 8.601 1.722 2.985 1.00 80.19 262 GLY A N 1
ATOM 2042 C CA . GLY A 1 262 ? 9.122 1.530 4.339 1.00 80.19 262 GLY A CA 1
ATOM 2043 C C . GLY A 1 262 ? 8.096 1.756 5.456 1.00 80.19 262 GLY A C 1
ATOM 2044 O O . GLY A 1 262 ? 8.390 1.419 6.597 1.00 80.19 262 GLY A O 1
ATOM 2045 N N . ARG A 1 263 ? 6.922 2.340 5.165 1.00 82.62 263 ARG A N 1
ATOM 2046 C CA . ARG A 1 263 ? 5.879 2.608 6.173 1.00 82.62 263 ARG A CA 1
ATOM 2047 C C . ARG A 1 263 ? 4.750 1.590 6.128 1.00 82.62 263 ARG A C 1
ATOM 2049 O O . ARG A 1 263 ? 4.370 1.068 7.166 1.00 82.62 263 ARG A O 1
ATOM 2056 N N . THR A 1 264 ? 4.202 1.342 4.944 1.00 83.00 264 THR A N 1
ATOM 2057 C CA . THR A 1 264 ? 3.097 0.390 4.764 1.00 83.00 264 THR A CA 1
ATOM 2058 C C . THR A 1 264 ? 3.585 -1.048 4.618 1.00 83.00 264 THR A C 1
ATOM 2060 O O . THR A 1 264 ? 2.808 -1.973 4.819 1.00 83.00 264 THR A O 1
ATOM 2063 N N . GLY A 1 265 ? 4.857 -1.253 4.260 1.00 82.94 265 GLY A N 1
ATOM 2064 C CA . GLY A 1 265 ? 5.404 -2.576 3.954 1.00 82.94 265 GLY A CA 1
ATOM 2065 C C . GLY A 1 265 ? 4.917 -3.149 2.619 1.00 82.94 265 GLY A C 1
ATOM 2066 O O . GLY A 1 265 ? 5.311 -4.257 2.266 1.00 82.94 265 GLY A O 1
ATOM 2067 N N . TRP A 1 266 ? 4.086 -2.407 1.877 1.00 89.44 266 TRP A N 1
ATOM 2068 C CA . TRP A 1 266 ? 3.514 -2.832 0.603 1.00 89.44 266 TRP A CA 1
ATOM 2069 C C . TRP A 1 266 ? 4.531 -2.791 -0.534 1.00 89.44 266 TRP A C 1
ATOM 2071 O O . TRP A 1 266 ? 5.362 -1.880 -0.621 1.00 89.44 266 TRP A O 1
ATOM 2081 N N . TYR A 1 267 ? 4.401 -3.757 -1.438 1.00 88.00 267 TYR A N 1
ATOM 2082 C CA . TYR A 1 267 ? 5.160 -3.863 -2.673 1.00 88.00 267 TYR A CA 1
ATOM 2083 C C . TYR A 1 267 ? 4.355 -3.300 -3.839 1.00 88.00 267 TYR A C 1
ATOM 2085 O O . TYR A 1 267 ? 3.268 -3.774 -4.159 1.00 88.00 267 TYR A O 1
ATOM 2093 N N . PHE A 1 268 ? 4.924 -2.310 -4.512 1.00 87.88 268 PHE A N 1
ATOM 2094 C CA . PHE A 1 268 ? 4.400 -1.711 -5.727 1.00 87.88 268 PHE A CA 1
ATOM 2095 C C . PHE A 1 268 ? 5.187 -2.251 -6.916 1.00 87.88 268 PHE A C 1
ATOM 2097 O O . PHE A 1 268 ? 6.409 -2.111 -6.980 1.00 87.88 268 PHE A O 1
ATOM 2104 N N . ILE A 1 269 ? 4.480 -2.871 -7.853 1.00 87.25 269 ILE A N 1
ATOM 2105 C CA . ILE A 1 269 ? 5.057 -3.573 -8.994 1.00 87.25 269 ILE A CA 1
ATOM 2106 C C . ILE A 1 269 ? 4.497 -2.978 -10.278 1.00 87.25 269 ILE A C 1
ATOM 2108 O O . ILE A 1 269 ? 3.292 -3.021 -10.509 1.00 87.25 269 ILE A O 1
ATOM 2112 N N . GLN A 1 270 ? 5.363 -2.474 -11.152 1.00 85.31 270 GLN A N 1
ATOM 2113 C CA . GLN A 1 270 ? 4.969 -1.959 -12.461 1.00 85.31 270 GLN A CA 1
ATOM 2114 C C . GLN A 1 270 ? 5.732 -2.675 -13.568 1.00 85.31 270 GLN A C 1
ATOM 2116 O O . GLN A 1 270 ? 6.953 -2.841 -13.508 1.00 85.31 270 GLN A O 1
ATOM 2121 N N . ARG A 1 271 ? 5.009 -3.090 -14.611 1.00 77.44 271 ARG A N 1
ATOM 2122 C CA . ARG A 1 271 ? 5.624 -3.673 -15.803 1.00 77.44 271 ARG A CA 1
ATOM 2123 C C . ARG A 1 271 ? 6.005 -2.568 -16.779 1.00 77.44 271 ARG A C 1
ATOM 2125 O O . ARG A 1 271 ? 5.150 -1.808 -17.220 1.00 77.44 271 ARG A O 1
ATOM 2132 N N . MET A 1 272 ? 7.273 -2.543 -17.156 1.00 75.19 272 MET A N 1
ATOM 2133 C CA . MET A 1 272 ? 7.806 -1.732 -18.239 1.00 75.19 272 MET A CA 1
ATOM 2134 C C . MET A 1 272 ? 7.896 -2.623 -19.479 1.00 75.19 272 MET A C 1
ATOM 2136 O O . MET A 1 272 ? 8.524 -3.688 -19.456 1.00 75.19 272 MET A O 1
ATOM 2140 N N . GLU A 1 273 ? 7.222 -2.229 -20.558 1.00 67.19 273 GLU A N 1
ATOM 2141 C CA . GLU A 1 273 ? 7.384 -2.919 -21.837 1.00 67.19 273 GLU A CA 1
ATOM 2142 C C . GLU A 1 273 ? 8.842 -2.819 -22.291 1.00 67.19 273 GLU A C 1
ATOM 2144 O O . GLU A 1 273 ? 9.506 -1.800 -22.087 1.00 67.19 273 GLU A O 1
ATOM 2149 N N . GLY A 1 274 ? 9.368 -3.900 -22.869 1.00 58.47 274 GLY A N 1
ATOM 2150 C CA . GLY A 1 274 ? 10.683 -3.844 -23.487 1.00 58.47 274 GLY A CA 1
ATOM 2151 C C . GLY A 1 274 ? 10.669 -2.889 -24.668 1.00 58.47 274 GLY A C 1
ATOM 2152 O O . GLY A 1 274 ? 9.628 -2.600 -25.253 1.00 58.47 274 GLY A O 1
ATOM 2153 N N . ILE A 1 275 ? 11.855 -2.411 -25.023 1.00 54.28 275 ILE A N 1
ATOM 2154 C CA . ILE A 1 275 ? 12.059 -1.472 -26.121 1.00 54.28 275 ILE A CA 1
ATOM 2155 C C . ILE A 1 275 ? 11.529 -2.085 -27.423 1.00 54.28 275 ILE A C 1
ATOM 2157 O O . ILE A 1 275 ? 12.222 -2.838 -28.111 1.00 54.28 275 ILE A O 1
ATOM 2161 N N . HIS A 1 276 ? 10.313 -1.713 -27.806 1.00 43.31 276 HIS A N 1
ATOM 2162 C CA . HIS A 1 276 ? 9.943 -1.639 -29.204 1.00 43.31 276 HIS A CA 1
ATOM 2163 C C . HIS A 1 276 ? 10.614 -0.371 -29.727 1.00 43.31 276 HIS A C 1
ATOM 2165 O O . HIS A 1 276 ? 10.327 0.722 -29.250 1.00 43.31 276 HIS A O 1
ATOM 2171 N N . LEU A 1 277 ? 11.588 -0.519 -30.631 1.00 43.34 277 LEU A N 1
ATOM 2172 C CA . LEU A 1 277 ? 12.232 0.611 -31.301 1.00 43.34 277 LEU A CA 1
ATOM 2173 C C . LEU A 1 277 ? 11.198 1.333 -32.179 1.00 43.34 277 LEU A C 1
ATOM 2175 O O . LEU A 1 277 ? 11.210 1.181 -33.397 1.00 43.34 277 LEU A O 1
ATOM 2179 N N . ASP A 1 278 ? 10.316 2.118 -31.570 1.00 38.41 278 ASP A N 1
ATOM 2180 C CA . ASP A 1 278 ? 9.659 3.213 -32.260 1.00 38.41 278 ASP A CA 1
ATOM 2181 C C . ASP A 1 278 ? 10.597 4.413 -32.121 1.00 38.41 278 ASP A C 1
ATOM 2183 O O . ASP A 1 278 ? 10.845 4.953 -31.041 1.00 38.41 278 ASP A O 1
ATOM 2187 N N . VAL A 1 279 ? 11.304 4.693 -33.212 1.00 41.97 279 VAL A N 1
ATOM 2188 C CA . VAL A 1 279 ? 12.509 5.525 -33.251 1.00 41.97 279 VAL A CA 1
ATOM 2189 C C . VAL A 1 279 ? 12.120 7.004 -33.138 1.00 41.97 279 VAL A C 1
ATOM 2191 O O . VAL A 1 279 ? 12.244 7.775 -34.084 1.00 41.97 279 VAL A O 1
ATOM 2194 N N . GLU A 1 280 ? 11.694 7.455 -31.961 1.00 46.44 280 GLU A N 1
ATOM 2195 C CA . GLU A 1 280 ? 11.542 8.883 -31.671 1.00 46.44 280 GLU A CA 1
ATOM 2196 C C . GLU A 1 280 ? 12.898 9.480 -31.285 1.00 46.44 280 GLU A C 1
ATOM 2198 O O . GLU A 1 280 ? 13.276 9.493 -30.114 1.00 46.44 280 GLU A O 1
ATOM 2203 N N . THR A 1 281 ? 13.712 9.941 -32.246 1.00 48.56 281 THR A N 1
ATOM 2204 C CA . THR A 1 281 ? 15.074 10.378 -31.878 1.00 48.56 281 THR A CA 1
ATOM 2205 C C . THR A 1 281 ? 15.711 11.515 -32.681 1.00 48.56 281 THR A C 1
ATOM 2207 O O . THR A 1 281 ? 16.494 11.292 -33.601 1.00 48.56 281 THR A O 1
ATOM 2210 N N . PRO A 1 282 ? 15.621 12.755 -32.168 1.00 49.91 282 PRO A N 1
ATOM 2211 C CA . PRO A 1 282 ? 16.639 13.783 -32.407 1.00 49.91 282 PRO A CA 1
ATOM 2212 C C . PRO A 1 282 ? 17.989 13.472 -31.715 1.00 49.91 282 PRO A C 1
ATOM 2214 O O . PRO A 1 282 ? 19.023 14.021 -32.099 1.00 49.91 282 PRO A O 1
ATOM 2217 N N . ARG A 1 283 ? 18.032 12.579 -30.707 1.00 52.97 283 ARG A N 1
ATOM 2218 C CA . ARG A 1 283 ? 19.273 12.231 -29.975 1.00 52.97 283 ARG A CA 1
ATOM 2219 C C . ARG A 1 283 ? 20.085 11.087 -30.597 1.00 52.97 283 ARG A C 1
ATOM 2221 O O . ARG A 1 283 ? 21.310 11.205 -30.616 1.00 52.97 283 ARG A O 1
ATOM 2228 N N . LEU A 1 284 ? 19.451 10.052 -31.169 1.00 52.00 284 LEU A N 1
ATOM 2229 C CA . LEU A 1 284 ? 20.166 9.041 -31.971 1.00 52.00 284 LEU A CA 1
ATOM 2230 C C . LEU A 1 284 ? 20.819 9.692 -33.184 1.00 52.00 284 LEU A C 1
ATOM 2232 O O . LEU A 1 284 ? 21.973 9.396 -33.447 1.00 52.00 284 LEU A O 1
ATOM 2236 N N . VAL A 1 285 ? 20.162 10.653 -33.843 1.00 56.53 285 VAL A N 1
ATOM 2237 C CA . VAL A 1 285 ? 20.787 11.426 -34.931 1.00 56.53 285 VAL A CA 1
ATOM 2238 C C . VAL A 1 285 ? 22.068 12.115 -34.454 1.00 56.53 285 VAL A C 1
ATOM 2240 O O . VAL A 1 285 ? 23.062 12.112 -35.171 1.00 56.53 285 VAL A O 1
ATOM 2243 N N . LYS A 1 286 ? 22.101 12.642 -33.224 1.00 54.91 286 LYS A N 1
ATOM 2244 C CA . LYS A 1 286 ? 23.287 13.311 -32.669 1.00 54.91 286 LYS A CA 1
ATOM 2245 C C . LYS A 1 286 ? 24.416 12.330 -32.326 1.00 54.91 286 LYS A C 1
ATOM 2247 O O . LYS A 1 286 ? 25.572 12.606 -32.645 1.00 54.91 286 LYS A O 1
ATOM 2252 N N . ALA A 1 287 ? 24.107 11.175 -31.736 1.00 59.38 287 ALA A N 1
ATOM 2253 C CA . ALA A 1 287 ? 25.105 10.139 -31.455 1.00 59.38 287 ALA A CA 1
ATOM 2254 C C . ALA A 1 287 ? 25.625 9.501 -32.757 1.00 59.38 287 ALA A C 1
ATOM 2256 O O . ALA A 1 287 ? 26.834 9.444 -32.982 1.00 59.38 287 ALA A O 1
ATOM 2257 N N . LEU A 1 288 ? 24.717 9.132 -33.663 1.00 60.81 288 LEU A N 1
ATOM 2258 C CA . LEU A 1 288 ? 25.021 8.627 -35.001 1.00 60.81 288 LEU A CA 1
ATOM 2259 C C . LEU A 1 288 ? 25.867 9.627 -35.797 1.00 60.81 288 LEU A C 1
ATOM 2261 O O . LEU A 1 288 ? 26.821 9.223 -36.451 1.00 60.81 288 LEU A O 1
ATOM 2265 N N . ALA A 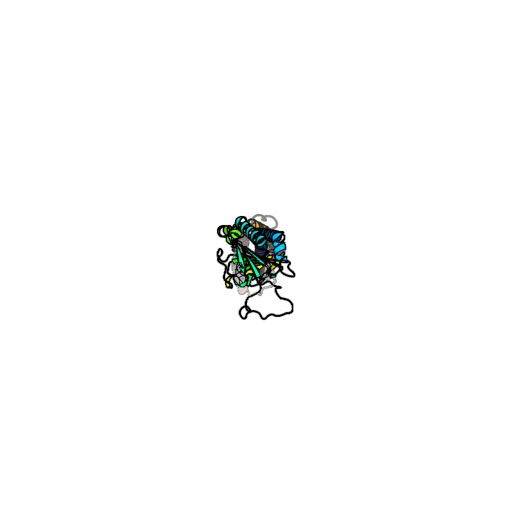1 289 ? 25.583 10.928 -35.695 1.00 60.75 289 ALA A N 1
ATOM 2266 C CA . ALA A 1 289 ? 26.392 11.966 -36.323 1.00 60.75 289 ALA A CA 1
ATOM 2267 C C . ALA A 1 289 ? 27.802 12.032 -35.727 1.00 60.75 289 ALA A C 1
ATOM 2269 O O . ALA A 1 289 ? 28.769 12.065 -36.477 1.00 60.75 289 ALA A O 1
ATOM 2270 N N . THR A 1 290 ? 27.947 12.014 -34.399 1.00 64.38 290 THR A N 1
ATOM 2271 C CA . THR A 1 290 ? 29.268 12.161 -33.757 1.00 64.38 290 THR A CA 1
ATOM 2272 C C . THR A 1 290 ? 30.179 10.968 -34.049 1.00 64.38 290 THR A C 1
ATOM 2274 O O . THR A 1 290 ? 31.335 11.134 -34.435 1.00 64.38 290 THR A O 1
ATOM 2277 N N . TYR A 1 291 ? 29.653 9.753 -33.917 1.00 66.56 291 TYR A N 1
ATOM 2278 C CA . TYR A 1 291 ? 30.430 8.537 -34.144 1.00 66.56 291 TYR A CA 1
ATOM 2279 C C . TYR A 1 291 ? 30.536 8.171 -35.628 1.00 66.56 291 TYR A C 1
ATOM 2281 O O . TYR A 1 291 ? 31.579 7.685 -36.063 1.00 66.56 291 TYR A O 1
ATOM 2289 N N . GLY A 1 292 ? 29.509 8.473 -36.427 1.00 67.38 292 GLY A N 1
ATOM 2290 C CA . GLY A 1 292 ? 29.558 8.365 -37.884 1.00 67.38 292 GLY A CA 1
ATOM 2291 C C . GLY A 1 292 ? 30.606 9.299 -38.486 1.00 67.38 292 GLY A C 1
ATOM 2292 O O . GLY A 1 292 ? 31.364 8.878 -39.354 1.00 67.38 292 GLY A O 1
ATOM 2293 N N . LEU A 1 293 ? 30.735 10.527 -37.968 1.00 67.50 293 LEU A N 1
ATOM 2294 C CA . LEU A 1 293 ? 31.803 11.455 -38.352 1.00 67.50 293 LEU A CA 1
ATOM 2295 C C . LEU A 1 293 ? 33.188 10.880 -38.021 1.00 67.50 293 LEU A C 1
ATOM 2297 O O . LEU A 1 293 ? 34.094 10.950 -38.845 1.00 67.50 293 LEU A O 1
ATOM 2301 N N . LEU A 1 294 ? 33.347 10.259 -36.850 1.00 69.00 294 LEU A N 1
ATOM 2302 C CA . LEU A 1 294 ? 34.609 9.645 -36.430 1.00 69.00 294 LEU A CA 1
ATOM 2303 C C . LEU A 1 294 ? 34.976 8.441 -37.319 1.00 69.00 294 LEU A C 1
ATOM 2305 O O . LEU A 1 294 ? 36.120 8.320 -37.761 1.00 69.00 294 LEU A O 1
ATOM 2309 N N . ALA A 1 295 ? 33.996 7.605 -37.671 1.00 69.69 295 ALA A N 1
ATOM 2310 C CA . ALA A 1 295 ? 34.170 6.516 -38.632 1.00 69.69 295 ALA A CA 1
ATOM 2311 C C . ALA A 1 295 ? 34.527 7.031 -40.040 1.00 69.69 295 ALA A C 1
ATOM 2313 O O . ALA A 1 295 ? 35.386 6.453 -40.706 1.00 69.69 295 ALA A O 1
ATOM 2314 N N . LEU A 1 296 ? 33.931 8.146 -40.475 1.00 69.38 296 LEU A N 1
ATOM 2315 C CA . LEU A 1 296 ? 34.225 8.794 -41.757 1.00 69.38 296 LEU A CA 1
ATOM 2316 C C . LEU A 1 296 ? 35.650 9.367 -41.776 1.00 69.38 296 LEU A C 1
ATOM 2318 O O . LEU A 1 296 ? 36.368 9.191 -42.757 1.00 69.38 296 LEU A O 1
ATOM 2322 N N . VAL A 1 297 ? 36.104 9.964 -40.671 1.00 72.50 297 VAL A N 1
ATOM 2323 C CA . VAL A 1 297 ? 37.491 10.431 -40.505 1.00 72.50 297 VAL A CA 1
ATOM 2324 C C . VAL A 1 297 ? 38.479 9.263 -40.561 1.00 72.50 297 VAL A C 1
ATOM 2326 O O . VAL A 1 297 ? 39.492 9.358 -41.254 1.00 72.50 297 VAL A O 1
ATOM 2329 N N . LEU A 1 298 ? 38.185 8.140 -39.901 1.00 71.12 298 LEU A N 1
ATOM 2330 C CA . LEU A 1 298 ? 39.022 6.936 -39.966 1.00 71.12 298 LEU A CA 1
ATOM 2331 C C . LEU A 1 298 ? 39.065 6.333 -41.377 1.00 71.12 298 LEU A C 1
ATOM 2333 O O . LEU A 1 298 ? 40.138 5.953 -41.845 1.00 71.12 298 LEU A O 1
ATOM 2337 N N . LEU A 1 299 ? 37.932 6.302 -42.084 1.00 73.19 299 LEU A N 1
ATOM 2338 C CA . LEU A 1 299 ? 37.862 5.889 -43.488 1.00 73.19 299 LEU A CA 1
ATOM 2339 C C . LEU A 1 299 ? 38.654 6.827 -44.405 1.00 73.19 299 LEU A C 1
ATOM 2341 O O . LEU A 1 299 ? 39.371 6.355 -45.286 1.00 73.19 299 LEU A O 1
ATOM 2345 N N . ALA A 1 300 ? 38.577 8.139 -44.182 1.00 72.81 300 ALA A N 1
ATOM 2346 C CA . ALA A 1 300 ? 39.344 9.126 -44.933 1.00 72.81 300 ALA A CA 1
ATOM 2347 C C . ALA A 1 300 ? 40.853 8.969 -44.689 1.00 72.81 300 ALA A C 1
ATOM 2349 O O . ALA A 1 300 ? 41.633 8.973 -45.639 1.00 72.81 300 ALA A O 1
ATOM 2350 N N . LEU A 1 301 ? 41.271 8.753 -43.439 1.00 74.12 301 LEU A N 1
ATOM 2351 C CA . LEU A 1 301 ? 42.666 8.470 -43.092 1.00 74.12 301 LEU A CA 1
ATOM 2352 C C . LEU A 1 301 ? 43.155 7.164 -43.728 1.00 74.12 301 LEU A C 1
ATOM 2354 O O . LEU A 1 301 ? 44.253 7.131 -44.284 1.00 74.12 301 LEU A O 1
ATOM 2358 N N . ALA A 1 302 ? 42.333 6.111 -43.717 1.00 69.75 302 ALA A N 1
ATOM 2359 C CA . ALA A 1 302 ? 42.640 4.849 -44.384 1.00 69.75 302 ALA A CA 1
ATOM 2360 C C . ALA A 1 302 ? 42.759 5.015 -45.911 1.00 69.75 302 ALA A C 1
ATOM 2362 O O . ALA A 1 302 ? 43.680 4.472 -46.524 1.00 69.75 302 ALA A O 1
ATOM 2363 N N . ALA A 1 303 ? 41.885 5.813 -46.530 1.00 68.56 303 ALA A N 1
ATOM 2364 C CA . ALA A 1 303 ? 41.943 6.124 -47.956 1.00 68.56 303 ALA A CA 1
ATOM 2365 C C . ALA A 1 303 ? 43.206 6.923 -48.319 1.00 68.56 303 ALA A C 1
ATOM 2367 O O . ALA A 1 303 ? 43.917 6.563 -49.258 1.00 68.56 303 ALA A O 1
ATOM 2368 N N . VAL A 1 304 ? 43.542 7.960 -47.544 1.00 72.06 304 VAL A N 1
ATOM 2369 C CA . VAL A 1 304 ? 44.775 8.748 -47.725 1.00 72.06 304 VAL A CA 1
ATOM 2370 C C . VAL A 1 304 ? 46.010 7.868 -47.561 1.00 72.06 304 VAL A C 1
ATOM 2372 O O . VAL A 1 304 ? 46.934 7.949 -48.371 1.00 72.06 304 VAL A O 1
ATOM 2375 N N . TYR A 1 305 ? 46.014 6.984 -46.564 1.00 71.81 305 TYR A N 1
ATOM 2376 C CA . TYR A 1 305 ? 47.096 6.033 -46.338 1.00 71.81 305 TYR A CA 1
ATOM 2377 C C . TYR A 1 305 ? 47.306 5.097 -47.537 1.00 71.81 305 TYR A C 1
ATOM 2379 O O . TYR A 1 305 ? 48.442 4.882 -47.965 1.00 71.81 305 TYR A O 1
ATOM 2387 N N . LEU A 1 306 ? 46.223 4.584 -48.128 1.00 64.38 306 LEU A N 1
ATOM 2388 C CA . LEU A 1 306 ? 46.283 3.741 -49.325 1.00 64.38 306 LEU A CA 1
ATOM 2389 C C . LEU A 1 306 ? 46.795 4.508 -50.549 1.00 64.38 306 LEU A C 1
ATOM 2391 O O . LEU A 1 306 ? 47.649 3.996 -51.276 1.00 64.38 306 LEU A O 1
ATOM 2395 N N . ILE A 1 307 ? 46.345 5.749 -50.751 1.00 68.12 307 ILE A N 1
ATOM 2396 C CA . ILE A 1 307 ? 46.837 6.617 -51.832 1.00 68.12 307 ILE A CA 1
ATOM 2397 C C . ILE A 1 307 ? 48.342 6.871 -51.658 1.00 68.12 307 ILE A C 1
ATOM 2399 O O . ILE A 1 307 ? 49.121 6.723 -52.599 1.00 68.12 307 ILE A O 1
ATOM 2403 N N . TRP A 1 308 ? 48.795 7.185 -50.447 1.00 65.31 308 TRP A N 1
ATOM 2404 C CA . TRP A 1 308 ? 50.213 7.440 -50.195 1.00 65.31 308 TRP A CA 1
ATOM 2405 C C . TRP A 1 308 ? 51.092 6.198 -50.343 1.00 65.31 308 TRP A C 1
ATOM 2407 O O . TRP A 1 308 ? 52.189 6.289 -50.894 1.00 65.31 308 TRP A O 1
ATOM 2417 N N . ARG A 1 309 ? 50.629 5.040 -49.866 1.00 62.34 309 ARG A N 1
ATOM 2418 C CA . ARG A 1 309 ? 51.436 3.816 -49.828 1.00 62.34 309 ARG A CA 1
ATOM 2419 C C . ARG A 1 309 ? 51.430 3.041 -51.145 1.00 62.34 309 ARG A C 1
ATOM 2421 O O . ARG A 1 309 ? 52.418 2.380 -51.441 1.00 62.34 309 ARG A O 1
ATOM 2428 N N . ILE A 1 310 ? 50.347 3.106 -51.924 1.00 60.97 310 ILE A N 1
ATOM 2429 C CA . ILE A 1 310 ? 50.175 2.302 -53.146 1.00 60.97 310 ILE A CA 1
ATOM 2430 C C . ILE A 1 310 ? 50.224 3.174 -54.405 1.00 60.97 310 ILE A C 1
ATOM 2432 O O . ILE A 1 310 ? 50.923 2.829 -55.355 1.00 60.97 310 ILE A O 1
ATOM 2436 N N . TYR A 1 311 ? 49.541 4.323 -54.420 1.00 60.81 311 TYR A N 1
ATOM 2437 C CA . TYR A 1 311 ? 49.422 5.145 -55.632 1.00 60.81 311 TYR A CA 1
ATOM 2438 C C . TYR A 1 311 ? 50.725 5.877 -55.976 1.00 60.81 311 TYR A C 1
ATOM 2440 O O . TYR A 1 311 ? 51.123 5.941 -57.136 1.00 60.81 311 TYR A O 1
ATOM 2448 N N . ARG A 1 312 ? 51.437 6.391 -54.967 1.00 58.91 312 ARG A N 1
ATOM 2449 C CA . ARG A 1 312 ? 52.714 7.101 -55.156 1.00 58.91 312 ARG A CA 1
ATOM 2450 C C . ARG A 1 312 ? 53.826 6.249 -55.792 1.00 58.91 312 ARG A C 1
ATOM 2452 O O . ARG A 1 312 ? 54.400 6.711 -56.777 1.00 58.91 312 ARG A O 1
ATOM 2459 N N . PRO A 1 313 ? 54.138 5.034 -55.299 1.00 58.03 313 PRO A N 1
ATOM 2460 C CA . PRO A 1 313 ? 55.168 4.203 -55.922 1.00 58.03 313 PRO A CA 1
ATOM 2461 C C . PRO A 1 313 ? 54.735 3.669 -57.292 1.00 58.03 313 PRO A C 1
ATOM 2463 O O . PRO A 1 313 ? 55.566 3.562 -58.186 1.00 58.03 313 PRO A O 1
ATOM 2466 N N . PHE A 1 314 ? 53.441 3.401 -57.502 1.00 55.81 314 PHE A N 1
ATOM 2467 C CA . PHE A 1 314 ? 52.933 2.976 -58.809 1.00 55.81 314 PHE A CA 1
ATOM 2468 C C . PHE A 1 314 ? 53.056 4.085 -59.864 1.00 55.81 314 PHE A C 1
ATOM 2470 O O . PHE A 1 314 ? 53.473 3.828 -60.989 1.00 55.81 314 PHE A O 1
ATOM 2477 N N . ARG A 1 315 ? 52.786 5.340 -59.481 1.00 57.78 315 ARG A N 1
ATOM 2478 C CA . ARG A 1 315 ? 52.990 6.508 -60.347 1.00 57.78 315 ARG A CA 1
ATOM 2479 C C . ARG A 1 315 ? 54.469 6.745 -60.659 1.00 57.78 315 ARG A C 1
ATOM 2481 O O . ARG A 1 315 ? 54.793 7.051 -61.795 1.00 57.78 315 ARG A O 1
ATOM 2488 N N . ALA A 1 316 ? 55.360 6.526 -59.690 1.00 60.66 316 ALA A N 1
ATOM 2489 C CA . ALA A 1 316 ? 56.805 6.613 -59.909 1.00 60.66 316 ALA A CA 1
ATOM 2490 C C . ALA A 1 316 ? 57.327 5.536 -60.881 1.00 60.66 316 ALA A C 1
ATOM 2492 O O . ALA A 1 316 ? 58.225 5.814 -61.671 1.00 60.66 316 ALA A O 1
ATOM 2493 N N . LEU A 1 317 ? 56.747 4.330 -60.856 1.00 56.62 317 LEU A N 1
ATOM 2494 C CA . LEU A 1 317 ? 57.052 3.260 -61.815 1.00 56.62 317 LEU A CA 1
ATOM 2495 C C . LEU A 1 317 ? 56.487 3.544 -63.217 1.00 56.62 317 LEU A C 1
ATOM 2497 O O . LEU A 1 317 ? 57.103 3.190 -64.218 1.00 56.62 317 LEU A O 1
ATOM 2501 N N . LEU A 1 318 ? 55.328 4.199 -63.302 1.00 58.53 318 LEU A N 1
ATOM 2502 C CA . LEU A 1 318 ? 54.759 4.671 -64.568 1.00 58.53 318 LEU A CA 1
ATOM 2503 C C . LEU A 1 318 ? 55.590 5.808 -65.176 1.00 58.53 318 LEU A C 1
ATOM 2505 O O . LEU A 1 318 ? 55.912 5.758 -66.361 1.00 58.53 318 LEU A O 1
ATOM 2509 N N . ASP A 1 319 ? 55.995 6.787 -64.367 1.00 59.44 319 ASP A N 1
ATOM 2510 C CA . ASP A 1 319 ? 56.850 7.892 -64.810 1.00 59.44 319 ASP A CA 1
ATOM 2511 C C . ASP A 1 319 ? 58.241 7.400 -65.241 1.00 59.44 319 ASP A C 1
ATOM 2513 O O . ASP A 1 319 ? 58.788 7.909 -66.220 1.00 59.44 319 ASP A O 1
ATOM 2517 N N . SER A 1 320 ? 58.810 6.382 -64.583 1.00 53.38 320 SER A N 1
ATOM 2518 C CA . SER A 1 320 ? 60.102 5.820 -64.998 1.00 53.38 320 SER A CA 1
ATOM 2519 C C . SER A 1 320 ? 60.015 5.060 -66.326 1.00 53.38 320 SER A C 1
ATOM 2521 O O . SER A 1 320 ? 60.904 5.206 -67.164 1.00 53.38 320 SER A O 1
ATOM 2523 N N . LEU A 1 321 ? 58.922 4.330 -66.574 1.00 54.03 321 LEU A N 1
ATOM 2524 C CA . LEU A 1 321 ? 58.663 3.669 -67.860 1.00 54.03 321 LEU A CA 1
ATOM 2525 C C . LEU A 1 321 ? 58.439 4.671 -69.005 1.00 54.03 321 LEU A C 1
ATOM 2527 O O . LEU A 1 321 ? 58.859 4.422 -70.135 1.00 54.03 321 LEU A O 1
ATOM 2531 N N . ILE A 1 322 ? 57.820 5.821 -68.721 1.00 56.22 322 ILE A N 1
ATOM 2532 C CA . ILE A 1 322 ? 57.621 6.909 -69.691 1.00 56.22 322 ILE A CA 1
ATOM 2533 C C . ILE A 1 322 ? 58.940 7.648 -69.965 1.00 56.22 322 ILE A C 1
ATOM 2535 O O . ILE A 1 322 ? 59.256 7.943 -71.118 1.00 56.22 322 ILE A O 1
ATOM 2539 N N . SER A 1 323 ? 59.743 7.907 -68.930 1.00 49.88 323 SER A N 1
ATOM 2540 C CA . SER A 1 323 ? 61.002 8.649 -69.062 1.00 49.88 323 SER A CA 1
ATOM 2541 C C . SER A 1 323 ? 62.115 7.839 -69.734 1.00 49.88 323 SER A C 1
ATOM 2543 O O . SER A 1 323 ? 63.012 8.431 -70.329 1.00 49.88 323 SER A O 1
ATOM 2545 N N . GLN A 1 324 ? 62.066 6.504 -69.674 1.00 48.88 324 GLN A N 1
ATOM 2546 C CA . GLN A 1 324 ? 63.059 5.641 -70.322 1.00 48.88 324 GLN A CA 1
ATOM 2547 C C . GLN A 1 324 ? 62.787 5.437 -71.826 1.00 48.88 324 GLN A C 1
ATOM 2549 O O . GLN A 1 324 ? 63.702 5.080 -72.563 1.00 48.88 324 GLN A O 1
ATOM 2554 N N . LYS A 1 325 ? 61.557 5.693 -72.304 1.00 45.75 325 LYS A N 1
ATOM 2555 C CA . LYS A 1 325 ? 61.162 5.456 -73.706 1.00 45.75 325 LYS A CA 1
ATOM 2556 C C . LYS A 1 325 ? 61.348 6.669 -74.634 1.00 45.75 325 LYS A C 1
ATOM 2558 O O . LYS A 1 325 ? 61.342 6.482 -75.843 1.00 45.75 325 LYS A O 1
ATOM 2563 N N . ASN A 1 326 ? 61.559 7.884 -74.112 1.00 49.44 326 ASN A N 1
ATOM 2564 C CA . ASN A 1 326 ? 61.696 9.102 -74.926 1.00 49.44 326 ASN A CA 1
ATOM 2565 C C . ASN A 1 326 ? 62.773 10.069 -74.391 1.00 49.44 326 ASN A C 1
ATOM 2567 O O . ASN A 1 326 ? 62.438 10.978 -73.631 1.00 49.44 326 ASN A O 1
ATOM 2571 N N . PRO A 1 327 ? 64.041 9.987 -74.838 1.00 40.34 327 PRO A N 1
ATOM 2572 C CA . PRO A 1 327 ? 64.995 11.075 -74.630 1.00 40.34 327 PRO A CA 1
ATOM 2573 C C . PRO A 1 327 ? 64.891 12.188 -75.698 1.00 40.34 327 PRO A C 1
ATOM 2575 O O . PRO A 1 327 ? 65.648 13.149 -75.634 1.00 40.34 327 PRO A O 1
ATOM 2578 N N . GLY A 1 328 ? 63.969 12.093 -76.670 1.00 40.00 328 GLY A N 1
ATOM 2579 C CA . GLY A 1 328 ? 63.958 12.962 -77.863 1.00 40.00 328 GLY A CA 1
ATOM 2580 C C . GLY A 1 328 ? 62.794 13.948 -78.037 1.00 40.00 328 GLY A C 1
ATOM 2581 O O . GLY A 1 328 ? 62.858 14.777 -78.935 1.00 40.00 328 GLY A O 1
ATOM 2582 N N . TYR A 1 329 ? 61.747 13.912 -77.209 1.00 39.72 329 TYR A N 1
ATOM 2583 C CA . TYR A 1 329 ? 60.594 14.821 -77.348 1.00 39.72 329 TYR A CA 1
ATOM 2584 C C . TYR A 1 329 ? 60.269 15.493 -76.019 1.00 39.72 329 TYR A C 1
ATOM 2586 O O . TYR A 1 329 ? 59.232 15.269 -75.395 1.00 39.72 329 TYR A O 1
ATOM 2594 N N . ALA A 1 330 ? 61.199 16.320 -75.554 1.00 39.91 330 ALA A N 1
ATOM 2595 C CA . ALA A 1 330 ? 60.934 17.223 -74.452 1.00 39.91 330 ALA A CA 1
ATOM 2596 C C . ALA A 1 330 ? 60.203 18.476 -74.973 1.00 39.91 330 ALA A C 1
ATOM 2598 O O . ALA A 1 330 ? 60.697 19.166 -75.858 1.00 39.91 330 ALA A O 1
ATOM 2599 N N . LEU A 1 331 ? 59.065 18.771 -74.331 1.00 41.59 331 LEU A N 1
ATOM 2600 C CA . LEU A 1 331 ? 58.478 20.103 -74.081 1.00 41.59 331 LEU A CA 1
ATOM 2601 C C . LEU A 1 331 ? 57.295 20.633 -74.914 1.00 41.59 331 LEU A C 1
ATOM 2603 O O . LEU A 1 331 ? 56.765 21.662 -74.508 1.00 41.59 331 LEU A O 1
ATOM 2607 N N . ALA A 1 332 ? 56.776 19.959 -75.945 1.00 39.19 332 ALA A N 1
ATOM 2608 C CA . ALA A 1 332 ? 55.674 20.554 -76.729 1.00 39.19 332 ALA A CA 1
ATOM 2609 C C . ALA A 1 332 ? 54.243 20.074 -76.405 1.00 39.19 332 ALA A C 1
ATOM 2611 O O . ALA A 1 332 ? 53.312 20.832 -76.646 1.00 39.19 332 ALA A O 1
ATOM 2612 N N . ASP A 1 333 ? 54.030 18.883 -75.830 1.00 41.06 333 ASP A N 1
ATOM 2613 C CA . ASP A 1 333 ? 52.675 18.283 -75.818 1.00 41.06 333 ASP A CA 1
ATOM 2614 C C . ASP A 1 333 ? 52.208 17.786 -74.437 1.00 41.06 333 ASP A C 1
ATOM 2616 O O . ASP A 1 333 ? 51.561 16.755 -74.272 1.00 41.06 333 ASP A O 1
ATOM 2620 N N . ARG A 1 334 ? 52.561 18.535 -73.387 1.00 43.00 334 ARG A N 1
ATOM 2621 C CA . ARG A 1 334 ? 52.204 18.214 -71.990 1.00 43.00 334 ARG A CA 1
ATOM 2622 C C . ARG A 1 334 ? 50.748 18.528 -71.611 1.00 43.00 334 ARG A C 1
ATOM 2624 O O . ARG A 1 334 ? 50.391 18.338 -70.452 1.00 43.00 334 ARG A O 1
ATOM 2631 N N . ALA A 1 335 ? 49.924 19.015 -72.539 1.00 44.31 335 ALA A N 1
ATOM 2632 C CA . ALA A 1 335 ? 48.591 19.547 -72.235 1.00 44.31 335 ALA A CA 1
ATOM 2633 C C . ALA A 1 335 ? 47.417 18.813 -72.914 1.00 44.31 335 ALA A C 1
ATOM 2635 O O . ALA A 1 335 ? 46.273 19.162 -72.639 1.00 44.31 335 ALA A O 1
ATOM 2636 N N . SER A 1 336 ? 47.655 17.809 -73.766 1.00 43.88 336 SER A N 1
ATOM 2637 C CA . SER A 1 336 ? 46.614 17.259 -74.655 1.00 43.88 336 SER A CA 1
ATOM 2638 C C . SER A 1 336 ? 46.127 15.837 -74.333 1.00 43.88 336 SER A C 1
ATOM 2640 O O . SER A 1 336 ? 45.150 15.398 -74.929 1.00 43.88 336 SER A O 1
ATOM 2642 N N . PHE A 1 337 ? 46.707 15.127 -73.357 1.00 45.75 337 PHE A N 1
ATOM 2643 C CA . PHE A 1 337 ? 46.282 13.759 -73.006 1.00 45.75 337 PHE A CA 1
ATOM 2644 C C . PHE A 1 337 ? 45.646 13.702 -71.613 1.00 45.75 337 PHE A C 1
ATOM 2646 O O . PHE A 1 337 ? 46.294 13.359 -70.626 1.00 45.75 337 PHE A O 1
ATOM 2653 N N . ALA A 1 338 ? 44.363 14.061 -71.527 1.00 49.38 338 ALA A N 1
ATOM 2654 C CA . ALA A 1 338 ? 43.610 14.099 -70.269 1.00 49.38 338 ALA A CA 1
ATOM 2655 C C . ALA A 1 338 ? 42.907 12.772 -69.906 1.00 49.38 338 ALA A C 1
ATOM 2657 O O . ALA A 1 338 ? 42.268 12.697 -68.857 1.00 49.38 338 ALA A O 1
ATOM 2658 N N . THR A 1 339 ? 43.037 11.711 -70.712 1.00 52.81 339 THR A N 1
ATOM 2659 C CA . THR A 1 339 ? 42.254 10.479 -70.505 1.00 52.81 339 THR A CA 1
ATOM 2660 C C . THR A 1 339 ? 43.086 9.209 -70.715 1.00 52.81 339 THR A C 1
ATOM 2662 O O . THR A 1 339 ? 43.688 9.020 -71.771 1.00 52.81 339 THR A O 1
ATOM 2665 N N . GLU A 1 340 ? 43.081 8.282 -69.744 1.00 50.88 340 GLU A N 1
ATOM 2666 C CA . GLU A 1 340 ? 43.810 6.992 -69.804 1.00 50.88 340 GLU A CA 1
ATOM 2667 C C . GLU A 1 340 ? 43.473 6.159 -71.058 1.00 50.88 340 GLU A C 1
ATOM 2669 O O . GLU A 1 340 ? 44.322 5.442 -71.588 1.00 50.88 340 GLU A O 1
ATOM 2674 N N . GLN A 1 341 ? 42.252 6.293 -71.590 1.00 51.47 341 GLN A N 1
ATOM 2675 C CA . GLN A 1 341 ? 41.834 5.639 -72.835 1.00 51.47 341 GLN A CA 1
ATOM 2676 C C . GLN A 1 341 ? 42.501 6.214 -74.093 1.00 51.47 341 GLN A C 1
ATOM 2678 O O . GLN A 1 341 ? 42.759 5.460 -75.032 1.00 51.47 341 GLN A O 1
ATOM 2683 N N . GLU A 1 342 ? 42.801 7.514 -74.136 1.00 52.22 342 GLU A N 1
ATOM 2684 C CA . GLU A 1 342 ? 43.535 8.129 -75.253 1.00 52.22 342 GLU A CA 1
ATOM 2685 C C . GLU A 1 342 ? 45.013 7.752 -75.217 1.00 52.22 342 GLU A C 1
ATOM 2687 O O . GLU A 1 342 ? 45.608 7.492 -76.260 1.00 52.22 342 GLU A O 1
ATOM 2692 N N . LEU A 1 343 ? 45.568 7.595 -74.015 1.00 56.03 343 LEU A N 1
ATOM 2693 C CA . LEU A 1 343 ? 46.928 7.108 -73.794 1.00 56.03 343 LEU A CA 1
ATOM 2694 C C . LEU A 1 343 ? 47.107 5.660 -74.283 1.00 56.03 343 LEU A C 1
ATOM 2696 O O . LEU A 1 343 ? 48.065 5.357 -74.995 1.00 56.03 343 LEU A O 1
ATOM 2700 N N . LEU A 1 344 ? 46.148 4.774 -73.991 1.00 52.72 344 LEU A N 1
ATOM 2701 C CA . LEU A 1 344 ? 46.164 3.393 -74.492 1.00 52.72 344 LEU A CA 1
ATOM 2702 C C . LEU A 1 344 ? 45.931 3.311 -76.008 1.00 52.72 344 LEU A C 1
ATOM 2704 O O . LEU A 1 344 ? 46.549 2.487 -76.684 1.00 52.72 344 LEU A O 1
ATOM 2708 N N . ARG A 1 345 ? 45.084 4.186 -76.566 1.00 56.16 345 ARG A N 1
ATOM 2709 C CA . ARG A 1 345 ? 44.890 4.282 -78.022 1.00 56.16 345 ARG A CA 1
ATOM 2710 C C . ARG A 1 345 ? 46.132 4.805 -78.736 1.00 56.16 345 ARG A C 1
ATOM 2712 O O . ARG A 1 345 ? 46.452 4.276 -79.796 1.00 56.16 345 ARG A O 1
ATOM 2719 N N . GLY A 1 346 ? 46.853 5.762 -78.153 1.00 60.31 346 GLY A N 1
ATOM 2720 C CA . GLY A 1 346 ? 48.122 6.260 -78.688 1.00 60.31 346 GLY A CA 1
ATOM 2721 C C . GLY A 1 346 ? 49.196 5.173 -78.743 1.00 60.31 346 GLY A C 1
ATOM 2722 O O . GLY A 1 346 ? 49.863 5.012 -79.763 1.00 60.31 346 GLY A O 1
ATOM 2723 N N . ILE A 1 347 ? 49.296 4.351 -77.693 1.00 57.81 347 ILE A N 1
ATOM 2724 C CA . ILE A 1 347 ? 50.236 3.220 -77.649 1.00 57.81 347 ILE A CA 1
ATOM 2725 C C . ILE A 1 347 ? 49.872 2.155 -78.698 1.00 57.81 347 ILE A C 1
ATOM 2727 O O . ILE A 1 347 ? 50.755 1.691 -79.416 1.00 57.81 347 ILE A O 1
ATOM 2731 N N . MET A 1 348 ? 48.588 1.808 -78.857 1.00 56.44 348 MET A N 1
ATOM 2732 C CA . MET A 1 348 ? 48.158 0.847 -79.888 1.00 56.44 348 MET A CA 1
ATOM 2733 C C . MET A 1 348 ? 48.264 1.392 -81.321 1.00 56.44 348 MET A C 1
ATOM 2735 O O . MET A 1 348 ? 48.466 0.619 -82.258 1.00 56.44 348 MET A O 1
ATOM 2739 N N . ALA A 1 349 ? 48.109 2.704 -81.516 1.00 58.91 349 ALA A N 1
ATOM 2740 C CA . ALA A 1 349 ? 48.287 3.340 -82.818 1.00 58.91 349 ALA A CA 1
ATOM 2741 C C . ALA A 1 349 ? 49.763 3.322 -83.243 1.00 58.91 349 ALA A C 1
ATOM 2743 O O . ALA A 1 349 ? 50.058 2.934 -84.372 1.00 58.91 349 ALA A O 1
ATOM 2744 N N . GLY A 1 350 ? 50.680 3.621 -82.315 1.00 57.22 350 GLY A N 1
ATOM 2745 C CA . GLY A 1 350 ? 52.121 3.523 -82.559 1.00 57.22 350 GLY A CA 1
ATOM 2746 C C . GLY A 1 350 ? 52.579 2.099 -82.894 1.00 57.22 350 GLY A C 1
ATOM 2747 O O . GLY A 1 350 ? 53.422 1.914 -83.767 1.00 57.22 350 GLY A O 1
ATOM 2748 N N . ASP A 1 351 ? 51.968 1.085 -82.276 1.00 58.88 351 ASP A N 1
ATOM 2749 C CA . ASP A 1 351 ? 52.291 -0.328 -82.526 1.00 58.88 351 ASP A CA 1
ATOM 2750 C C . ASP A 1 351 ? 51.792 -0.817 -83.905 1.00 58.88 351 ASP A C 1
ATOM 2752 O O . ASP A 1 351 ? 52.405 -1.669 -84.554 1.00 58.88 351 ASP A O 1
ATOM 2756 N N . ARG A 1 352 ? 50.698 -0.234 -84.421 1.00 59.66 352 ARG A N 1
ATOM 2757 C CA . ARG A 1 352 ? 50.244 -0.468 -85.805 1.00 59.66 352 ARG A CA 1
ATOM 2758 C C . ARG A 1 352 ? 51.149 0.200 -86.831 1.00 59.66 352 ARG A C 1
ATOM 2760 O O . ARG A 1 352 ? 51.431 -0.411 -87.860 1.00 59.66 352 ARG A O 1
ATOM 2767 N N . GLU A 1 353 ? 51.614 1.410 -86.544 1.00 61.56 353 GLU A N 1
ATOM 2768 C CA . GLU A 1 353 ? 52.508 2.149 -87.435 1.00 61.56 353 GLU A CA 1
ATOM 2769 C C . GLU A 1 353 ? 53.902 1.502 -87.488 1.00 61.56 353 GLU A C 1
ATOM 2771 O O . GLU A 1 353 ? 54.467 1.338 -88.569 1.00 61.56 353 GLU A O 1
ATOM 2776 N N . GLN A 1 354 ? 54.421 1.015 -86.353 1.00 57.94 354 GLN A N 1
ATOM 2777 C CA . GLN A 1 354 ? 55.650 0.214 -86.319 1.00 57.94 354 GLN A CA 1
ATOM 2778 C C . GLN A 1 354 ? 55.503 -1.107 -87.071 1.00 57.94 354 GLN A C 1
ATOM 2780 O O . GLN A 1 354 ? 56.405 -1.463 -87.822 1.00 57.94 354 GLN A O 1
ATOM 2785 N N . ASN A 1 355 ? 54.374 -1.809 -86.945 1.00 60.09 355 ASN A N 1
ATOM 2786 C CA . ASN A 1 355 ? 54.138 -3.040 -87.704 1.00 60.09 355 ASN A CA 1
ATOM 2787 C C . ASN A 1 355 ? 53.985 -2.802 -89.214 1.00 60.09 355 ASN A C 1
ATOM 2789 O O . ASN A 1 355 ? 54.367 -3.666 -90.004 1.00 60.09 355 ASN A O 1
ATOM 2793 N N . GLN A 1 356 ? 53.449 -1.653 -89.634 1.00 63.69 356 GLN A N 1
ATOM 2794 C CA . GLN A 1 356 ? 53.416 -1.266 -91.048 1.00 63.69 356 GLN A CA 1
ATOM 2795 C C . GLN A 1 356 ? 54.814 -0.924 -91.562 1.00 63.69 356 GLN A C 1
ATOM 2797 O O . GLN A 1 356 ? 55.217 -1.468 -92.584 1.00 63.69 356 GLN A O 1
ATOM 2802 N N . ARG A 1 357 ? 55.602 -0.146 -90.809 1.00 59.75 357 ARG A N 1
ATOM 2803 C CA . ARG A 1 357 ? 57.004 0.135 -91.160 1.00 59.75 357 ARG A CA 1
ATOM 2804 C C . ARG A 1 357 ? 57.857 -1.134 -91.189 1.00 59.75 357 ARG A C 1
ATOM 2806 O O . ARG A 1 357 ? 58.652 -1.298 -92.102 1.00 59.75 357 ARG A O 1
ATOM 2813 N N . LEU A 1 358 ? 57.657 -2.069 -90.258 1.00 57.66 358 LEU A N 1
ATOM 2814 C CA . LEU A 1 358 ? 58.319 -3.379 -90.272 1.00 57.66 358 LEU A CA 1
ATOM 2815 C C . LEU A 1 358 ? 57.923 -4.210 -91.494 1.00 57.66 358 LEU A C 1
ATOM 2817 O O . LEU A 1 358 ? 58.785 -4.880 -92.050 1.00 57.66 358 LEU A O 1
ATOM 2821 N N . ARG A 1 359 ? 56.661 -4.159 -91.943 1.00 63.12 359 ARG A N 1
ATOM 2822 C CA . ARG A 1 359 ? 56.230 -4.831 -93.181 1.00 63.12 359 ARG A CA 1
ATOM 2823 C C . ARG A 1 359 ? 56.797 -4.180 -94.436 1.00 63.12 359 ARG A C 1
ATOM 2825 O O . ARG A 1 359 ? 57.224 -4.918 -95.316 1.00 63.12 359 ARG A O 1
ATOM 2832 N N . ASP A 1 360 ? 56.845 -2.854 -94.498 1.00 63.06 360 ASP A N 1
ATOM 2833 C CA . ASP A 1 360 ? 57.431 -2.130 -95.632 1.00 63.06 360 ASP A CA 1
ATOM 2834 C C . ASP A 1 360 ? 58.949 -2.344 -95.705 1.00 63.06 360 ASP A C 1
ATOM 2836 O O . ASP A 1 360 ? 59.495 -2.545 -96.789 1.00 63.06 360 ASP A O 1
ATOM 2840 N N . ILE A 1 361 ? 59.631 -2.405 -94.555 1.00 61.69 361 ILE A N 1
ATOM 2841 C CA . ILE A 1 361 ? 61.049 -2.783 -94.471 1.00 61.69 361 ILE A CA 1
ATOM 2842 C C . ILE A 1 361 ? 61.233 -4.263 -94.837 1.00 61.69 361 ILE A C 1
ATOM 2844 O O . ILE A 1 361 ? 62.126 -4.591 -95.605 1.00 61.69 361 ILE A O 1
ATOM 2848 N N . LEU A 1 362 ? 60.373 -5.177 -94.376 1.00 56.91 362 LEU A N 1
ATOM 2849 C CA . LEU A 1 362 ? 60.434 -6.593 -94.768 1.00 56.91 362 LEU A CA 1
ATOM 2850 C C . LEU A 1 362 ? 60.178 -6.804 -96.268 1.00 56.91 362 LEU A C 1
ATOM 2852 O O . LEU A 1 362 ? 60.793 -7.686 -96.864 1.00 56.91 362 LEU A O 1
ATOM 2856 N N . GLN A 1 363 ? 59.309 -6.007 -96.896 1.00 60.34 363 GLN A N 1
ATOM 2857 C CA . GLN A 1 363 ? 59.071 -6.062 -98.341 1.00 60.34 363 GLN A CA 1
ATOM 2858 C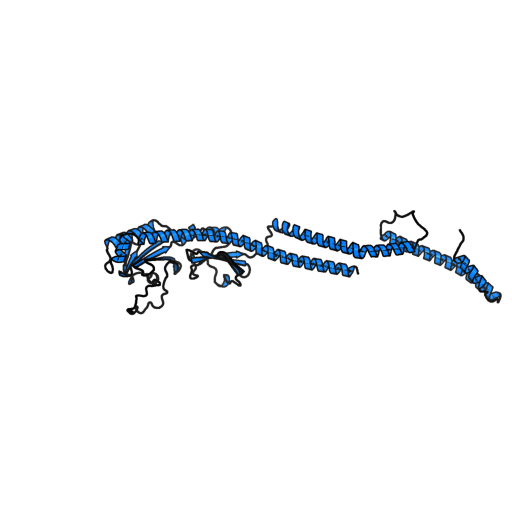 C . GLN A 1 363 ? 60.226 -5.462 -99.147 1.00 60.34 363 GLN A C 1
ATOM 2860 O O . GLN A 1 363 ? 60.623 -6.051 -100.154 1.00 60.34 363 GLN A O 1
ATOM 2865 N N . SER A 1 364 ? 60.801 -4.341 -98.704 1.00 56.06 364 SER A N 1
ATOM 2866 C CA . SER A 1 364 ? 61.942 -3.720 -99.387 1.00 56.06 364 SER A CA 1
ATOM 2867 C C . SER A 1 364 ? 63.228 -4.541 -99.228 1.00 56.06 364 SER A C 1
ATOM 2869 O O . SER A 1 364 ? 63.975 -4.723 -100.192 1.00 56.06 364 SER A O 1
ATOM 2871 N N . VAL A 1 365 ? 63.439 -5.141 -98.053 1.00 57.84 365 VAL A N 1
ATOM 2872 C CA . VAL A 1 365 ? 64.564 -6.043 -97.781 1.00 57.84 365 VAL A CA 1
ATOM 2873 C C . VAL A 1 365 ? 64.362 -7.390 -98.473 1.00 57.84 365 VAL A C 1
ATOM 2875 O O . VAL A 1 365 ? 65.316 -7.917 -99.028 1.00 57.84 365 VAL A O 1
ATOM 2878 N N . GLY A 1 366 ? 63.140 -7.929 -98.532 1.00 54.28 366 GLY A N 1
ATOM 2879 C CA . GLY A 1 366 ? 62.843 -9.179 -99.243 1.00 54.28 366 GLY A CA 1
ATOM 2880 C C . GLY A 1 366 ? 63.135 -9.110 -100.747 1.00 54.28 366 GLY A C 1
ATOM 2881 O O . GLY A 1 366 ? 63.668 -10.066 -101.311 1.00 54.28 366 GLY A O 1
ATOM 2882 N N . ALA A 1 367 ? 62.863 -7.967 -101.385 1.00 55.56 367 ALA A N 1
ATOM 2883 C CA . ALA A 1 367 ? 63.217 -7.740 -102.785 1.00 55.56 367 ALA A CA 1
ATOM 2884 C C . ALA A 1 367 ? 64.744 -7.637 -102.976 1.00 55.56 367 ALA A C 1
ATOM 2886 O O . ALA A 1 367 ? 65.301 -8.355 -103.808 1.00 55.56 367 ALA A O 1
ATOM 2887 N N . SER A 1 368 ? 65.426 -6.848 -102.138 1.00 52.56 368 SER A N 1
ATOM 2888 C CA . SER A 1 368 ? 66.879 -6.623 -102.209 1.00 52.56 368 SER A CA 1
ATOM 2889 C C . SER A 1 368 ? 67.712 -7.873 -101.872 1.00 52.56 368 SER A C 1
ATOM 2891 O O . SER A 1 368 ? 68.652 -8.213 -102.593 1.00 52.56 368 SER A O 1
ATOM 2893 N N . LEU A 1 369 ? 67.331 -8.643 -100.843 1.00 51.34 369 LEU A N 1
ATOM 2894 C CA . LEU A 1 369 ? 68.026 -9.885 -100.483 1.00 51.34 369 LEU A CA 1
ATOM 2895 C C . LEU A 1 369 ? 67.856 -10.964 -101.557 1.00 51.34 369 LEU A C 1
ATOM 2897 O O . LEU A 1 369 ? 68.791 -11.723 -101.801 1.00 51.34 369 LEU A O 1
ATOM 2901 N N . SER A 1 370 ? 66.688 -11.042 -102.207 1.00 52.19 370 SER A N 1
ATOM 2902 C CA . SER A 1 370 ? 66.447 -12.027 -103.267 1.00 52.19 370 SER A CA 1
ATOM 2903 C C . SER A 1 370 ? 67.275 -11.734 -104.518 1.00 52.19 370 SER A C 1
ATOM 2905 O O . SER A 1 370 ? 67.867 -12.651 -105.081 1.00 52.19 370 SER A O 1
ATOM 2907 N N . GLU A 1 371 ? 67.408 -10.462 -104.899 1.00 54.00 371 GLU A N 1
ATOM 2908 C CA . GLU A 1 371 ? 68.183 -10.046 -106.068 1.00 54.00 371 GLU A CA 1
ATOM 2909 C C . GLU A 1 371 ? 69.692 -10.240 -105.839 1.00 54.00 371 GLU A C 1
ATOM 2911 O O . GLU A 1 371 ? 70.405 -10.722 -106.723 1.00 54.00 371 GLU A O 1
ATOM 2916 N N . HIS A 1 372 ? 70.175 -9.982 -104.618 1.00 50.97 372 HIS A N 1
ATOM 2917 C CA . HIS A 1 372 ? 71.581 -10.166 -104.254 1.00 50.97 372 HIS A CA 1
ATOM 2918 C C . HIS A 1 372 ? 71.969 -11.626 -103.951 1.00 50.97 372 HIS A C 1
ATOM 2920 O O . HIS A 1 372 ? 73.081 -12.032 -104.296 1.00 50.97 372 HIS A O 1
ATOM 2926 N N . LEU A 1 373 ? 71.068 -12.454 -103.403 1.00 53.66 373 LEU A N 1
ATOM 2927 C CA . LEU A 1 373 ? 71.295 -13.900 -103.246 1.00 53.66 373 LEU A CA 1
ATOM 2928 C C . LEU A 1 373 ? 71.261 -14.638 -104.590 1.00 53.66 373 LEU A C 1
ATOM 2930 O O . LEU A 1 373 ? 72.052 -15.559 -104.793 1.00 53.66 373 LEU A O 1
ATOM 2934 N N . PHE A 1 374 ? 70.417 -14.213 -105.537 1.00 51.97 374 PHE A N 1
ATOM 2935 C CA . PHE A 1 374 ? 70.375 -14.800 -106.882 1.00 51.97 374 PHE A CA 1
ATOM 2936 C C . PHE A 1 374 ? 71.629 -14.452 -107.696 1.00 51.97 374 PHE A C 1
ATOM 2938 O O . PHE A 1 374 ? 72.161 -15.301 -108.411 1.00 51.97 374 PHE A O 1
ATOM 2945 N N . LYS A 1 375 ? 72.165 -13.233 -107.533 1.00 52.31 375 LYS A N 1
ATOM 2946 C CA . LYS A 1 375 ? 73.447 -12.828 -108.134 1.00 52.31 375 LYS A CA 1
ATOM 2947 C C . LYS A 1 375 ? 74.640 -13.541 -107.486 1.00 52.31 375 LYS A C 1
ATOM 2949 O O . LYS A 1 375 ? 75.520 -13.998 -108.205 1.00 52.31 375 LYS A O 1
ATOM 2954 N N . GLY A 1 376 ? 74.635 -13.708 -106.160 1.00 50.16 376 GLY A N 1
ATOM 2955 C CA . GLY A 1 376 ? 75.689 -14.412 -105.415 1.00 50.16 376 GLY A CA 1
ATOM 2956 C C . GLY A 1 376 ? 75.757 -15.920 -105.686 1.00 50.16 376 GLY A C 1
ATOM 2957 O O . GLY A 1 376 ? 76.849 -16.483 -105.751 1.00 50.16 376 GLY A O 1
ATOM 2958 N N . LEU A 1 377 ? 74.615 -16.573 -105.930 1.00 50.06 377 LEU A N 1
ATOM 2959 C CA . LEU A 1 377 ? 74.557 -17.981 -106.350 1.00 50.06 377 LEU A CA 1
ATOM 2960 C C . LEU A 1 377 ? 75.065 -18.209 -107.787 1.00 50.06 377 LEU A C 1
ATOM 2962 O O . LEU A 1 377 ? 75.493 -19.316 -108.104 1.00 50.06 377 LEU A O 1
ATOM 2966 N N . LEU A 1 378 ? 75.062 -17.178 -108.641 1.00 49.69 378 LEU A N 1
ATOM 2967 C CA . LEU A 1 378 ? 75.524 -17.246 -110.034 1.00 49.69 378 LEU A CA 1
ATOM 2968 C C . LEU A 1 378 ? 77.026 -16.959 -110.215 1.00 49.69 378 LEU A C 1
ATOM 2970 O O . LEU A 1 378 ? 77.585 -17.360 -111.234 1.00 49.69 378 LEU A O 1
ATOM 2974 N N . THR A 1 379 ? 77.697 -16.306 -109.258 1.00 52.16 379 THR A N 1
ATOM 2975 C CA . THR A 1 379 ? 79.119 -15.913 -109.384 1.00 52.16 379 THR A CA 1
ATOM 2976 C C . THR A 1 379 ? 80.095 -16.639 -108.457 1.00 52.16 379 THR A C 1
ATOM 2978 O O . THR A 1 379 ? 81.292 -16.388 -108.550 1.00 52.16 379 THR A O 1
ATOM 2981 N N . GLY A 1 380 ? 79.642 -17.576 -107.617 1.00 46.66 380 GLY A N 1
ATOM 2982 C CA . GLY A 1 380 ? 80.532 -18.548 -106.963 1.00 46.66 380 GLY A CA 1
ATOM 2983 C C . GLY A 1 380 ? 81.667 -17.946 -106.119 1.00 46.66 380 GLY A C 1
ATOM 2984 O O . GLY A 1 380 ? 82.782 -18.460 -106.149 1.00 46.66 380 GLY A O 1
ATOM 2985 N N . SER A 1 381 ? 81.398 -16.876 -105.368 1.00 46.91 381 SER A N 1
ATOM 2986 C CA . SER A 1 381 ? 82.356 -16.259 -104.441 1.00 46.91 381 SER A CA 1
ATOM 2987 C C . SER A 1 381 ? 81.756 -16.154 -103.036 1.00 46.91 381 SER A C 1
ATOM 2989 O O . SER A 1 381 ? 80.674 -15.594 -102.857 1.00 46.91 381 SER A O 1
ATOM 2991 N N . SER A 1 382 ? 82.454 -16.715 -102.048 1.00 45.75 382 SER A N 1
ATOM 2992 C CA . SER A 1 382 ? 82.107 -16.694 -100.623 1.00 45.75 382 SER A CA 1
ATOM 2993 C C . SER A 1 382 ? 82.037 -15.269 -100.069 1.00 45.75 382 SER A C 1
ATOM 2995 O O . SER A 1 382 ? 82.900 -14.452 -100.376 1.00 45.75 382 SER A O 1
ATOM 2997 N N . TRP A 1 383 ? 81.028 -14.992 -99.240 1.00 46.34 383 TRP A N 1
ATOM 2998 C CA . TRP A 1 383 ? 80.831 -13.707 -98.560 1.00 46.34 383 TRP A CA 1
ATOM 2999 C C . TRP A 1 383 ? 82.046 -13.299 -97.707 1.00 46.34 383 TRP A C 1
ATOM 3001 O O . TRP A 1 383 ? 82.484 -14.069 -96.855 1.00 46.34 383 TRP A O 1
ATOM 3011 N N . GLU A 1 384 ? 82.536 -12.069 -97.890 1.00 49.22 384 GLU A N 1
ATOM 3012 C CA . GLU A 1 384 ? 83.429 -11.393 -96.943 1.00 49.22 384 GLU A CA 1
ATOM 3013 C C . GLU A 1 384 ? 82.590 -10.685 -95.865 1.00 49.22 384 GLU A C 1
ATOM 3015 O O . GLU A 1 384 ? 81.714 -9.874 -96.170 1.00 49.22 384 GLU A O 1
ATOM 3020 N N . GLU A 1 385 ? 82.880 -10.968 -94.592 1.00 51.16 385 GLU A N 1
ATOM 3021 C CA . GLU A 1 385 ? 82.219 -10.410 -93.394 1.00 51.16 385 GLU A CA 1
ATOM 3022 C C . GLU A 1 385 ? 82.167 -8.867 -93.340 1.00 51.16 385 GLU A C 1
ATOM 3024 O O . GLU A 1 385 ? 81.372 -8.303 -92.586 1.00 51.16 385 GLU A O 1
ATOM 3029 N N . GLY A 1 386 ? 82.969 -8.170 -94.151 1.00 53.69 386 GLY A N 1
ATOM 3030 C CA . GLY A 1 386 ? 82.988 -6.707 -94.235 1.00 53.69 386 GLY A CA 1
ATOM 3031 C C . GLY A 1 386 ? 81.727 -6.099 -94.860 1.00 53.69 386 GLY A C 1
ATOM 3032 O O . GLY A 1 386 ? 81.204 -5.120 -94.335 1.00 53.69 386 GLY A O 1
ATOM 3033 N N . ALA A 1 387 ? 81.178 -6.712 -95.914 1.00 53.22 387 ALA A N 1
ATOM 3034 C CA . ALA A 1 387 ? 80.015 -6.168 -96.627 1.00 53.22 387 ALA A CA 1
ATOM 3035 C C . ALA A 1 387 ? 78.717 -6.269 -95.802 1.00 53.22 387 ALA A C 1
ATOM 3037 O O . ALA A 1 387 ? 77.825 -5.432 -95.910 1.00 53.22 387 ALA A O 1
ATOM 3038 N N . VAL A 1 388 ? 78.633 -7.271 -94.922 1.00 54.31 388 VAL A N 1
ATOM 3039 C CA . VAL A 1 388 ? 77.490 -7.478 -94.019 1.00 54.31 388 VAL A CA 1
ATOM 3040 C C . VAL A 1 388 ? 77.453 -6.406 -92.935 1.00 54.31 388 VAL A C 1
ATOM 3042 O O . VAL A 1 388 ? 76.384 -5.885 -92.620 1.00 54.31 388 VAL A O 1
ATOM 3045 N N . ARG A 1 389 ? 78.622 -6.026 -92.405 1.00 54.16 389 ARG A N 1
ATOM 3046 C CA . ARG A 1 389 ? 78.746 -4.939 -91.428 1.00 54.16 389 ARG A CA 1
ATOM 3047 C C . ARG A 1 389 ? 78.360 -3.587 -92.012 1.00 54.16 389 ARG A C 1
ATOM 3049 O O . ARG A 1 389 ? 77.620 -2.861 -91.365 1.00 54.16 389 ARG A O 1
ATOM 3056 N N . GLU A 1 390 ? 78.774 -3.295 -93.239 1.00 54.53 390 GLU A N 1
ATOM 3057 C CA . GLU A 1 390 ? 78.462 -2.020 -93.894 1.00 54.53 390 GLU A CA 1
ATOM 3058 C C . GLU A 1 390 ? 76.954 -1.881 -94.187 1.00 54.53 390 GLU A C 1
ATOM 3060 O O . GLU A 1 390 ? 76.364 -0.822 -93.973 1.00 54.53 390 GLU A O 1
ATOM 3065 N N . THR A 1 391 ? 76.287 -2.981 -94.566 1.00 56.44 391 THR A N 1
ATOM 3066 C CA . THR A 1 391 ? 74.821 -2.994 -94.728 1.00 56.44 391 THR A CA 1
ATOM 3067 C C . THR A 1 391 ? 74.053 -2.910 -93.405 1.00 56.44 391 THR A C 1
ATOM 3069 O O . THR A 1 391 ? 72.957 -2.359 -93.384 1.00 56.44 391 THR A O 1
ATOM 3072 N N . LEU A 1 392 ? 74.611 -3.410 -92.295 1.00 51.41 392 LEU A N 1
ATOM 3073 C CA . LEU A 1 392 ? 74.015 -3.288 -90.957 1.00 51.41 392 LEU A CA 1
ATOM 3074 C C . LEU A 1 392 ? 74.216 -1.887 -90.356 1.00 51.41 392 LEU A C 1
ATOM 3076 O O . LEU A 1 392 ? 73.289 -1.362 -89.745 1.00 51.41 392 LEU A O 1
ATOM 3080 N N . GLU A 1 393 ? 75.359 -1.238 -90.595 1.00 53.88 393 GLU A N 1
ATOM 3081 C CA . GLU A 1 393 ? 75.608 0.151 -90.170 1.00 53.88 393 GLU A CA 1
ATOM 3082 C C . GLU A 1 393 ? 74.726 1.163 -90.926 1.00 53.88 393 GLU A C 1
ATOM 3084 O O . GLU A 1 393 ? 74.247 2.134 -90.334 1.00 53.88 393 GLU A O 1
ATOM 3089 N N . GLN A 1 394 ? 74.403 0.906 -92.201 1.00 51.16 394 GLN A N 1
ATOM 3090 C CA . GLN A 1 394 ? 73.413 1.700 -92.946 1.00 51.16 394 GLN A CA 1
ATOM 3091 C C . GLN A 1 394 ? 71.976 1.561 -92.410 1.00 51.16 394 GLN A C 1
ATOM 3093 O O . GLN A 1 394 ? 71.153 2.448 -92.634 1.00 51.16 394 GLN A O 1
ATOM 3098 N N . ILE A 1 395 ? 71.662 0.474 -91.697 1.00 54.19 395 ILE A N 1
ATOM 3099 C CA . ILE A 1 395 ? 70.339 0.226 -91.100 1.00 54.19 395 ILE A CA 1
ATOM 3100 C C . ILE A 1 395 ? 70.225 0.868 -89.704 1.00 54.19 395 ILE A C 1
ATOM 3102 O O . ILE A 1 395 ? 69.133 1.278 -89.312 1.00 54.19 395 ILE A O 1
ATOM 3106 N N . GLU A 1 396 ? 71.331 1.008 -88.966 1.00 42.84 396 GLU A N 1
ATOM 3107 C CA . GLU A 1 396 ? 71.346 1.605 -87.619 1.00 42.84 396 GLU A CA 1
ATOM 3108 C C . GLU A 1 396 ? 71.414 3.148 -87.632 1.00 42.84 396 GLU A C 1
ATOM 3110 O O . GLU A 1 396 ? 71.139 3.791 -86.618 1.00 42.84 396 GLU A O 1
ATOM 3115 N N . SER A 1 397 ? 71.689 3.769 -88.789 1.00 41.34 397 SER A N 1
ATOM 3116 C CA . SER A 1 397 ? 71.678 5.232 -88.934 1.00 41.34 397 SER A CA 1
ATOM 3117 C C . SER A 1 397 ? 71.435 5.721 -90.374 1.00 41.34 397 SER A C 1
ATOM 3119 O O . SER A 1 397 ? 72.375 5.782 -91.165 1.00 41.34 397 SER A O 1
ATOM 3121 N N . PRO A 1 398 ? 70.215 6.165 -90.739 1.00 34.09 398 PRO A N 1
ATOM 3122 C CA . PRO A 1 398 ? 70.043 7.016 -91.904 1.00 34.09 398 PRO A CA 1
ATOM 3123 C C . PRO A 1 398 ? 70.334 8.469 -91.504 1.00 34.09 398 PRO A C 1
ATOM 3125 O O . PRO A 1 398 ? 69.671 9.055 -90.649 1.00 34.09 398 PRO A O 1
ATOM 3128 N N . SER A 1 399 ? 71.371 9.035 -92.110 1.00 31.98 399 SER A N 1
ATOM 3129 C CA . SER A 1 399 ? 71.743 10.442 -91.991 1.00 31.98 399 SER A CA 1
ATOM 3130 C C . SER A 1 399 ? 70.643 11.367 -92.534 1.00 31.98 399 SER A C 1
ATOM 3132 O O . SER A 1 399 ? 70.375 11.334 -93.732 1.00 31.98 399 SER A O 1
ATOM 3134 N N . ILE A 1 400 ? 70.147 12.234 -91.639 1.00 34.53 400 ILE A N 1
ATOM 3135 C CA . ILE A 1 400 ? 69.325 13.457 -91.825 1.00 34.53 400 ILE A CA 1
ATOM 3136 C C . ILE A 1 400 ? 67.869 13.245 -92.253 1.00 34.53 400 ILE A C 1
ATOM 3138 O O . ILE A 1 400 ? 67.610 12.855 -93.411 1.00 34.53 400 ILE A O 1
#

Mean predicted aligned error: 18.95 Å

Nearest PDB structures (foldseek):
  5avf-assembly1_A  TM=5.214E-01  e=5.080E-04  Vibrio cholerae
  3rsm-assembly1_A  TM=4.919E-01  e=7.850E-01  Pseudomonas aeruginosa
  4il8-assembly1_A  TM=4.664E-01  e=1.764E+00  Pseudomonas aeruginosa PAO1
  3c2w-assembly4_A  TM=3.566E-01  e=1.571E+00  Pseudomonas aeruginosa
  5nzb-assembly1_A  TM=2.092E-01  e=1.321E+00  Betula pendula

Secondary structure (DSSP, 8-state):
-HHHHHHHHHHHHHHHHHHHHHHHHHHHHHHHHHHHHHHHHHHHHHHHHHHHHHHHHHHHHHHHHHTSHHHHHHHHSTTS--HHHHHHHHHHHHHHHHH-TTEEEEEEEEGGGTEEEETTS-EEEGGG-S-GGGT--TT----S--PPPPTT-TTPPP--SEEEEETTEEEEEEEESTTS-SEEEEEEE-HHHHHHHTTTTTHHHHSS-PEEEE-TTS-BTTTTTS-PPPGGGS---EEEEEETTEEEEEETTEEEEEEE-TTT-PEEEEEEEP-------HHHHHHHHHHHHHHHHHHHHHHHHHIIIIIHHHHHHHHHHHHHH-SS--SS-TTS---HHHHHHHHHHHHHHHHHHHHHHHHHHHHHHHHHHHHHHHHT-PPPHHHHHHHHHHHH----

Solvent-accessible surface area (backbone atoms only — not comparable to full-atom values): 22820 Å² total; per-residue (Å²): 110,72,69,58,55,51,51,53,52,52,51,50,50,50,52,53,50,51,53,49,52,53,49,51,51,51,54,48,50,53,54,48,48,53,53,52,50,50,53,52,48,51,50,52,52,56,32,49,48,47,52,42,50,52,51,51,54,49,50,53,51,53,52,52,51,54,68,29,71,47,42,47,50,54,54,69,48,42,66,58,77,56,64,70,40,51,52,50,47,21,51,51,32,27,50,48,39,77,72,31,79,57,34,69,43,34,37,40,36,30,68,68,46,41,33,33,34,25,30,87,68,46,76,42,49,48,91,74,45,90,61,58,60,77,74,38,45,76,74,69,69,74,74,96,64,85,72,80,73,72,92,82,63,89,84,66,70,72,40,62,68,43,54,45,54,58,98,68,42,38,38,38,35,44,56,34,52,82,91,63,64,36,34,35,40,40,34,34,42,27,55,72,52,51,45,57,72,39,44,63,71,58,35,78,74,69,75,74,43,62,76,45,50,23,26,73,82,71,38,57,52,50,59,94,82,44,89,76,78,56,73,84,77,66,55,62,79,48,80,78,48,79,57,96,67,40,36,36,27,37,32,100,70,27,37,36,41,39,37,63,42,92,80,54,46,30,34,41,36,34,53,43,80,40,88,70,87,72,83,85,49,82,60,57,54,51,52,50,47,56,54,48,50,52,52,49,50,53,50,51,52,53,50,52,49,47,44,61,70,51,48,50,60,51,50,52,54,50,51,50,60,54,58,73,74,52,93,81,77,86,86,86,72,91,84,76,80,92,44,75,69,58,55,54,48,52,55,54,51,52,54,52,52,51,52,48,51,51,48,54,49,50,52,55,46,52,56,52,52,50,58,51,51,55,52,46,72,74,64,79,64,84,86,62,76,65,61,58,50,56,58,50,53,55,71,79,52,76,84,130

Sequence (400 aa):
MFGQTLMVLLALTIIIGTFFGCFLRNLYEEQYLEKQSDVCFANIKERSLEADKAAASLTAKMESLLQAQDCSRLMVSGKDLLQQQAMNVVQELSSLVDRDEDVMEAYLYLPYSEKVLGSDKSVVNSDNFARQELLRGAGNGYGDEAEPEPSGLQDMQEVESGLFCLDGEGWMIMDYPDSKTLARVILKLNLPELYRKMGLAAEQTTGSGMIYVYDSREVPVFSDMLAYPGADKLLVSEQERKEDGKEIYRSGGGYILVYQSGRTGWYFIQRMEGIHLDVETPRLVKALATYGLLALVLLALAAVYLIWRIYRPFRALLDSLISQKNPGYALADRASFATEQELLRGIMAGDREQNQRLRDILQSVGASLSEHLFKGLLTGSSWEEGAVRETLEQIESPSI

Foldseek 3Di:
DVVVLVVVLVVVCVVLVVVVVVVCVVVCQVVVCVVLLVVVVVLLVLLVVLVLVVLVVVVVLVVVLCPDPLNVCQLVVFQDGPVVSLQVSLCSQLVCCVPDQFFPKKWKAFVRNQWIRINVRDIDGLVPDPCVLLVFEPQPPPPDDDPDDDPPCPPRDHDYAAWAADPLWTKHKDAPPPNHGRMIMITTTPLVVSCVSSVQVVCVPPVSFHKWKAALVRHGNRVVPDDDDPPVQVDFDDFDDDDPQWTWTDDDQWIKTWHADPHRRMIIIGTDGHDPPPPPDPPVVVVCVVVVVVVVVVVVVSVVVCCVPPVVVVVVVVVVVVVVPDPDDPDDPPDPDPDPVVVVVVVVVVVVVVVVVVVVVCVVVVVVVVVVVVVCVVPPDDDDPVVVVVVVVCVVDDDD